Protein AF-A0A7Y2IKK6-F1 (afdb_monomer)

Solvent-accessible surface area (backbone atoms only — not comparable to full-atom values): 25258 Å² total; per-residue (Å²): 134,62,73,67,62,56,52,54,52,54,52,54,52,56,54,50,57,52,49,54,62,74,71,65,85,81,76,96,66,80,85,69,77,75,70,72,76,66,77,78,71,75,39,37,23,43,32,26,58,18,8,62,49,23,31,44,70,44,81,46,68,65,44,80,45,61,35,13,46,92,37,101,38,82,56,54,49,89,53,12,47,57,49,56,42,37,26,40,93,83,70,49,49,31,34,70,40,72,51,86,75,39,21,50,58,77,39,76,43,82,41,73,41,77,43,65,90,37,42,39,36,23,66,17,21,27,34,35,54,42,69,57,69,75,87,74,76,76,79,81,84,72,86,70,70,83,63,93,70,77,70,90,65,69,78,74,83,65,83,53,48,67,53,86,81,64,72,84,76,68,76,77,72,73,80,73,81,89,72,91,72,94,75,95,78,78,99,77,77,85,83,69,77,74,79,76,82,77,51,77,69,55,53,54,47,51,52,52,44,51,52,50,38,53,51,56,44,68,78,48,78,46,46,44,52,49,49,51,28,34,71,68,26,74,94,56,36,33,82,39,47,90,88,40,93,60,41,61,47,43,69,50,25,32,20,60,42,81,50,79,76,59,50,72,47,72,91,66,58,55,76,83,42,50,62,57,51,60,70,60,31,48,37,46,73,26,67,39,67,48,48,27,73,82,34,24,38,28,32,22,22,51,63,72,58,43,52,12,30,51,51,33,47,55,49,50,53,56,41,39,22,40,66,56,53,42,19,76,46,80,45,65,50,82,92,53,43,78,83,47,56,67,61,79,62,44,88,65,34,97,77,25,54,40,36,37,40,32,53,35,58,66,49,38,65,76,68,63,41,63,60,54,72,67,42,87,82,59,50,20,36,42,39,36,38,69,46,70,87,62,51,60,86,69,34,42,32,34,41,40,39,45,93,64,43,39,21,36,38,38,35,47,70,91,80,47,75,48,77,30,67,25,20,36,30,9,29,41,72,63,59,50,51,62,40,45,78,47,108

Structure (mmCIF, N/CA/C/O backbone):
data_AF-A0A7Y2IKK6-F1
#
_entry.id   AF-A0A7Y2IKK6-F1
#
loop_
_atom_site.group_PDB
_atom_site.id
_atom_site.type_symbol
_atom_site.label_atom_id
_atom_site.label_alt_id
_atom_site.label_comp_id
_atom_site.label_asym_id
_atom_site.label_entity_id
_atom_site.label_seq_id
_atom_site.pdbx_PDB_ins_code
_atom_site.Cartn_x
_atom_site.Cartn_y
_atom_site.Cartn_z
_atom_site.occupancy
_atom_site.B_iso_or_equiv
_atom_site.auth_seq_id
_atom_site.auth_comp_id
_atom_site.auth_asym_id
_atom_site.auth_atom_id
_atom_site.pdbx_PDB_model_num
ATOM 1 N N . MET A 1 1 ? -49.554 43.836 15.571 1.00 52.94 1 MET A N 1
ATOM 2 C CA . MET A 1 1 ? -48.126 43.746 15.196 1.00 52.94 1 MET A CA 1
ATOM 3 C C . MET A 1 1 ? -47.338 43.707 16.489 1.00 52.94 1 MET A C 1
ATOM 5 O O . MET A 1 1 ? -47.503 44.620 17.285 1.00 52.94 1 MET A O 1
ATOM 9 N N . SER A 1 2 ? -46.645 42.601 16.766 1.00 66.88 2 SER A N 1
ATOM 10 C CA . SER A 1 2 ? -46.046 42.327 18.078 1.00 66.88 2 SER A CA 1
ATOM 11 C C . SER A 1 2 ? -44.806 43.186 18.321 1.00 66.88 2 SER A C 1
ATOM 13 O O . SER A 1 2 ? -44.047 43.473 17.392 1.00 66.88 2 SER A O 1
ATOM 15 N N . GLU A 1 3 ? -44.577 43.556 19.580 1.00 68.81 3 GLU A N 1
ATOM 16 C CA . GLU A 1 3 ? -43.417 44.339 20.035 1.00 68.81 3 GLU A CA 1
ATOM 17 C C . GLU A 1 3 ? -42.070 43.719 19.612 1.00 68.81 3 GLU A C 1
ATOM 19 O O . GLU A 1 3 ? -41.108 44.445 19.363 1.00 68.81 3 GLU A O 1
ATOM 24 N N . SER A 1 4 ? -42.009 42.398 19.392 1.00 62.06 4 SER A N 1
ATOM 25 C CA . SER A 1 4 ? -40.797 41.721 18.902 1.00 62.06 4 SER A CA 1
ATOM 26 C C . SER A 1 4 ? -40.369 42.162 17.495 1.00 62.06 4 SER A C 1
ATOM 28 O O . SER A 1 4 ? -39.176 42.258 17.213 1.00 62.06 4 SER A O 1
ATOM 30 N N . THR A 1 5 ? -41.320 42.495 16.617 1.00 70.06 5 THR A N 1
ATOM 31 C CA . THR A 1 5 ? -41.021 42.961 15.251 1.00 70.06 5 THR A CA 1
ATOM 32 C C . THR A 1 5 ? -40.448 44.377 15.229 1.00 70.06 5 THR A C 1
ATOM 34 O O . THR A 1 5 ? -39.641 44.699 14.358 1.00 70.06 5 THR A O 1
ATOM 37 N N . ALA A 1 6 ? -40.839 45.222 16.188 1.00 79.31 6 ALA A N 1
ATOM 38 C CA . ALA A 1 6 ? -40.293 46.570 16.324 1.00 79.31 6 ALA A CA 1
ATOM 39 C C . ALA A 1 6 ? -38.853 46.530 16.858 1.00 79.31 6 ALA A C 1
ATOM 41 O O . ALA A 1 6 ? -37.988 47.244 16.352 1.00 79.31 6 ALA A O 1
ATOM 42 N N . LEU A 1 7 ? -38.580 45.629 17.808 1.00 76.62 7 LEU A N 1
ATOM 43 C CA . LEU A 1 7 ? -37.255 45.463 18.404 1.00 76.62 7 LEU A CA 1
ATOM 44 C C . LEU A 1 7 ? -36.244 44.878 17.403 1.00 76.62 7 LEU A C 1
ATOM 46 O O . LEU A 1 7 ? -35.130 45.381 17.300 1.00 76.62 7 LEU A O 1
ATOM 50 N N . ALA A 1 8 ? -36.653 43.908 16.576 1.00 73.31 8 ALA A N 1
ATOM 51 C CA . ALA A 1 8 ? -35.802 43.365 15.511 1.00 73.31 8 ALA A CA 1
ATOM 52 C C . ALA A 1 8 ? -35.443 44.411 14.436 1.00 73.31 8 ALA A C 1
ATOM 54 O O . ALA A 1 8 ? -34.316 44.435 13.945 1.00 73.31 8 ALA A O 1
ATOM 55 N N . LYS A 1 9 ? -36.375 45.314 14.094 1.00 76.69 9 LYS A N 1
ATOM 56 C CA . LYS A 1 9 ? -36.113 46.406 13.141 1.00 76.69 9 LYS A CA 1
ATOM 57 C C . LYS A 1 9 ? -35.170 47.469 13.703 1.00 76.69 9 LYS A C 1
ATOM 59 O O . LYS A 1 9 ? -34.319 47.953 12.964 1.00 76.69 9 LYS A O 1
ATOM 64 N N . ALA A 1 10 ? -35.303 47.810 14.984 1.00 79.94 10 ALA A N 1
ATOM 65 C CA . ALA A 1 10 ? -34.407 48.761 15.640 1.00 79.94 10 ALA A CA 1
ATOM 66 C C . ALA A 1 10 ? -32.967 48.224 15.713 1.00 79.94 10 ALA A C 1
ATOM 68 O O . ALA A 1 10 ? -32.022 48.953 15.427 1.00 79.94 10 ALA A O 1
ATOM 69 N N . LEU A 1 11 ? -32.806 46.929 16.001 1.00 76.50 11 LEU A N 1
ATOM 70 C CA . LEU A 1 11 ? -31.493 46.289 16.108 1.00 76.50 11 LEU A CA 1
ATOM 71 C C . LEU A 1 11 ? -30.800 46.139 14.742 1.00 76.50 11 LEU A C 1
ATOM 73 O O . LEU A 1 11 ? -29.592 46.327 14.641 1.00 76.50 11 LEU A O 1
ATOM 77 N N . ALA A 1 12 ? -31.565 45.873 13.677 1.00 74.25 12 ALA A N 1
ATOM 78 C CA . ALA A 1 12 ? -31.039 45.826 12.312 1.00 74.25 12 ALA A CA 1
ATOM 79 C C . ALA A 1 12 ? -30.603 47.207 11.789 1.00 74.25 12 ALA A C 1
ATOM 81 O O . ALA A 1 12 ? -29.602 47.298 11.084 1.00 74.25 12 ALA A O 1
ATOM 82 N N . ALA A 1 13 ? -31.319 48.278 12.151 1.00 77.88 13 ALA A N 1
ATOM 83 C CA . ALA A 1 13 ? -30.928 49.643 11.794 1.00 77.88 13 ALA A CA 1
ATOM 84 C C . ALA A 1 13 ? -29.635 50.064 12.512 1.00 77.88 13 ALA A C 1
ATOM 86 O O . ALA A 1 13 ? -28.731 50.606 11.888 1.00 77.88 13 ALA A O 1
ATOM 87 N N . GLN A 1 14 ? -29.511 49.725 13.799 1.00 76.69 14 GLN A N 1
ATOM 88 C CA . GLN A 1 14 ? -28.331 50.060 14.593 1.00 76.69 14 GLN A CA 1
ATOM 89 C C . GLN A 1 14 ? -27.068 49.305 14.137 1.00 76.69 14 GLN A C 1
ATOM 91 O O . GLN A 1 14 ? -25.981 49.870 14.146 1.00 76.69 14 GLN A O 1
ATOM 96 N N . LEU A 1 15 ? -27.212 48.060 13.666 1.00 73.06 15 LEU A N 1
ATOM 97 C CA . LEU A 1 15 ? -26.107 47.298 13.070 1.00 73.06 15 LEU A CA 1
ATOM 98 C C . LEU A 1 15 ? -25.690 47.808 11.681 1.00 73.06 15 LEU A C 1
ATOM 100 O O . LEU A 1 15 ? -24.527 47.657 11.317 1.00 73.06 15 LEU A O 1
ATOM 104 N N . GLY A 1 16 ? -26.612 48.399 10.914 1.00 71.88 16 GLY A N 1
ATOM 105 C CA . GLY A 1 16 ? -26.299 49.017 9.622 1.00 71.88 16 GLY A CA 1
ATOM 106 C C . GLY A 1 16 ? -25.433 50.267 9.778 1.00 71.88 16 GLY A C 1
ATOM 107 O O . GLY A 1 16 ? -24.399 50.383 9.124 1.00 71.88 16 GLY A O 1
ATOM 108 N N . ASP A 1 17 ? -25.801 51.141 1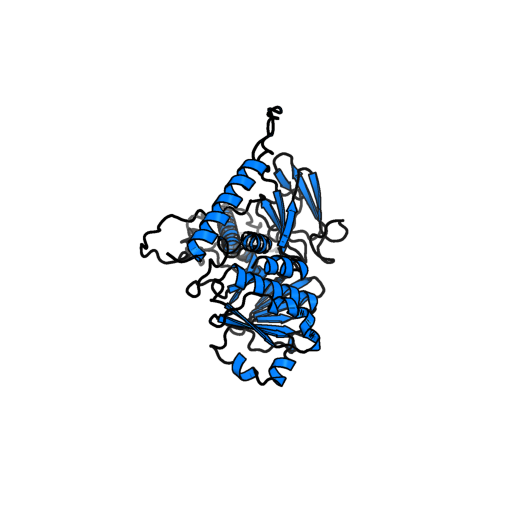0.718 1.00 69.50 17 ASP A N 1
ATOM 109 C CA . ASP A 1 17 ? -25.070 52.387 10.975 1.00 69.50 17 ASP A CA 1
ATOM 110 C C . ASP A 1 17 ? -23.669 52.136 11.567 1.00 69.50 17 ASP A C 1
ATOM 112 O O . ASP A 1 17 ? -22.717 52.847 11.235 1.00 69.50 17 ASP A O 1
ATOM 116 N N . ASP A 1 18 ? -23.503 51.101 12.401 1.00 65.31 18 ASP A N 1
ATOM 117 C CA . ASP A 1 18 ? -22.188 50.731 12.945 1.00 65.31 18 ASP A CA 1
ATOM 118 C C . ASP A 1 18 ? -21.267 50.108 11.880 1.00 65.31 18 ASP A C 1
ATOM 120 O O . ASP A 1 18 ? -20.053 50.319 11.920 1.00 65.31 18 ASP A O 1
ATOM 124 N N . LEU A 1 19 ? -21.816 49.398 10.889 1.00 57.12 19 LEU A N 1
ATOM 125 C CA . LEU A 1 19 ? -21.036 48.845 9.776 1.00 57.12 19 LEU A CA 1
ATOM 126 C C . LEU A 1 19 ? -20.521 49.939 8.836 1.00 57.12 19 LEU A C 1
ATOM 128 O O . LEU A 1 19 ? -19.344 49.919 8.480 1.00 57.12 19 LEU A O 1
ATOM 132 N N . ASP A 1 20 ? -21.344 50.934 8.509 1.00 58.97 20 ASP A N 1
ATOM 133 C CA . ASP A 1 20 ? -20.904 52.072 7.692 1.00 58.97 20 ASP A CA 1
ATOM 134 C C . ASP A 1 20 ? -19.883 52.951 8.435 1.00 58.97 20 ASP A C 1
ATOM 136 O O . ASP A 1 20 ? -18.956 53.494 7.828 1.00 58.97 20 ASP A O 1
ATOM 140 N N . ARG A 1 21 ? -19.970 53.020 9.770 1.00 63.62 21 ARG A N 1
ATOM 141 C CA . ARG A 1 21 ? -18.988 53.723 10.608 1.00 63.62 21 ARG A CA 1
ATOM 142 C C . ARG A 1 21 ? -17.651 52.988 10.721 1.00 63.62 21 ARG A C 1
ATOM 144 O O . ARG A 1 21 ? -16.614 53.638 10.833 1.00 63.62 21 ARG A O 1
ATOM 151 N N . ILE A 1 22 ? -17.659 51.656 10.682 1.00 60.38 22 ILE A N 1
ATOM 152 C CA . ILE A 1 22 ? -16.436 50.837 10.659 1.00 60.38 22 ILE A CA 1
ATOM 153 C C . ILE A 1 22 ? -15.779 50.865 9.269 1.00 60.38 22 ILE A C 1
ATOM 155 O O . ILE A 1 22 ? -14.560 50.736 9.165 1.00 60.38 22 ILE A O 1
ATOM 159 N N . LEU A 1 23 ? -16.559 51.066 8.203 1.00 58.97 23 LEU A N 1
ATOM 160 C CA . LEU A 1 23 ? -16.079 50.979 6.820 1.00 58.97 23 LEU A CA 1
ATOM 161 C C . LEU A 1 23 ? -15.727 52.332 6.170 1.00 58.97 23 LEU A C 1
ATOM 163 O O . LEU A 1 23 ? -15.160 52.341 5.077 1.00 58.97 23 LEU A O 1
ATOM 167 N N . GLY A 1 24 ? -15.997 53.469 6.819 1.00 53.56 24 GLY A N 1
ATOM 168 C CA . GLY A 1 24 ? -15.814 54.797 6.224 1.00 53.56 24 GLY A CA 1
ATOM 169 C C . GLY A 1 24 ? -14.778 55.694 6.905 1.00 53.56 24 GLY A C 1
ATOM 170 O O . GLY A 1 24 ? -15.163 56.526 7.718 1.00 53.56 24 GLY A O 1
ATOM 171 N N . ALA A 1 25 ? -13.498 55.569 6.527 1.00 50.59 25 ALA A N 1
ATOM 172 C CA . ALA A 1 25 ? -12.521 56.666 6.348 1.00 50.59 25 ALA A CA 1
ATOM 173 C C . ALA A 1 25 ? -11.092 56.101 6.233 1.00 50.59 25 ALA A C 1
ATOM 175 O O . ALA A 1 25 ? -10.299 56.196 7.165 1.00 50.59 25 ALA A O 1
ATOM 176 N N . ASN A 1 26 ? -10.747 55.520 5.082 1.00 45.59 26 ASN A N 1
ATOM 177 C CA . ASN A 1 26 ? -9.344 55.413 4.688 1.00 45.59 26 ASN A CA 1
ATOM 178 C C . ASN A 1 26 ? -9.154 56.182 3.386 1.00 45.59 26 ASN A C 1
ATOM 180 O O . ASN A 1 26 ? -9.599 55.778 2.312 1.00 45.59 26 ASN A O 1
ATOM 184 N N . GLU A 1 27 ? -8.541 57.347 3.552 1.00 46.78 27 GLU A N 1
ATOM 185 C CA . GLU A 1 27 ? -8.083 58.233 2.502 1.00 46.78 27 GLU A CA 1
ATOM 186 C C . GLU A 1 27 ? -7.067 57.514 1.605 1.00 46.78 27 GLU A C 1
ATOM 188 O O . GLU A 1 27 ? -6.215 56.757 2.065 1.00 46.78 27 GLU A O 1
ATOM 193 N N . SER A 1 28 ? -7.196 57.781 0.308 1.00 53.47 28 SER A N 1
ATOM 194 C CA . SER A 1 28 ? -6.222 57.622 -0.775 1.00 53.47 28 SER A CA 1
ATOM 195 C C . SER A 1 28 ? -4.762 57.395 -0.344 1.00 53.47 28 SER A C 1
ATOM 197 O O . SER A 1 28 ? -3.953 58.323 -0.318 1.00 53.47 28 SER A O 1
ATOM 199 N N . GLY A 1 29 ? -4.412 56.138 -0.076 1.00 43.00 29 GLY A N 1
ATOM 200 C CA . GLY A 1 29 ? -3.042 55.643 0.006 1.00 43.00 29 GLY A CA 1
ATOM 201 C C . GLY A 1 29 ? -2.750 54.788 -1.222 1.00 43.00 29 GLY A C 1
ATOM 202 O O . GLY A 1 29 ? -3.541 53.909 -1.550 1.00 43.00 29 GLY A O 1
ATOM 203 N N . ASN A 1 30 ? -1.652 55.104 -1.913 1.00 42.00 30 ASN A N 1
ATOM 204 C CA . ASN A 1 30 ? -1.108 54.428 -3.094 1.00 42.00 30 ASN A CA 1
ATOM 205 C C . ASN A 1 30 ? -1.566 52.976 -3.267 1.00 42.00 30 ASN A C 1
ATOM 207 O O . ASN A 1 30 ? -1.296 52.131 -2.415 1.00 42.00 30 ASN A O 1
ATOM 211 N N . ALA A 1 31 ? -2.155 52.685 -4.428 1.00 42.94 31 ALA A N 1
ATOM 212 C CA . ALA A 1 31 ? -2.250 51.334 -4.950 1.00 42.94 31 ALA A CA 1
ATOM 213 C C . ALA A 1 31 ? -0.825 50.797 -5.150 1.00 42.94 31 ALA A C 1
ATOM 215 O O . ALA A 1 31 ? -0.240 50.915 -6.224 1.00 42.94 31 ALA A O 1
ATOM 216 N N . THR A 1 32 ? -0.239 50.244 -4.089 1.00 42.56 32 THR A N 1
ATOM 217 C CA . THR A 1 32 ? 0.792 49.226 -4.218 1.00 42.56 32 THR A CA 1
ATOM 218 C C . THR A 1 32 ? 0.184 48.150 -5.093 1.00 42.56 32 THR A C 1
ATOM 220 O O . THR A 1 32 ? -0.800 47.519 -4.701 1.00 42.56 32 THR A O 1
ATOM 223 N N . GLU A 1 33 ? 0.729 48.024 -6.299 1.00 38.72 33 GLU A N 1
ATOM 224 C CA . GLU A 1 33 ? 0.736 46.800 -7.083 1.00 38.72 33 GLU A CA 1
ATOM 225 C C . GLU A 1 33 ? 0.716 45.620 -6.109 1.00 38.72 33 GLU A C 1
ATOM 227 O O . GLU A 1 33 ? 1.711 45.320 -5.448 1.00 38.72 33 GLU A O 1
ATOM 232 N N . PHE A 1 34 ? -0.454 44.997 -5.946 1.00 42.72 34 PHE A N 1
ATOM 233 C CA . PHE A 1 34 ? -0.521 43.656 -5.404 1.00 42.72 34 PHE A CA 1
ATOM 234 C C . PHE A 1 34 ? 0.148 42.808 -6.470 1.00 42.72 34 PHE A C 1
ATOM 236 O O . PHE A 1 34 ? -0.491 42.372 -7.428 1.00 42.72 34 PHE A O 1
ATOM 243 N N . GLU A 1 35 ? 1.466 42.682 -6.337 1.00 40.56 35 GLU A N 1
ATOM 244 C CA . GLU A 1 35 ? 2.273 41.687 -7.007 1.00 40.56 35 GLU A CA 1
ATOM 245 C C . GLU A 1 35 ? 1.506 40.384 -6.805 1.00 40.56 35 GLU A C 1
ATOM 247 O O . GLU A 1 35 ? 1.377 39.891 -5.679 1.00 40.56 35 GLU A O 1
ATOM 252 N N . MET A 1 36 ? 0.832 39.923 -7.865 1.00 38.81 36 MET A N 1
ATOM 253 C CA . MET A 1 36 ? 0.113 38.663 -7.832 1.00 38.81 36 MET A CA 1
ATOM 254 C C . MET A 1 36 ? 1.153 37.645 -7.412 1.00 38.81 36 MET A C 1
ATOM 256 O O . MET A 1 36 ? 2.029 37.323 -8.214 1.00 38.81 36 MET A O 1
ATOM 260 N N . VAL A 1 37 ? 1.079 37.206 -6.151 1.00 46.06 37 VAL A N 1
ATOM 261 C CA . VAL A 1 37 ? 1.899 36.132 -5.602 1.00 46.06 37 VAL A CA 1
ATOM 262 C C . VAL A 1 37 ? 1.848 35.039 -6.649 1.00 46.06 37 VAL A C 1
ATOM 264 O O . VAL A 1 37 ? 0.772 34.495 -6.919 1.00 46.06 37 VAL A O 1
ATOM 267 N N . GLY A 1 38 ? 2.978 34.871 -7.345 1.00 46.53 38 GLY A N 1
ATOM 268 C CA . GLY A 1 38 ? 3.038 34.121 -8.587 1.00 46.53 38 GLY A CA 1
ATOM 269 C C . GLY A 1 38 ? 2.361 32.782 -8.375 1.00 46.53 38 GLY A C 1
ATOM 270 O O . GLY A 1 38 ? 2.550 32.169 -7.321 1.00 46.53 38 GLY A O 1
ATOM 271 N N . GLN A 1 39 ? 1.529 32.361 -9.336 1.00 53.12 39 GLN A N 1
ATOM 272 C CA . GLN A 1 39 ? 0.906 31.042 -9.279 1.00 53.12 39 GLN A CA 1
ATOM 273 C C . GLN A 1 39 ? 1.972 30.039 -8.831 1.00 53.12 39 GLN A C 1
ATOM 275 O O . GLN A 1 39 ? 3.044 30.026 -9.449 1.00 53.12 39 GLN A O 1
ATOM 280 N N . PRO A 1 40 ? 1.732 29.275 -7.746 1.00 56.59 40 PRO A N 1
ATOM 281 C CA . PRO A 1 40 ? 2.742 28.396 -7.190 1.00 56.59 40 PRO A CA 1
ATOM 282 C C . PRO A 1 40 ? 3.243 27.520 -8.326 1.00 56.59 40 PRO A C 1
ATOM 284 O O . PRO A 1 40 ? 2.474 26.779 -8.945 1.00 56.59 40 PRO A O 1
ATOM 287 N N . THR A 1 41 ? 4.515 27.702 -8.672 1.00 61.66 41 THR A N 1
ATOM 288 C CA . THR A 1 41 ? 5.145 26.965 -9.758 1.00 61.66 41 THR A CA 1
ATOM 289 C C . THR A 1 41 ? 4.989 25.499 -9.388 1.00 61.66 41 THR A C 1
ATOM 291 O O . THR A 1 41 ? 5.361 25.119 -8.280 1.00 61.66 41 THR A O 1
ATOM 294 N N . MET A 1 42 ? 4.357 24.699 -10.254 1.00 78.12 42 MET A N 1
ATOM 295 C CA . MET A 1 42 ? 4.122 23.279 -9.982 1.00 78.12 42 MET A CA 1
ATOM 296 C C . MET A 1 42 ? 5.472 22.593 -9.751 1.00 78.12 42 MET A C 1
ATOM 298 O O . MET A 1 42 ? 6.185 22.273 -10.703 1.00 78.12 42 MET A O 1
ATOM 302 N N . GLY A 1 43 ? 5.836 22.432 -8.480 1.00 90.69 43 GLY A N 1
ATOM 303 C CA . GLY A 1 43 ? 7.064 21.782 -8.057 1.00 90.69 43 GLY A CA 1
ATOM 304 C C . GLY A 1 43 ? 6.943 20.269 -8.165 1.00 90.69 43 GLY A C 1
ATOM 305 O O . GLY A 1 43 ? 5.843 19.715 -8.255 1.00 90.69 43 GLY A O 1
ATOM 306 N N . LEU A 1 44 ? 8.086 19.590 -8.159 1.00 95.12 44 LEU A N 1
ATOM 307 C CA . LEU A 1 44 ? 8.100 18.174 -7.825 1.00 95.12 44 LEU A CA 1
ATOM 308 C C . LEU A 1 44 ? 7.982 18.005 -6.314 1.00 95.12 44 LEU A C 1
ATOM 310 O O . LEU A 1 44 ? 8.433 18.845 -5.539 1.00 95.12 44 LEU A O 1
ATOM 314 N N . GLU A 1 45 ? 7.438 16.873 -5.901 1.00 95.00 45 GLU A N 1
ATOM 315 C CA . GLU A 1 45 ? 7.444 16.420 -4.521 1.00 95.00 45 GLU A CA 1
ATOM 316 C C . GLU A 1 45 ? 7.758 14.928 -4.447 1.00 95.00 45 GLU A C 1
ATOM 318 O O . GLU A 1 45 ? 7.389 14.143 -5.326 1.00 95.00 45 GLU A O 1
ATOM 323 N N . LEU A 1 46 ? 8.450 14.539 -3.380 1.00 95.75 46 LEU A N 1
ATOM 324 C CA . LEU A 1 46 ? 8.620 13.151 -2.995 1.00 95.75 46 LEU A CA 1
ATOM 325 C C . LEU A 1 46 ? 7.439 12.753 -2.117 1.00 95.75 46 LEU A C 1
ATOM 327 O O . LEU A 1 46 ? 7.159 13.416 -1.121 1.00 95.75 46 LEU A O 1
ATOM 331 N N . ARG A 1 47 ? 6.781 11.648 -2.453 1.00 94.69 47 ARG A N 1
ATOM 332 C CA . ARG A 1 47 ? 5.717 11.042 -1.653 1.00 94.69 47 ARG A CA 1
ATOM 333 C C . ARG A 1 47 ? 6.161 9.675 -1.169 1.00 94.69 47 ARG A C 1
ATOM 335 O O . ARG A 1 47 ? 6.554 8.840 -1.982 1.00 94.69 47 ARG A O 1
ATOM 342 N N . GLN A 1 48 ? 6.061 9.415 0.128 1.00 94.81 48 GLN A N 1
ATOM 343 C CA . GLN A 1 48 ? 6.220 8.071 0.669 1.00 94.81 48 GLN A CA 1
ATOM 344 C C . GLN A 1 48 ? 4.921 7.291 0.443 1.00 94.81 48 GLN A C 1
ATOM 346 O O . GLN A 1 48 ? 3.944 7.452 1.172 1.00 94.81 48 GLN A O 1
ATOM 351 N N . VAL A 1 49 ? 4.900 6.454 -0.593 1.00 94.25 49 VAL A N 1
ATOM 352 C CA . VAL A 1 49 ? 3.710 5.684 -0.986 1.00 94.25 49 VAL A CA 1
ATOM 353 C C . VAL A 1 49 ? 3.567 4.376 -0.218 1.00 94.25 49 VAL A C 1
ATOM 355 O O . VAL A 1 49 ? 2.470 3.838 -0.197 1.00 94.25 49 VAL A O 1
ATOM 358 N N . ALA A 1 50 ? 4.636 3.876 0.418 1.00 93.12 50 ALA A N 1
ATOM 359 C CA . ALA A 1 50 ? 4.587 2.750 1.355 1.00 93.12 50 ALA A CA 1
ATOM 360 C C . ALA A 1 50 ? 5.653 2.857 2.461 1.00 93.12 50 ALA A C 1
ATOM 362 O O . ALA A 1 50 ? 6.679 3.522 2.294 1.00 93.12 50 ALA A O 1
ATOM 363 N N . GLY A 1 51 ? 5.409 2.174 3.578 1.00 91.12 51 GLY A N 1
ATOM 364 C CA . GLY A 1 51 ? 6.193 2.184 4.815 1.00 91.12 51 GLY A CA 1
ATOM 365 C C . GLY A 1 51 ? 5.325 2.567 6.017 1.00 91.12 51 GLY A C 1
ATOM 366 O O . GLY A 1 51 ? 4.148 2.894 5.865 1.00 91.12 51 GLY A O 1
ATOM 367 N N . LEU A 1 52 ? 5.899 2.551 7.223 1.00 86.00 52 LEU A N 1
ATOM 368 C CA . LEU A 1 52 ? 5.161 2.875 8.458 1.00 86.00 52 LEU A CA 1
ATOM 369 C C . LEU A 1 52 ? 4.778 4.361 8.583 1.00 86.00 52 LEU A C 1
ATOM 371 O O . LEU A 1 52 ? 3.874 4.701 9.343 1.00 86.00 52 LEU A O 1
ATOM 375 N N . ASN A 1 53 ? 5.438 5.217 7.798 1.00 85.62 53 ASN A N 1
ATOM 376 C CA . ASN A 1 53 ? 5.185 6.654 7.681 1.00 85.62 53 ASN A CA 1
ATOM 377 C C . ASN A 1 53 ? 4.621 7.014 6.293 1.00 85.62 53 ASN A C 1
ATOM 379 O O . ASN A 1 53 ? 4.943 8.062 5.728 1.00 85.62 53 ASN A O 1
ATOM 383 N N . ALA A 1 54 ? 3.827 6.124 5.692 1.00 89.75 54 ALA A N 1
ATOM 384 C CA . ALA A 1 54 ? 3.232 6.397 4.392 1.00 89.75 54 ALA A CA 1
ATOM 385 C C . ALA A 1 54 ? 2.369 7.669 4.440 1.00 89.75 54 ALA A C 1
ATOM 387 O O . ALA A 1 54 ? 1.776 8.009 5.460 1.00 89.75 54 ALA A O 1
ATOM 388 N N . GLY A 1 55 ? 2.331 8.400 3.330 1.00 88.62 55 GLY A N 1
ATOM 389 C CA . GLY A 1 55 ? 1.666 9.700 3.242 1.00 88.62 55 GLY A CA 1
ATOM 390 C C . GLY A 1 55 ? 2.564 10.889 3.578 1.00 88.62 55 GLY A C 1
ATOM 391 O O . GLY A 1 55 ? 2.147 12.022 3.360 1.00 88.62 55 GLY A O 1
ATOM 392 N N . TYR A 1 56 ? 3.806 10.663 4.023 1.00 91.44 56 TYR A N 1
ATOM 393 C CA . TYR A 1 56 ? 4.809 11.725 4.079 1.00 91.44 56 TYR A CA 1
ATOM 394 C C . TYR A 1 56 ? 5.028 12.336 2.687 1.00 91.44 56 TYR A C 1
ATOM 396 O O . TYR A 1 56 ? 5.234 11.614 1.707 1.00 91.44 56 TYR A O 1
ATOM 404 N N . THR A 1 57 ? 5.011 13.666 2.606 1.00 92.12 57 THR A N 1
ATOM 405 C CA . THR A 1 57 ? 5.261 14.418 1.372 1.00 92.12 57 THR A CA 1
ATOM 406 C C . THR A 1 57 ? 6.305 15.496 1.604 1.00 92.12 57 THR A C 1
ATOM 408 O O . THR A 1 57 ? 6.249 16.193 2.617 1.00 92.12 57 THR A O 1
ATOM 411 N N . GLN A 1 58 ? 7.202 15.690 0.642 1.00 93.50 58 GLN A N 1
ATOM 412 C CA . GLN A 1 58 ? 8.226 16.725 0.710 1.00 93.50 58 GLN A CA 1
ATOM 413 C C . GLN A 1 58 ? 8.434 17.411 -0.640 1.00 93.50 58 GLN A C 1
ATOM 415 O O . GLN A 1 58 ? 8.660 16.715 -1.630 1.00 93.50 58 GLN A O 1
ATOM 420 N N . PRO A 1 59 ? 8.434 18.755 -0.696 1.00 94.44 59 PRO A N 1
ATOM 421 C CA . PRO A 1 59 ? 8.754 19.477 -1.919 1.00 94.44 59 PRO A CA 1
ATOM 422 C C . PRO A 1 59 ? 10.211 19.239 -2.336 1.00 94.44 59 PRO A C 1
ATOM 424 O O . PRO A 1 59 ? 11.119 19.197 -1.506 1.00 94.44 59 PRO A O 1
ATOM 427 N N . LEU A 1 60 ? 10.429 19.116 -3.640 1.00 95.69 60 LEU A N 1
ATOM 428 C CA . LEU A 1 60 ? 11.718 18.858 -4.272 1.00 95.69 60 LEU A CA 1
ATOM 429 C C . LEU A 1 60 ? 12.096 20.028 -5.195 1.00 95.69 60 LEU A C 1
ATOM 431 O O . LEU A 1 60 ? 11.894 19.938 -6.410 1.00 95.69 60 LEU A O 1
ATOM 435 N N . PRO A 1 61 ? 12.633 21.139 -4.659 1.00 95.69 61 PRO A N 1
ATOM 436 C CA . PRO A 1 61 ? 13.207 22.184 -5.502 1.00 95.69 61 PRO A CA 1
ATOM 437 C C . PRO A 1 61 ? 14.421 21.653 -6.291 1.00 95.69 61 PRO A C 1
ATOM 439 O O . PRO A 1 61 ? 15.001 20.635 -5.900 1.00 95.69 61 PRO A O 1
ATOM 442 N N . PRO A 1 62 ? 14.857 22.330 -7.369 1.00 96.56 62 PRO A N 1
ATOM 443 C CA . PRO A 1 62 ? 16.093 21.978 -8.064 1.00 96.56 62 PRO A CA 1
ATOM 444 C C . PRO A 1 62 ? 17.278 21.864 -7.096 1.00 96.56 62 PRO A C 1
ATOM 446 O O . PRO A 1 62 ? 17.492 22.736 -6.254 1.00 96.56 62 PRO A O 1
ATOM 449 N N . GLY A 1 63 ? 18.039 20.775 -7.196 1.00 97.06 63 GLY A N 1
ATOM 450 C CA . GLY A 1 63 ? 19.133 20.459 -6.282 1.00 97.06 63 GLY A CA 1
ATOM 451 C C . GLY A 1 63 ? 19.269 18.969 -5.975 1.00 97.06 63 GLY A C 1
ATOM 452 O O . GLY A 1 63 ? 18.597 18.118 -6.559 1.00 97.06 63 GLY A O 1
ATOM 453 N N . GLN A 1 64 ? 20.177 18.657 -5.053 1.00 97.12 64 GLN A N 1
ATOM 454 C CA . GLN A 1 64 ? 20.414 17.304 -4.557 1.00 97.12 64 GLN A CA 1
ATOM 455 C C . GLN A 1 64 ? 19.711 17.110 -3.211 1.00 97.12 64 GLN A C 1
ATOM 457 O O . GLN A 1 64 ? 19.879 17.917 -2.300 1.00 97.12 64 GLN A O 1
ATOM 462 N N . HIS A 1 65 ? 18.974 16.010 -3.081 1.00 96.31 65 HIS A N 1
ATOM 463 C CA . HIS A 1 65 ? 18.187 15.666 -1.900 1.00 96.31 65 HIS A CA 1
ATOM 464 C C . HIS A 1 65 ? 18.547 14.265 -1.420 1.00 96.31 65 HIS A C 1
ATOM 466 O O . HIS A 1 65 ? 18.558 13.331 -2.220 1.00 96.31 65 HIS A O 1
ATOM 472 N N . SER A 1 66 ? 18.806 14.109 -0.124 1.00 95.06 66 SER A N 1
ATOM 473 C CA . SER A 1 66 ? 19.126 12.815 0.487 1.00 95.06 66 SER A CA 1
ATOM 474 C C . SER A 1 66 ? 18.007 12.370 1.426 1.00 95.06 66 SER A C 1
ATOM 476 O O . SER A 1 66 ? 17.490 13.172 2.208 1.00 95.06 66 SER A O 1
ATOM 478 N N . PHE A 1 67 ? 17.663 11.087 1.362 1.00 94.69 67 PHE A N 1
ATOM 479 C CA . PHE A 1 67 ? 16.575 10.462 2.121 1.00 94.69 67 PHE A CA 1
ATOM 480 C C . PHE A 1 67 ? 17.051 9.182 2.804 1.00 94.69 67 PHE A C 1
ATOM 482 O O . PHE A 1 67 ? 18.122 8.672 2.475 1.00 94.69 67 PHE A O 1
ATOM 489 N N . GLY A 1 68 ? 16.231 8.639 3.707 1.00 89.12 68 GLY A N 1
ATOM 490 C CA . GLY A 1 68 ? 16.476 7.376 4.403 1.00 89.12 68 GLY A CA 1
ATOM 491 C C . GLY A 1 68 ? 17.327 7.520 5.664 1.00 89.12 68 GLY A C 1
ATOM 492 O O . GLY A 1 68 ? 17.587 8.626 6.149 1.00 89.12 68 GLY A O 1
ATOM 493 N N . ASN A 1 69 ? 17.749 6.383 6.219 1.00 83.00 69 ASN A N 1
ATOM 494 C CA . ASN A 1 69 ? 18.473 6.346 7.485 1.00 83.00 69 ASN A CA 1
ATOM 495 C C . ASN A 1 69 ? 19.794 7.142 7.398 1.00 83.00 69 ASN A C 1
ATOM 497 O O . ASN A 1 69 ? 20.561 6.981 6.447 1.00 83.00 69 ASN A O 1
ATOM 501 N N . ASN A 1 70 ? 20.068 7.971 8.411 1.00 82.12 70 ASN A N 1
ATOM 502 C CA . ASN A 1 70 ? 21.162 8.956 8.501 1.00 82.12 70 ASN A CA 1
ATOM 503 C C . ASN A 1 70 ? 20.998 10.246 7.679 1.00 82.12 70 ASN A C 1
ATOM 505 O O . ASN A 1 70 ? 21.927 11.052 7.627 1.00 82.12 70 ASN A O 1
ATOM 509 N N . SER A 1 71 ? 19.846 10.474 7.050 1.00 83.31 71 SER A N 1
ATOM 510 C CA . SER A 1 71 ? 19.513 11.804 6.534 1.00 83.31 71 SER A CA 1
ATOM 511 C C . SER A 1 71 ? 18.853 12.651 7.630 1.00 83.31 71 SER A C 1
ATOM 513 O O . SER A 1 71 ? 18.215 12.122 8.537 1.00 83.31 71 SER A O 1
ATOM 515 N N . ASN A 1 72 ? 18.946 13.980 7.532 1.00 83.06 72 ASN A N 1
ATOM 516 C CA . ASN A 1 72 ? 18.184 14.904 8.393 1.00 83.06 72 ASN A CA 1
ATOM 517 C C . ASN A 1 72 ? 16.683 14.936 8.040 1.00 83.06 72 ASN A C 1
ATOM 519 O O . ASN A 1 72 ? 15.960 15.851 8.429 1.00 83.06 72 ASN A O 1
ATOM 523 N N . ASN A 1 73 ? 16.232 13.982 7.234 1.00 84.19 73 ASN A N 1
ATOM 524 C CA . ASN A 1 73 ? 14.938 13.975 6.603 1.00 84.19 73 ASN A CA 1
ATOM 525 C C . ASN A 1 73 ? 14.061 12.900 7.257 1.00 84.19 73 ASN A C 1
ATOM 527 O O . ASN A 1 73 ? 14.487 11.748 7.334 1.00 84.19 73 ASN A O 1
ATOM 531 N N . PRO A 1 74 ? 12.844 13.236 7.712 1.00 81.00 74 PRO A N 1
ATOM 532 C CA . PRO A 1 74 ? 11.950 12.262 8.335 1.00 81.00 74 PRO A CA 1
ATOM 533 C C . PRO A 1 74 ? 11.351 11.244 7.345 1.00 81.00 74 PRO A C 1
ATOM 535 O O . PRO A 1 74 ? 10.598 10.370 7.768 1.00 81.00 74 PRO A O 1
ATOM 538 N N . ALA A 1 75 ? 11.649 11.339 6.044 1.00 83.81 75 ALA A N 1
ATOM 539 C CA . ALA A 1 75 ? 11.202 10.378 5.042 1.00 83.81 75 ALA A CA 1
ATOM 540 C C . ALA A 1 75 ? 11.758 8.964 5.305 1.00 83.81 75 ALA A C 1
ATOM 542 O O . ALA A 1 75 ? 12.954 8.707 5.132 1.00 83.81 75 ALA A O 1
ATOM 543 N N . GLY A 1 76 ? 10.866 8.026 5.634 1.00 81.75 76 GLY A N 1
ATOM 544 C CA . GLY A 1 76 ? 11.207 6.635 5.930 1.00 81.75 76 GLY A CA 1
ATOM 545 C C . GLY A 1 76 ? 11.240 6.293 7.422 1.00 81.75 76 GLY A C 1
ATOM 546 O O . GLY A 1 76 ? 10.676 6.985 8.265 1.00 81.75 76 GLY A O 1
ATOM 547 N N . ASP A 1 77 ? 11.865 5.163 7.728 1.00 84.00 77 ASP A N 1
ATOM 548 C CA . ASP A 1 77 ? 12.132 4.645 9.071 1.00 84.00 77 ASP A CA 1
ATOM 549 C C . ASP A 1 77 ? 13.615 4.238 9.203 1.00 84.00 77 ASP A C 1
ATOM 551 O O . ASP A 1 77 ? 14.406 4.379 8.266 1.00 84.00 77 ASP A O 1
ATOM 555 N N . ALA A 1 78 ? 14.012 3.698 10.360 1.00 85.25 78 ALA A N 1
ATOM 556 C CA . ALA A 1 78 ? 15.392 3.267 10.614 1.00 85.25 78 ALA A CA 1
ATOM 557 C C . ALA A 1 78 ? 15.905 2.179 9.642 1.00 85.25 78 ALA A C 1
ATOM 559 O O . ALA A 1 78 ? 17.112 1.959 9.538 1.00 85.25 78 ALA A O 1
ATOM 560 N N . GLN A 1 79 ? 15.008 1.494 8.931 1.00 87.12 79 GLN A N 1
ATOM 561 C CA . GLN A 1 79 ? 15.323 0.430 7.975 1.00 87.12 79 GLN A CA 1
ATOM 562 C C . GLN A 1 79 ? 15.275 0.919 6.521 1.00 87.12 79 GLN A C 1
ATOM 564 O O . GLN A 1 79 ? 15.669 0.191 5.604 1.00 87.12 79 GLN A O 1
ATOM 569 N N . THR A 1 80 ? 14.844 2.164 6.302 1.00 91.12 80 THR A N 1
ATOM 570 C CA . THR A 1 80 ? 14.827 2.778 4.979 1.00 91.12 80 THR A CA 1
ATOM 571 C C . THR A 1 80 ? 16.255 3.029 4.527 1.00 91.12 80 THR A C 1
ATOM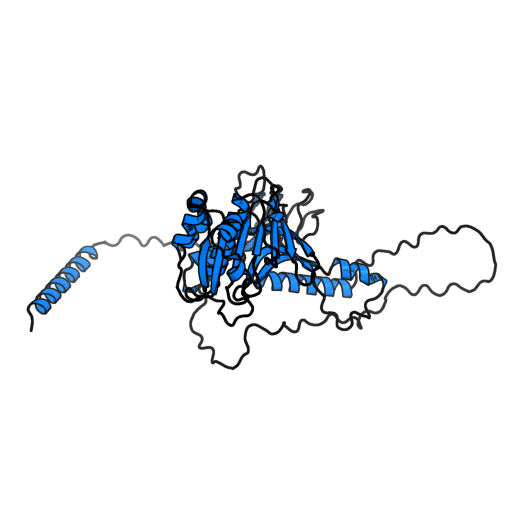 573 O O . THR A 1 80 ? 17.034 3.728 5.181 1.00 91.12 80 THR A O 1
ATOM 576 N N . ARG A 1 81 ? 16.610 2.446 3.385 1.00 92.94 81 ARG A N 1
ATOM 577 C CA . ARG A 1 81 ? 17.945 2.571 2.807 1.00 92.94 81 ARG A CA 1
ATOM 578 C C . ARG A 1 81 ? 18.186 4.008 2.357 1.00 92.94 81 ARG A C 1
ATOM 580 O O . ARG A 1 81 ? 17.293 4.594 1.743 1.00 92.94 81 ARG A O 1
ATOM 587 N N . PRO A 1 82 ? 19.372 4.571 2.633 1.00 94.00 82 PRO A N 1
ATOM 588 C CA . PRO A 1 82 ? 19.677 5.915 2.192 1.00 94.00 82 PRO A CA 1
ATOM 589 C C . PRO A 1 82 ? 19.769 5.975 0.668 1.00 94.00 82 PRO A C 1
ATOM 591 O O . PRO A 1 82 ? 20.358 5.083 0.052 1.00 94.00 82 PRO A O 1
ATOM 594 N N . PHE A 1 83 ? 19.200 7.024 0.078 1.00 95.69 83 PHE A N 1
ATOM 595 C CA . PHE A 1 83 ? 19.297 7.287 -1.355 1.00 95.69 83 PHE A CA 1
ATOM 596 C C . PHE A 1 83 ? 19.321 8.781 -1.664 1.00 95.69 83 PHE A C 1
ATOM 598 O O . PHE A 1 83 ? 18.844 9.604 -0.877 1.00 95.69 83 PHE A O 1
ATOM 605 N N . THR A 1 84 ? 19.870 9.121 -2.827 1.00 96.06 84 THR A N 1
ATOM 606 C CA . THR A 1 84 ? 20.021 10.499 -3.297 1.00 96.06 84 THR A CA 1
ATOM 607 C C . THR A 1 84 ? 19.205 10.737 -4.557 1.00 96.06 84 THR A C 1
ATOM 609 O O . THR A 1 84 ? 19.365 10.036 -5.554 1.00 96.06 84 THR A O 1
ATOM 612 N N . LEU A 1 85 ? 18.387 11.783 -4.548 1.00 97.25 85 LEU A N 1
ATOM 613 C CA . LEU A 1 85 ? 17.632 12.254 -5.701 1.00 97.25 85 LEU A CA 1
ATOM 614 C C . LEU A 1 85 ? 18.197 13.590 -6.187 1.00 97.25 85 LEU A C 1
ATOM 616 O O . LEU A 1 85 ? 18.395 14.510 -5.397 1.00 97.25 85 LEU A O 1
ATOM 620 N N . ILE A 1 86 ? 18.428 13.716 -7.490 1.00 97.56 86 ILE A N 1
ATOM 621 C CA . ILE A 1 86 ? 18.869 14.966 -8.116 1.00 97.56 86 ILE A CA 1
ATOM 622 C C . ILE A 1 86 ? 17.723 15.507 -8.961 1.00 97.56 86 ILE A C 1
ATOM 624 O O . ILE A 1 86 ? 17.259 14.821 -9.874 1.00 97.56 86 ILE A O 1
ATOM 628 N N . VAL A 1 87 ? 17.293 16.732 -8.676 1.00 97.50 87 VAL A N 1
ATOM 629 C CA . VAL A 1 87 ? 16.295 17.467 -9.458 1.00 97.50 87 VAL A CA 1
ATOM 630 C C . VAL A 1 87 ? 16.993 18.578 -10.232 1.00 97.50 87 VAL A C 1
ATOM 632 O O . VAL A 1 87 ? 17.703 19.390 -9.643 1.00 97.50 87 VAL A O 1
ATOM 635 N N . ASP A 1 88 ? 16.839 18.590 -11.554 1.00 96.44 88 ASP A N 1
ATOM 636 C CA . ASP A 1 88 ? 17.409 19.640 -12.404 1.00 96.44 88 ASP A CA 1
ATOM 637 C C . ASP A 1 88 ? 16.525 20.900 -12.467 1.00 96.44 88 ASP A C 1
ATOM 639 O O . ASP A 1 88 ? 15.430 20.950 -11.905 1.00 96.44 88 ASP A O 1
ATOM 643 N N . ALA A 1 89 ? 17.020 21.944 -13.139 1.00 95.19 89 ALA A N 1
ATOM 644 C CA . ALA A 1 89 ? 16.306 23.213 -13.296 1.00 95.19 89 ALA A CA 1
ATOM 645 C C . ALA A 1 89 ? 15.001 23.075 -14.104 1.00 95.19 89 ALA A C 1
ATOM 647 O O . ALA A 1 89 ? 14.115 23.917 -13.984 1.00 95.19 89 ALA A O 1
ATOM 648 N N . GLU A 1 90 ? 14.857 22.004 -14.892 1.00 94.38 90 GLU A N 1
ATOM 649 C CA . GLU A 1 90 ? 13.637 21.687 -15.636 1.00 94.38 90 GLU A CA 1
ATOM 650 C C . GLU A 1 90 ? 12.666 20.793 -14.845 1.00 94.38 90 GLU A C 1
ATOM 652 O O . GLU A 1 90 ? 11.733 20.235 -15.428 1.00 94.38 90 GLU A O 1
ATOM 657 N N . ASN A 1 91 ? 12.858 20.646 -13.528 1.00 94.31 91 ASN A N 1
ATOM 658 C CA . ASN A 1 91 ? 12.034 19.806 -12.658 1.00 94.31 91 ASN A CA 1
ATOM 659 C C . ASN A 1 91 ? 11.979 18.339 -13.122 1.00 94.31 91 ASN A C 1
ATOM 661 O O . ASN A 1 91 ? 10.919 17.707 -13.110 1.00 94.31 91 ASN A O 1
ATOM 665 N N . ARG A 1 92 ? 13.119 17.771 -13.533 1.00 95.44 92 ARG A N 1
ATOM 666 C CA . ARG A 1 92 ? 13.264 16.332 -13.799 1.00 95.44 92 ARG A CA 1
ATOM 667 C C . ARG A 1 92 ? 14.125 15.690 -12.724 1.00 95.44 92 ARG A C 1
ATOM 669 O O . ARG A 1 92 ? 15.207 16.177 -12.401 1.00 95.44 92 ARG A O 1
ATOM 676 N N . ALA A 1 93 ? 13.649 14.563 -12.204 1.00 97.12 93 ALA A N 1
ATOM 677 C CA . ALA A 1 93 ? 14.299 13.839 -11.122 1.00 97.12 93 ALA A CA 1
ATOM 678 C C . ALA A 1 93 ? 15.084 12.618 -11.626 1.00 97.12 93 ALA A C 1
ATOM 680 O O . ALA A 1 93 ? 14.588 11.825 -12.435 1.00 97.12 93 ALA A O 1
ATOM 681 N N . TRP A 1 94 ? 16.296 12.448 -11.101 1.00 97.44 94 TRP A N 1
ATOM 682 C CA . TRP A 1 94 ? 17.232 11.391 -11.472 1.00 97.44 94 TRP A CA 1
ATOM 683 C C . TRP A 1 94 ? 17.850 10.748 -10.232 1.00 97.44 94 TRP A C 1
ATOM 685 O O . TRP A 1 94 ? 18.166 11.435 -9.261 1.00 97.44 94 TRP A O 1
ATOM 695 N N . LEU A 1 95 ? 18.097 9.443 -10.307 1.00 96.94 95 LEU A N 1
ATOM 696 C CA . LEU A 1 95 ? 18.919 8.710 -9.345 1.00 96.94 95 LEU A CA 1
ATOM 697 C C . LEU A 1 95 ? 20.320 8.527 -9.950 1.00 96.94 95 LEU A C 1
ATOM 699 O O . LEU A 1 95 ? 20.401 8.079 -11.095 1.00 96.94 95 LEU A O 1
ATOM 703 N N . PRO A 1 96 ? 21.417 8.870 -9.247 1.00 93.19 96 PRO A N 1
ATOM 704 C CA . PRO A 1 96 ? 22.779 8.805 -9.793 1.00 93.19 96 PRO A CA 1
ATOM 705 C C . PRO A 1 96 ? 23.298 7.368 -10.008 1.00 93.19 96 PRO A C 1
ATOM 707 O O . PRO A 1 96 ? 24.237 7.171 -10.779 1.00 93.19 96 PRO A O 1
ATOM 710 N N . GLY A 1 97 ? 22.656 6.364 -9.398 1.00 90.19 97 GLY A N 1
ATOM 711 C CA . GLY A 1 97 ? 23.047 4.951 -9.457 1.00 90.19 97 GLY A CA 1
ATOM 712 C C . GLY A 1 97 ? 24.162 4.582 -8.475 1.00 90.19 97 GLY A C 1
ATOM 713 O O . GLY A 1 97 ? 24.721 5.436 -7.795 1.00 90.19 97 GLY A O 1
ATOM 714 N N . GLY A 1 98 ? 24.467 3.285 -8.364 1.00 86.12 98 GLY A N 1
ATOM 715 C CA . GLY A 1 98 ? 25.530 2.773 -7.481 1.00 86.12 98 GLY A CA 1
ATOM 716 C C . GLY A 1 98 ? 25.125 2.577 -6.014 1.00 86.12 98 GLY A C 1
ATOM 717 O O . GLY A 1 98 ? 25.851 1.933 -5.253 1.00 86.12 98 GLY A O 1
ATOM 718 N N . GLU A 1 99 ? 23.946 3.054 -5.621 1.00 87.44 99 GLU A N 1
ATOM 719 C CA . GLU A 1 99 ? 23.396 2.854 -4.282 1.00 87.44 99 GLU A CA 1
ATOM 720 C C . GLU A 1 99 ? 22.918 1.407 -4.116 1.00 87.44 99 GLU A C 1
ATOM 722 O O . GLU A 1 99 ? 22.006 0.922 -4.795 1.00 87.44 99 GLU A O 1
ATOM 727 N N . ARG A 1 100 ? 23.576 0.669 -3.215 1.00 89.69 100 ARG A N 1
ATOM 728 C CA . ARG A 1 100 ? 23.279 -0.749 -3.015 1.00 89.69 100 ARG A CA 1
ATOM 729 C C . ARG A 1 100 ? 21.889 -0.921 -2.428 1.00 89.69 100 ARG A C 1
ATOM 731 O O . ARG A 1 100 ? 21.604 -0.490 -1.316 1.00 89.69 100 ARG A O 1
ATOM 738 N N . GLY A 1 101 ? 21.067 -1.672 -3.150 1.00 88.38 101 GLY A N 1
ATOM 739 C CA . GLY A 1 101 ? 19.769 -2.089 -2.652 1.00 88.38 101 GLY A CA 1
ATOM 740 C C . GLY A 1 101 ? 18.653 -1.070 -2.852 1.00 88.38 101 GLY A C 1
ATOM 741 O O . GLY A 1 101 ? 17.564 -1.323 -2.343 1.00 88.38 101 GLY A O 1
ATOM 742 N N . ILE A 1 102 ? 18.904 0.009 -3.595 1.00 94.50 102 ILE A N 1
ATOM 743 C CA . ILE A 1 102 ? 17.853 0.852 -4.162 1.00 94.50 102 ILE A CA 1
ATOM 744 C C . ILE A 1 102 ? 17.416 0.247 -5.494 1.00 94.50 102 ILE A C 1
ATOM 746 O O . ILE A 1 102 ? 18.243 -0.199 -6.300 1.00 94.50 102 ILE A O 1
ATOM 750 N N . ARG A 1 103 ? 16.105 0.189 -5.709 1.00 94.12 103 ARG A N 1
ATOM 751 C CA . ARG A 1 103 ? 15.504 -0.326 -6.940 1.00 94.12 103 ARG A CA 1
ATOM 752 C C . ARG A 1 103 ? 14.524 0.693 -7.504 1.00 94.12 103 ARG A C 1
ATOM 754 O O . ARG A 1 103 ? 13.844 1.374 -6.748 1.00 94.12 103 ARG A O 1
ATOM 761 N N . LEU A 1 104 ? 14.417 0.765 -8.825 1.00 93.69 104 LEU A N 1
ATOM 762 C CA . LEU A 1 104 ? 13.367 1.509 -9.518 1.00 93.69 104 LEU A CA 1
ATOM 763 C C . LEU A 1 104 ? 12.481 0.494 -10.236 1.00 93.69 104 LEU A C 1
ATOM 765 O O . LEU A 1 104 ? 12.985 -0.304 -11.023 1.00 93.69 104 LEU A O 1
ATOM 769 N N . GLU A 1 105 ? 11.182 0.473 -9.935 1.00 90.06 105 GLU A N 1
ATOM 770 C CA . GLU A 1 105 ? 10.246 -0.514 -10.510 1.00 90.06 105 GLU A CA 1
ATOM 771 C C . GLU A 1 105 ? 10.669 -1.980 -10.278 1.00 90.06 105 GLU A C 1
ATOM 773 O O . GLU A 1 105 ? 10.460 -2.864 -11.113 1.00 90.06 105 GLU A O 1
ATOM 778 N N . GLY A 1 106 ? 11.302 -2.235 -9.128 1.00 86.25 106 GLY A N 1
ATOM 779 C CA . GLY A 1 106 ? 11.836 -3.547 -8.753 1.00 86.25 106 GLY A CA 1
ATOM 780 C C . GLY A 1 106 ? 13.176 -3.901 -9.410 1.00 86.25 106 GLY A C 1
ATOM 781 O O . GLY A 1 106 ? 13.772 -4.919 -9.053 1.00 86.25 106 GLY A O 1
ATOM 782 N N . LEU A 1 107 ? 13.696 -3.063 -10.311 1.00 88.88 107 LEU A N 1
ATOM 783 C CA . LEU A 1 107 ? 14.970 -3.282 -10.991 1.00 88.88 107 LEU A CA 1
ATOM 784 C C . LEU A 1 107 ? 16.122 -2.574 -10.262 1.00 88.88 107 LEU A C 1
ATOM 786 O O . LEU A 1 107 ? 15.967 -1.424 -9.846 1.00 88.88 107 LEU A O 1
ATOM 790 N N . PRO A 1 108 ? 17.289 -3.223 -10.096 1.00 90.56 108 PRO A N 1
ATOM 791 C CA . PRO A 1 108 ? 18.458 -2.580 -9.506 1.00 90.56 108 PRO A CA 1
ATOM 792 C C . PRO A 1 108 ? 18.976 -1.451 -10.402 1.00 90.56 108 PRO A C 1
ATOM 794 O O . PRO A 1 108 ? 18.995 -1.570 -11.627 1.00 90.56 108 PRO A O 1
ATOM 797 N N . ILE A 1 109 ? 19.444 -0.369 -9.782 1.00 92.12 109 ILE A N 1
ATOM 798 C CA . ILE A 1 109 ? 19.925 0.818 -10.492 1.00 92.12 109 ILE A CA 1
ATOM 799 C C . ILE A 1 109 ? 21.445 0.726 -10.670 1.00 92.12 109 ILE A C 1
ATOM 801 O O . ILE A 1 109 ? 22.211 0.907 -9.724 1.00 92.12 109 ILE A O 1
ATOM 805 N N . SER A 1 110 ? 21.900 0.445 -11.892 1.00 89.31 110 SER A N 1
ATOM 806 C CA . SER A 1 110 ? 23.331 0.309 -12.212 1.00 89.31 110 SER A CA 1
ATOM 807 C C . SER A 1 110 ? 24.017 1.617 -12.622 1.00 89.31 110 SER A C 1
ATOM 809 O O . SER A 1 110 ? 25.242 1.662 -12.684 1.00 89.31 110 SER A O 1
ATOM 811 N N . GLY A 1 111 ? 23.260 2.678 -12.902 1.00 93.06 111 GLY A N 1
ATOM 812 C CA . GLY A 1 111 ? 23.787 3.973 -13.336 1.00 93.06 111 GLY A CA 1
ATOM 813 C C . GLY A 1 111 ? 22.749 5.079 -13.196 1.00 93.06 111 GLY A C 1
ATOM 814 O O . GLY A 1 111 ? 21.742 4.898 -12.516 1.00 93.06 111 GLY A O 1
ATOM 815 N N . ARG A 1 112 ? 22.978 6.219 -13.849 1.00 95.62 112 ARG A N 1
ATOM 816 C CA . ARG A 1 112 ? 22.032 7.334 -13.797 1.00 95.62 112 ARG A CA 1
ATOM 817 C C . ARG A 1 112 ? 20.720 6.961 -14.490 1.00 95.62 112 ARG A C 1
ATOM 819 O O . ARG A 1 112 ? 20.729 6.647 -15.678 1.00 95.62 112 ARG A O 1
ATOM 826 N N . VAL A 1 113 ? 19.601 7.037 -13.772 1.00 96.25 113 VAL A N 1
ATOM 827 C CA . VAL A 1 113 ? 18.270 6.682 -14.292 1.00 96.25 113 VAL A CA 1
ATOM 828 C C . VAL A 1 113 ? 17.260 7.779 -13.958 1.00 96.25 113 VAL A C 1
ATOM 830 O O . VAL A 1 113 ? 17.249 8.303 -12.843 1.00 96.25 113 VAL A O 1
ATOM 833 N N . ALA A 1 114 ? 16.426 8.150 -14.932 1.00 96.31 114 ALA A N 1
ATOM 834 C CA . ALA A 1 114 ? 15.304 9.063 -14.717 1.00 96.31 114 ALA A CA 1
ATOM 835 C C . ALA A 1 114 ? 14.209 8.359 -13.906 1.00 96.31 114 ALA A C 1
ATOM 837 O O . ALA A 1 114 ? 13.836 7.234 -14.230 1.00 96.31 114 ALA A O 1
ATOM 838 N N . VAL A 1 115 ? 13.670 9.021 -12.881 1.00 94.94 115 VAL A N 1
ATOM 839 C CA . VAL A 1 115 ? 12.651 8.404 -12.012 1.00 94.94 115 VAL A CA 1
ATOM 840 C C . VAL A 1 115 ? 11.283 8.347 -12.695 1.00 94.94 115 VAL A C 1
ATOM 842 O O . VAL A 1 115 ? 10.598 7.329 -12.623 1.00 94.94 115 VAL A O 1
ATOM 845 N N . GLY A 1 116 ? 10.879 9.418 -13.386 1.00 91.25 116 GLY A N 1
ATOM 846 C CA . GLY A 1 116 ? 9.570 9.497 -14.042 1.00 91.25 116 GLY A CA 1
ATOM 847 C C . GLY A 1 116 ? 8.411 9.238 -13.069 1.00 91.25 116 GLY A C 1
ATOM 848 O O . GLY A 1 116 ? 8.387 9.790 -11.975 1.00 91.25 116 GLY A O 1
ATOM 849 N N . LYS A 1 117 ? 7.460 8.379 -13.466 1.00 90.38 117 LYS A N 1
ATOM 850 C CA . LYS A 1 117 ? 6.353 7.887 -12.612 1.00 90.38 117 LYS A CA 1
ATOM 851 C C . LYS A 1 117 ? 6.709 6.592 -11.866 1.00 90.38 117 LYS A C 1
ATOM 853 O O . LYS A 1 117 ? 5.817 5.855 -11.437 1.00 90.38 117 LYS A O 1
ATOM 858 N N . GLY A 1 118 ? 8.000 6.274 -11.813 1.00 92.31 118 GLY A N 1
ATOM 859 C CA . GLY A 1 118 ? 8.505 5.054 -11.221 1.00 92.31 118 GLY A CA 1
ATOM 860 C C . GLY A 1 118 ? 8.450 5.087 -9.695 1.00 92.31 118 GLY A C 1
ATOM 861 O O . GLY A 1 118 ? 8.590 6.146 -9.083 1.00 92.31 118 GLY A O 1
ATOM 862 N N . ILE A 1 119 ? 8.279 3.920 -9.077 1.00 95.19 119 ILE A N 1
ATOM 863 C CA . ILE A 1 119 ? 8.430 3.751 -7.631 1.00 95.19 119 ILE A CA 1
ATOM 864 C C . ILE A 1 119 ? 9.876 3.399 -7.300 1.00 95.19 119 ILE A C 1
ATOM 866 O O . ILE A 1 119 ? 10.416 2.396 -7.780 1.00 95.19 119 ILE A O 1
ATOM 870 N N . ILE A 1 120 ? 10.464 4.216 -6.432 1.00 96.06 120 ILE A N 1
ATOM 871 C CA . ILE A 1 120 ? 11.756 3.987 -5.797 1.00 96.06 120 ILE A CA 1
ATOM 872 C C . ILE A 1 120 ? 11.517 3.071 -4.595 1.00 96.06 120 ILE A C 1
ATOM 874 O O . ILE A 1 120 ? 10.815 3.438 -3.655 1.00 96.06 120 ILE A O 1
ATOM 878 N N . ASP A 1 121 ? 12.085 1.874 -4.627 1.00 94.44 121 ASP A N 1
ATOM 879 C CA . ASP A 1 121 ? 12.106 0.929 -3.515 1.00 94.44 121 ASP A CA 1
ATOM 880 C C . ASP A 1 121 ? 13.426 1.085 -2.752 1.00 94.44 121 ASP A C 1
ATOM 882 O O . ASP A 1 121 ? 14.513 0.851 -3.292 1.00 94.44 121 ASP A O 1
ATOM 886 N N . ALA A 1 122 ? 13.301 1.505 -1.492 1.00 93.88 122 ALA A N 1
ATOM 887 C CA . ALA A 1 122 ? 14.395 1.737 -0.561 1.00 93.88 122 ALA A CA 1
ATOM 888 C C . ALA A 1 122 ? 14.303 0.797 0.659 1.00 93.88 122 ALA A C 1
ATOM 890 O O . ALA A 1 122 ? 14.659 1.178 1.775 1.00 93.88 122 ALA A O 1
ATOM 891 N N . GLY A 1 123 ? 13.839 -0.444 0.471 1.00 91.19 123 GLY A N 1
ATOM 892 C CA . GLY A 1 123 ? 13.719 -1.445 1.535 1.00 91.19 123 GLY A CA 1
ATOM 893 C C . GLY A 1 123 ? 12.359 -1.396 2.234 1.00 91.19 123 GLY A C 1
ATOM 894 O O . GLY A 1 123 ? 11.349 -1.807 1.667 1.00 91.19 123 GLY A O 1
ATOM 895 N N . SER A 1 124 ? 12.321 -0.902 3.472 1.00 89.62 124 SER A N 1
ATOM 896 C CA . SER A 1 124 ? 11.088 -0.780 4.272 1.00 89.62 124 SER A CA 1
ATOM 897 C C . SER A 1 124 ? 10.173 0.373 3.840 1.00 89.62 124 SER A C 1
ATOM 899 O O . SER A 1 124 ? 9.072 0.514 4.371 1.00 89.62 124 SER A O 1
ATOM 901 N N . ALA A 1 125 ? 10.593 1.195 2.877 1.00 93.31 125 ALA A N 1
ATOM 902 C CA . ALA A 1 125 ? 9.809 2.308 2.361 1.00 93.31 125 ALA A CA 1
ATOM 903 C C . ALA A 1 125 ? 9.861 2.378 0.835 1.00 93.31 125 ALA A C 1
ATOM 905 O O . ALA A 1 125 ? 10.845 1.990 0.195 1.00 93.31 125 ALA A O 1
ATOM 906 N N . ARG A 1 126 ? 8.777 2.899 0.257 1.00 95.12 126 ARG A N 1
ATOM 907 C CA . ARG A 1 126 ? 8.660 3.144 -1.181 1.00 95.12 126 ARG A CA 1
ATOM 908 C C . ARG A 1 126 ? 8.277 4.582 -1.435 1.00 95.12 126 ARG A C 1
ATOM 910 O O . ARG A 1 126 ? 7.411 5.123 -0.746 1.00 95.12 126 ARG A O 1
ATOM 917 N N . PHE A 1 127 ? 8.885 5.163 -2.457 1.00 96.06 127 PHE A N 1
ATOM 918 C CA . PHE A 1 127 ? 8.728 6.568 -2.783 1.00 96.06 127 PHE A CA 1
ATOM 919 C C . PHE A 1 127 ? 8.305 6.764 -4.233 1.00 96.06 127 PHE A C 1
ATOM 921 O O . PHE A 1 127 ? 8.718 6.024 -5.124 1.00 96.06 127 PHE A O 1
ATOM 928 N N . LEU A 1 128 ? 7.493 7.788 -4.459 1.00 95.50 128 LEU A N 1
ATOM 929 C CA . LEU A 1 128 ? 7.078 8.266 -5.768 1.00 95.50 128 LEU A CA 1
ATOM 930 C C . LEU A 1 128 ? 7.477 9.733 -5.888 1.00 95.50 128 LEU A C 1
ATOM 932 O O . LEU A 1 128 ? 7.236 10.515 -4.971 1.00 95.50 128 LEU A O 1
ATOM 936 N N . VAL A 1 129 ? 8.044 10.114 -7.028 1.00 95.62 129 VAL A N 1
ATOM 937 C CA . VAL A 1 129 ? 8.211 11.525 -7.379 1.00 95.62 129 VAL A CA 1
ATOM 938 C C . VAL A 1 129 ? 7.001 11.943 -8.205 1.00 95.62 129 VAL A C 1
ATOM 940 O O . VAL A 1 129 ? 6.734 11.374 -9.263 1.00 95.62 129 VAL A O 1
ATOM 943 N N . ALA A 1 130 ? 6.242 12.912 -7.708 1.00 93.38 130 ALA A N 1
ATOM 944 C CA . ALA A 1 130 ? 5.032 13.405 -8.351 1.00 93.38 130 ALA A CA 1
ATOM 945 C C . ALA A 1 130 ? 5.099 14.923 -8.522 1.00 93.38 130 ALA A C 1
ATOM 947 O O . ALA A 1 130 ? 5.881 15.602 -7.868 1.00 93.38 130 ALA A O 1
ATOM 948 N N . GLN A 1 131 ? 4.268 15.464 -9.408 1.00 91.25 131 GLN A N 1
ATOM 949 C CA . GLN A 1 131 ? 4.030 16.904 -9.437 1.00 91.25 131 GLN A CA 1
ATOM 950 C C . GLN A 1 131 ? 3.112 17.273 -8.275 1.00 91.25 131 GLN A C 1
ATOM 952 O O . GLN A 1 131 ? 2.075 16.627 -8.090 1.00 91.25 131 GLN A O 1
ATOM 957 N N . SER A 1 132 ? 3.462 18.326 -7.544 1.00 84.88 132 SER A N 1
ATOM 958 C CA . SER A 1 132 ? 2.596 18.943 -6.548 1.00 84.88 132 SER A CA 1
ATOM 959 C C . SER A 1 132 ? 1.334 19.436 -7.243 1.00 84.88 132 SER A C 1
ATOM 961 O O . SER A 1 132 ? 1.348 20.425 -7.978 1.00 84.88 132 SER A O 1
ATOM 963 N N . ARG A 1 133 ? 0.231 18.709 -7.065 1.00 76.38 133 ARG A N 1
ATOM 964 C CA . ARG A 1 133 ? -1.080 19.132 -7.556 1.00 76.38 133 ARG A CA 1
ATOM 965 C C . ARG A 1 133 ? -1.840 19.769 -6.401 1.00 76.38 133 ARG A C 1
ATOM 967 O O . ARG A 1 133 ? -2.010 19.098 -5.383 1.00 76.38 133 ARG A O 1
ATOM 974 N N . PRO A 1 134 ? -2.339 21.009 -6.540 1.00 63.78 134 PRO A N 1
ATOM 975 C CA . PRO A 1 134 ? -3.363 21.481 -5.624 1.00 63.78 134 PRO A CA 1
ATOM 976 C C . PRO A 1 134 ? -4.583 20.551 -5.738 1.00 63.78 134 PRO A C 1
ATOM 978 O O . PRO A 1 134 ? -4.823 20.006 -6.824 1.00 63.78 134 PRO A O 1
ATOM 981 N N . PRO A 1 135 ? -5.357 20.348 -4.657 1.00 57.84 135 PRO A N 1
ATOM 982 C CA . PRO A 1 135 ? -6.597 19.589 -4.723 1.00 57.84 135 PRO A CA 1
ATOM 983 C C . PRO A 1 135 ? -7.523 20.281 -5.726 1.00 57.84 135 PRO A C 1
ATOM 985 O O . PRO A 1 135 ? -8.121 21.319 -5.454 1.00 57.84 135 PRO A O 1
ATOM 988 N N . THR A 1 136 ? -7.596 19.754 -6.946 1.00 56.38 136 THR A N 1
ATOM 989 C CA . THR A 1 136 ? -8.479 20.319 -7.960 1.00 56.38 136 THR A CA 1
ATOM 990 C C . THR A 1 136 ? -9.898 19.967 -7.558 1.00 56.38 136 THR A C 1
ATOM 992 O O . THR A 1 136 ? -10.260 18.788 -7.575 1.00 56.38 136 THR A O 1
ATOM 995 N N . ARG A 1 137 ? -10.699 20.976 -7.197 1.00 51.59 137 ARG A N 1
ATOM 996 C CA . ARG A 1 137 ? -12.146 20.825 -7.015 1.00 51.59 137 ARG A CA 1
ATOM 997 C C . ARG A 1 137 ? -12.702 20.161 -8.267 1.00 51.59 137 ARG A C 1
ATOM 999 O O . ARG A 1 137 ? -12.643 20.743 -9.354 1.00 51.59 137 ARG A O 1
ATOM 1006 N N . ARG A 1 138 ? -13.196 18.925 -8.149 1.00 52.41 138 ARG A N 1
ATOM 1007 C CA . ARG A 1 138 ? -13.878 18.276 -9.269 1.00 52.41 138 ARG A CA 1
ATOM 1008 C C . ARG A 1 138 ? -15.138 19.104 -9.495 1.00 52.41 138 ARG A C 1
ATOM 1010 O O . ARG A 1 138 ? -15.987 19.188 -8.617 1.00 52.41 138 ARG A O 1
ATOM 1017 N N . ARG A 1 139 ? -15.189 19.835 -10.610 1.00 40.97 139 ARG A N 1
ATOM 1018 C CA . ARG A 1 139 ? -16.259 20.789 -10.920 1.00 40.97 139 ARG A CA 1
ATOM 1019 C C . ARG A 1 139 ? -17.588 20.026 -10.954 1.00 40.97 139 ARG A C 1
ATOM 1021 O O . ARG A 1 139 ? -17.873 19.335 -11.927 1.00 40.97 139 ARG A O 1
ATOM 1028 N N . GLY A 1 140 ? -18.353 20.104 -9.867 1.00 45.94 140 GLY A N 1
ATOM 1029 C CA . GLY A 1 140 ? -19.718 19.599 -9.814 1.00 45.94 140 GLY A CA 1
ATOM 1030 C C . GLY A 1 140 ? -20.563 20.319 -10.863 1.00 45.94 140 GLY A C 1
ATOM 1031 O O . GLY A 1 140 ? -20.429 21.530 -11.037 1.00 45.94 140 GLY A O 1
ATOM 1032 N N . GLY A 1 141 ? -21.406 19.574 -11.577 1.00 39.50 141 GLY A N 1
ATOM 1033 C CA . GLY A 1 141 ? -22.381 20.158 -12.502 1.00 39.50 141 GLY A CA 1
ATOM 1034 C C . GLY A 1 141 ? -22.103 19.913 -13.982 1.00 39.50 141 GLY A C 1
ATOM 1035 O O . GLY A 1 141 ? -22.073 20.844 -14.779 1.00 39.50 141 GLY A O 1
ATOM 1036 N N . GLY A 1 142 ? -21.960 18.651 -14.367 1.00 30.80 142 GLY A N 1
ATOM 1037 C CA . GLY A 1 142 ? -22.553 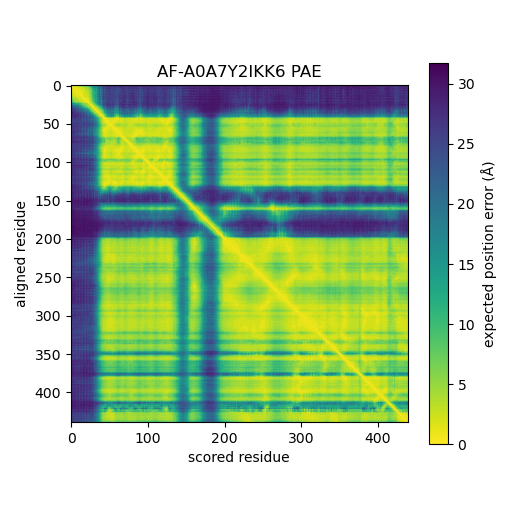18.186 -15.613 1.00 30.80 142 GLY A CA 1
ATOM 1038 C C . GLY A 1 142 ? -23.570 17.135 -15.218 1.00 30.80 142 GLY A C 1
ATOM 1039 O O . GLY A 1 142 ? -23.176 16.107 -14.674 1.00 30.80 142 GLY A O 1
ATOM 1040 N N . THR A 1 143 ? -24.857 17.405 -15.422 1.00 35.88 143 THR A N 1
ATOM 1041 C CA . THR A 1 143 ? -25.904 16.385 -15.436 1.00 35.88 143 THR A CA 1
ATOM 1042 C C . THR A 1 143 ? -25.469 15.344 -16.458 1.00 35.88 143 THR A C 1
ATOM 1044 O O . THR A 1 143 ? -25.678 15.495 -17.660 1.00 35.88 143 THR A O 1
ATOM 1047 N N . VAL A 1 144 ? -24.780 14.310 -15.980 1.00 38.84 144 VAL A N 1
ATOM 1048 C CA . VAL A 1 144 ? -24.648 13.057 -16.698 1.00 38.84 144 VAL A CA 1
ATOM 1049 C C . VAL A 1 144 ? -26.080 12.572 -16.770 1.00 38.84 144 VAL A C 1
ATOM 1051 O O . VAL A 1 144 ? -26.656 12.129 -15.778 1.00 38.84 144 VAL A O 1
ATOM 1054 N N . THR A 1 145 ? -26.705 12.785 -17.926 1.00 30.38 145 THR A N 1
ATOM 1055 C CA . THR A 1 145 ? -27.854 11.989 -18.319 1.00 30.38 145 THR A CA 1
ATOM 1056 C C . THR A 1 145 ? -27.471 10.562 -17.983 1.00 30.38 145 THR A C 1
ATOM 1058 O O . THR A 1 145 ? -26.435 10.075 -18.433 1.00 30.38 145 THR A O 1
ATOM 1061 N N . THR A 1 146 ? -28.268 9.932 -17.130 1.00 37.75 146 THR A N 1
ATOM 1062 C CA . THR A 1 146 ? -28.251 8.502 -16.862 1.00 37.75 146 THR A CA 1
ATOM 1063 C C . THR A 1 146 ? -28.636 7.773 -18.149 1.00 37.75 146 THR A C 1
ATOM 1065 O O . THR A 1 146 ? -29.661 7.109 -18.250 1.00 37.75 146 THR A O 1
ATOM 1068 N N . GLY A 1 147 ? -27.796 7.904 -19.177 1.00 31.97 147 GLY A N 1
ATOM 1069 C CA . GLY A 1 147 ? -27.548 6.806 -20.073 1.00 31.97 147 GLY A CA 1
ATOM 1070 C C . GLY A 1 147 ? -27.128 5.656 -19.177 1.00 31.97 147 GLY A C 1
ATOM 1071 O O . GLY A 1 147 ? -26.313 5.819 -18.271 1.00 31.97 147 GLY A O 1
ATOM 1072 N N . THR A 1 148 ? -27.772 4.525 -19.384 1.00 33.34 148 THR A N 1
ATOM 1073 C CA . THR A 1 148 ? -27.421 3.212 -18.863 1.00 33.34 148 THR A CA 1
ATOM 1074 C C . THR A 1 148 ? -26.011 2.829 -19.325 1.00 33.34 148 THR A C 1
ATOM 1076 O O . THR A 1 148 ? -25.843 1.914 -20.126 1.00 33.34 148 THR A O 1
ATOM 1079 N N . ASP A 1 149 ? -25.009 3.578 -18.876 1.00 33.88 149 ASP A N 1
ATOM 1080 C CA . ASP A 1 149 ? -23.601 3.317 -19.087 1.00 33.88 149 ASP A CA 1
ATOM 1081 C C . ASP A 1 149 ? -23.104 2.628 -17.820 1.00 33.88 149 ASP A C 1
ATOM 1083 O O . ASP A 1 149 ? -23.048 3.170 -16.715 1.00 33.88 149 ASP A O 1
ATOM 1087 N N . THR A 1 150 ? -22.915 1.333 -17.983 1.00 33.91 150 THR A N 1
ATOM 1088 C CA . THR A 1 150 ? -22.618 0.350 -16.958 1.00 33.91 150 THR A CA 1
ATOM 1089 C C . THR A 1 150 ? -21.264 0.612 -16.296 1.00 33.91 150 THR A C 1
ATOM 1091 O O . THR A 1 150 ? -20.264 0.075 -16.759 1.00 33.91 150 THR A O 1
ATOM 1094 N N . GLY A 1 151 ? -21.253 1.356 -15.185 1.00 35.06 151 GLY A N 1
ATOM 1095 C CA . GLY A 1 151 ? -20.240 1.301 -14.119 1.00 35.06 151 GLY A CA 1
ATOM 1096 C C . GLY A 1 151 ? -18.778 1.568 -14.523 1.00 35.06 151 GLY A C 1
ATOM 1097 O O . GLY A 1 151 ? -18.463 1.851 -15.678 1.00 35.06 151 GLY A O 1
ATOM 1098 N N . PRO A 1 152 ? -17.826 1.480 -13.579 1.00 42.50 152 PRO A N 1
ATOM 1099 C CA . PRO A 1 152 ? -16.416 1.455 -13.931 1.00 42.50 152 PRO A CA 1
ATOM 1100 C C . PRO A 1 152 ? -16.149 0.192 -14.756 1.00 42.50 152 PRO A C 1
ATOM 1102 O O . PRO A 1 152 ? -16.173 -0.929 -14.245 1.00 42.50 152 PRO A O 1
ATOM 1105 N N . SER A 1 153 ? -15.977 0.410 -16.061 1.00 42.75 153 SER A N 1
ATOM 1106 C CA . SER A 1 153 ? -15.171 -0.381 -16.987 1.00 42.75 153 SER A CA 1
ATOM 1107 C C . SER A 1 153 ? -15.117 -1.882 -16.672 1.00 42.75 153 SER A C 1
ATOM 1109 O O . SER A 1 153 ? -14.268 -2.377 -15.925 1.00 42.75 153 SER A O 1
ATOM 1111 N N . GLY A 1 154 ? -15.929 -2.664 -17.398 1.00 40.28 154 GLY A N 1
ATOM 1112 C CA . GLY A 1 154 ? -15.470 -3.998 -17.802 1.00 40.28 154 GLY A CA 1
ATOM 1113 C C . GLY A 1 154 ? -14.016 -3.887 -18.284 1.00 40.28 154 GLY A C 1
ATOM 1114 O O . GLY A 1 154 ? -13.674 -2.832 -18.829 1.00 40.28 154 GLY A O 1
ATOM 1115 N N . PRO A 1 155 ? -13.155 -4.895 -18.027 1.00 47.94 155 PRO A N 1
ATOM 1116 C CA . PRO A 1 155 ? -11.711 -4.776 -18.219 1.00 47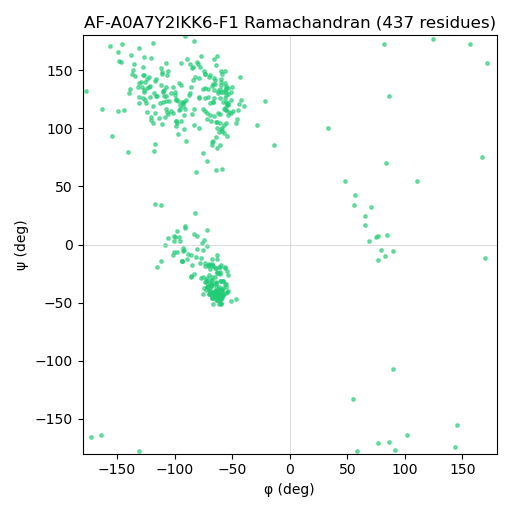.94 155 PRO A CA 1
ATOM 1117 C C . PRO A 1 155 ? -11.489 -4.097 -19.556 1.00 47.94 155 PRO A C 1
ATOM 1119 O O . PRO A 1 155 ? -11.955 -4.636 -20.568 1.00 47.94 155 PRO A O 1
ATOM 1122 N N . LEU A 1 156 ? -10.902 -2.883 -19.536 1.00 52.69 156 LEU A N 1
ATOM 1123 C CA . LEU A 1 156 ? -10.534 -2.160 -20.753 1.00 52.69 156 LEU A CA 1
ATOM 1124 C C . LEU A 1 156 ? -10.004 -3.238 -21.677 1.00 52.69 156 LEU A C 1
ATOM 1126 O O . LEU A 1 156 ? -9.123 -3.986 -21.244 1.00 52.69 156 LEU A O 1
ATOM 1130 N N . ARG A 1 157 ? -10.628 -3.433 -22.848 1.00 61.22 157 ARG A N 1
ATOM 1131 C CA . ARG A 1 157 ? -10.177 -4.445 -23.806 1.00 61.22 157 ARG A CA 1
ATOM 1132 C C . ARG A 1 157 ? -8.784 -4.009 -24.231 1.00 61.22 157 ARG A C 1
ATOM 1134 O O . ARG A 1 157 ? -8.623 -3.310 -25.225 1.00 61.22 157 ARG A O 1
ATOM 1141 N N . GLN A 1 158 ? -7.798 -4.356 -23.413 1.00 67.75 158 GLN A N 1
ATOM 1142 C CA . GLN A 1 158 ? -6.421 -4.024 -23.647 1.00 67.75 158 GLN A CA 1
ATOM 1143 C C . GLN A 1 158 ? -6.077 -4.731 -24.949 1.00 67.75 158 GLN A C 1
ATOM 1145 O O . GLN A 1 158 ? -6.463 -5.898 -25.130 1.00 67.75 158 GLN A O 1
ATOM 1150 N N . PRO A 1 159 ? -5.448 -4.020 -25.894 1.00 76.69 159 PRO A N 1
ATOM 1151 C CA . PRO A 1 159 ? -5.044 -4.633 -27.139 1.00 76.69 159 PRO A CA 1
ATOM 1152 C C . PRO A 1 159 ? -4.211 -5.868 -26.797 1.00 76.69 159 PRO A C 1
ATOM 1154 O O . PRO A 1 159 ? -3.213 -5.788 -26.083 1.00 76.69 159 PRO A O 1
ATOM 1157 N N . ARG A 1 160 ? -4.681 -7.037 -27.244 1.00 86.94 160 ARG A N 1
ATOM 1158 C CA . ARG A 1 160 ? -3.974 -8.289 -26.990 1.00 86.94 160 ARG A CA 1
ATOM 1159 C C . ARG A 1 160 ? -2.634 -8.258 -27.713 1.00 86.94 160 ARG A C 1
ATOM 1161 O O . ARG A 1 160 ? -2.567 -7.845 -28.873 1.00 86.94 160 ARG A O 1
ATOM 1168 N N . ILE A 1 161 ? -1.588 -8.736 -27.051 1.00 87.75 161 ILE A N 1
ATOM 1169 C CA . ILE A 1 161 ? -0.266 -8.881 -27.653 1.00 87.75 161 ILE A CA 1
ATOM 1170 C C . ILE A 1 161 ? -0.367 -10.003 -28.692 1.00 87.75 161 ILE A C 1
ATOM 1172 O O . ILE A 1 161 ? -0.589 -11.163 -28.339 1.00 87.75 161 ILE A O 1
ATOM 1176 N N . ARG A 1 162 ? -0.255 -9.648 -29.976 1.00 89.00 162 ARG A N 1
ATOM 1177 C CA . ARG A 1 162 ? -0.326 -10.603 -31.087 1.00 89.00 162 ARG A CA 1
ATOM 1178 C C . ARG A 1 162 ? 0.968 -11.396 -31.191 1.00 89.00 162 ARG A C 1
ATOM 1180 O O . ARG A 1 162 ? 2.015 -10.828 -31.491 1.00 89.00 162 ARG A O 1
ATOM 1187 N N . VAL A 1 163 ? 0.881 -12.709 -30.996 1.00 83.50 163 VAL A N 1
ATOM 1188 C CA . VAL A 1 163 ? 2.032 -13.616 -31.130 1.00 83.50 163 VAL A CA 1
ATOM 1189 C C . VAL A 1 163 ? 2.352 -13.902 -32.606 1.00 83.50 163 VAL A C 1
ATOM 1191 O O . VAL A 1 163 ? 3.505 -14.121 -32.961 1.00 83.50 163 VAL A O 1
ATOM 1194 N N . ALA A 1 164 ? 1.345 -13.848 -33.488 1.00 70.75 164 ALA A N 1
ATOM 1195 C CA . ALA A 1 164 ? 1.473 -14.191 -34.911 1.00 70.75 164 ALA A CA 1
ATOM 1196 C C . ALA A 1 164 ? 2.348 -13.229 -35.739 1.00 70.75 164 ALA A C 1
ATOM 1198 O O . ALA A 1 164 ? 2.797 -13.609 -36.816 1.00 70.75 164 ALA A O 1
ATOM 1199 N N . ASP A 1 165 ? 2.608 -12.021 -35.238 1.00 62.44 165 ASP A N 1
ATOM 1200 C CA . ASP A 1 165 ? 3.454 -11.033 -35.920 1.00 62.44 165 ASP A CA 1
ATOM 1201 C C . ASP A 1 165 ? 4.958 -11.306 -35.699 1.00 62.44 165 ASP A C 1
ATOM 1203 O O . ASP A 1 165 ? 5.806 -10.605 -36.252 1.00 62.44 165 ASP A O 1
ATOM 1207 N N . TYR A 1 166 ? 5.310 -12.311 -34.886 1.00 66.31 166 TYR A N 1
ATOM 1208 C CA . TYR A 1 166 ? 6.697 -12.668 -34.605 1.00 66.31 166 TYR A CA 1
ATOM 1209 C C . TYR A 1 166 ? 7.192 -13.730 -35.591 1.00 66.31 166 TYR A C 1
ATOM 1211 O O . TYR A 1 166 ? 6.934 -14.925 -35.443 1.00 66.31 166 TYR A O 1
ATOM 1219 N N . VAL A 1 167 ? 7.916 -13.285 -36.616 1.00 60.78 167 VAL A N 1
ATOM 1220 C CA . VAL A 1 167 ? 8.748 -14.171 -37.432 1.00 60.78 167 VAL A CA 1
ATOM 1221 C C . VAL A 1 167 ? 10.024 -14.433 -36.641 1.00 60.78 167 VAL A C 1
ATOM 1223 O O . VAL A 1 167 ? 10.669 -13.484 -36.204 1.00 60.78 167 VAL A O 1
ATOM 1226 N N . ASP A 1 168 ? 10.382 -15.701 -36.443 1.00 60.31 168 ASP A N 1
ATOM 1227 C CA . ASP A 1 168 ? 11.684 -16.073 -35.891 1.00 60.31 168 ASP A CA 1
ATOM 1228 C C . ASP A 1 168 ? 12.770 -15.559 -36.847 1.00 60.31 168 ASP A C 1
ATOM 1230 O O . ASP A 1 168 ? 13.034 -16.149 -37.896 1.00 60.31 168 ASP A O 1
ATOM 1234 N N . VAL A 1 169 ? 13.326 -14.386 -36.532 1.00 58.31 169 VAL A N 1
ATOM 1235 C CA . VAL A 1 169 ? 14.399 -13.749 -37.309 1.00 58.31 169 VAL A CA 1
ATOM 1236 C C . VAL A 1 169 ? 15.755 -14.365 -36.965 1.00 58.31 169 VAL A C 1
ATOM 1238 O O . VAL A 1 169 ? 16.782 -13.873 -37.433 1.00 58.31 169 VAL A O 1
ATOM 1241 N N . SER A 1 170 ? 15.788 -15.441 -36.165 1.00 57.12 170 SER A N 1
ATOM 1242 C CA . SER A 1 170 ? 17.015 -16.202 -35.968 1.00 57.12 170 SER A CA 1
ATOM 1243 C C . SER A 1 170 ? 17.578 -16.546 -37.344 1.00 57.12 170 SER A C 1
ATOM 1245 O O . SER A 1 170 ? 16.853 -17.111 -38.175 1.00 57.12 170 SER A O 1
ATOM 1247 N N . PRO A 1 171 ? 18.838 -16.176 -37.641 1.00 51.72 171 PRO A N 1
ATOM 1248 C CA . PRO A 1 171 ? 19.426 -16.481 -38.929 1.00 51.72 171 PRO A CA 1
ATOM 1249 C C . PRO A 1 171 ? 19.309 -17.988 -39.120 1.00 51.72 171 PRO A C 1
ATOM 1251 O O . PRO A 1 171 ? 19.872 -18.759 -38.343 1.00 51.72 171 PRO A O 1
ATOM 1254 N N . LYS A 1 172 ? 18.531 -18.413 -40.124 1.00 53.91 172 LYS A N 1
ATOM 1255 C CA . LYS A 1 172 ? 18.516 -19.803 -40.574 1.00 53.91 172 LYS A CA 1
ATOM 1256 C C . LYS A 1 172 ? 19.952 -20.128 -40.942 1.00 53.91 172 LYS A C 1
ATOM 1258 O O . LYS A 1 172 ? 20.395 -19.792 -42.038 1.00 53.91 172 LYS A O 1
ATOM 1263 N N . VAL A 1 173 ? 20.682 -20.737 -40.013 1.00 64.19 173 VAL A N 1
ATOM 1264 C CA . VAL A 1 173 ? 21.992 -21.302 -40.293 1.00 64.19 173 VAL A CA 1
ATOM 1265 C C . VAL A 1 173 ? 21.748 -22.258 -41.458 1.00 64.19 173 VAL A C 1
ATOM 1267 O O . VAL A 1 173 ? 20.926 -23.172 -41.316 1.00 64.19 173 VAL A O 1
ATOM 1270 N N . PRO A 1 174 ? 22.337 -22.011 -42.642 1.00 57.75 174 PRO A N 1
ATOM 1271 C CA . PRO A 1 174 ? 22.127 -22.886 -43.779 1.00 57.75 174 PRO A CA 1
ATOM 1272 C C . PRO A 1 174 ? 22.515 -24.304 -43.351 1.00 57.75 174 PRO A C 1
ATOM 1274 O O . PRO A 1 174 ? 23.523 -24.465 -42.653 1.00 57.75 174 PRO A O 1
ATOM 1277 N N . PRO A 1 175 ? 21.714 -25.327 -43.699 1.00 56.78 175 PRO A N 1
ATOM 1278 C CA . PRO A 1 175 ? 22.020 -26.694 -43.315 1.00 56.78 175 PRO A CA 1
ATOM 1279 C C . PRO A 1 175 ? 23.437 -27.010 -43.790 1.00 56.78 175 PRO A C 1
ATOM 1281 O O . PRO A 1 175 ? 23.743 -26.880 -44.976 1.00 56.78 175 PRO A O 1
ATOM 1284 N N . ALA A 1 176 ? 24.316 -27.352 -42.846 1.00 58.88 176 ALA A N 1
ATOM 1285 C CA . ALA A 1 176 ? 25.697 -27.677 -43.159 1.00 58.88 176 ALA A CA 1
ATOM 1286 C C . ALA A 1 176 ? 25.721 -28.773 -44.242 1.00 58.88 176 ALA A C 1
ATOM 1288 O O . ALA A 1 176 ? 24.952 -29.739 -44.141 1.00 58.88 176 ALA A O 1
ATOM 1289 N N . PRO A 1 177 ? 26.565 -28.645 -45.283 1.00 53.72 177 PRO A N 1
ATOM 1290 C CA . PRO A 1 177 ? 26.637 -29.634 -46.346 1.00 53.72 177 PRO A CA 1
ATOM 1291 C C . PRO A 1 177 ? 26.944 -31.006 -45.746 1.00 53.72 177 PRO A C 1
ATOM 1293 O O . PRO A 1 177 ? 27.899 -31.182 -44.984 1.00 53.72 177 PRO A O 1
ATOM 1296 N N . THR A 1 178 ? 26.096 -31.975 -46.080 1.00 52.00 178 THR A N 1
ATOM 1297 C CA . THR A 1 178 ? 26.126 -33.343 -45.572 1.00 52.00 178 THR A CA 1
ATOM 1298 C C . THR A 1 178 ? 27.376 -34.045 -46.099 1.00 52.00 178 THR A C 1
ATOM 1300 O O . THR A 1 178 ? 27.359 -34.698 -47.135 1.00 52.00 178 THR A O 1
ATOM 1303 N N . THR A 1 179 ? 28.500 -33.887 -45.404 1.00 48.28 179 THR A N 1
ATOM 1304 C CA . THR A 1 179 ? 29.716 -34.651 -45.688 1.00 48.28 179 THR A CA 1
ATOM 1305 C C . THR A 1 179 ? 29.804 -35.808 -44.707 1.00 48.28 179 THR A C 1
ATOM 1307 O O . THR A 1 179 ? 30.080 -35.671 -43.517 1.00 48.28 179 THR A O 1
ATOM 1310 N N . SER A 1 180 ? 29.527 -37.000 -45.223 1.00 50.50 180 SER A N 1
ATOM 1311 C CA . SER A 1 180 ? 29.770 -38.256 -44.537 1.00 50.50 180 SER A CA 1
ATOM 1312 C C . SER A 1 180 ? 31.275 -38.443 -44.318 1.00 50.50 180 SER A C 1
ATOM 1314 O O . SER A 1 180 ? 31.990 -38.801 -45.254 1.00 50.50 180 SER A O 1
ATOM 1316 N N . ARG A 1 181 ? 31.768 -38.258 -43.089 1.00 45.72 181 ARG A N 1
ATOM 1317 C CA . ARG A 1 181 ? 32.882 -39.064 -42.556 1.00 45.72 181 ARG A CA 1
ATOM 1318 C C . ARG A 1 181 ? 32.999 -38.956 -41.038 1.00 45.72 181 ARG A C 1
ATOM 1320 O O . ARG A 1 181 ? 33.290 -37.918 -40.460 1.00 45.72 181 ARG A O 1
ATOM 1327 N N . ILE A 1 182 ? 32.801 -40.111 -40.421 1.00 54.69 182 ILE A N 1
ATOM 1328 C CA . ILE A 1 182 ? 32.985 -40.428 -39.010 1.00 54.69 182 ILE A CA 1
ATOM 1329 C C . ILE A 1 182 ? 34.405 -40.060 -38.555 1.00 54.69 182 ILE A C 1
ATOM 1331 O O . ILE A 1 182 ? 35.367 -40.663 -39.027 1.00 54.69 182 ILE A O 1
ATOM 1335 N N . ARG A 1 183 ? 34.533 -39.181 -37.552 1.00 44.44 183 ARG A N 1
ATOM 1336 C CA . ARG A 1 183 ? 35.599 -39.254 -36.536 1.00 44.44 183 ARG A CA 1
ATOM 1337 C C . ARG A 1 183 ? 35.072 -38.820 -35.166 1.00 44.44 183 ARG A C 1
ATOM 1339 O O . ARG A 1 183 ? 34.696 -37.677 -34.946 1.00 44.44 183 ARG A O 1
ATOM 1346 N N . ARG A 1 184 ? 35.084 -39.779 -34.236 1.00 60.22 184 ARG A N 1
ATOM 1347 C CA . ARG A 1 184 ? 34.920 -39.600 -32.787 1.00 60.22 184 ARG A CA 1
ATOM 1348 C C . ARG A 1 184 ? 35.976 -38.616 -32.257 1.00 60.22 184 ARG A C 1
ATOM 1350 O O . ARG A 1 184 ? 37.156 -38.953 -32.309 1.00 60.22 184 ARG A O 1
ATOM 1357 N N . ARG A 1 185 ? 35.578 -37.464 -31.700 1.00 44.56 185 ARG A N 1
ATOM 1358 C CA . ARG A 1 185 ? 36.314 -36.734 -30.640 1.00 44.56 185 ARG A CA 1
ATOM 1359 C C . ARG A 1 185 ? 35.546 -35.489 -30.173 1.00 44.56 185 ARG A C 1
ATOM 1361 O O . ARG A 1 185 ? 35.155 -34.676 -30.994 1.00 44.56 185 ARG A O 1
ATOM 1368 N N . GLY A 1 186 ? 35.421 -35.331 -28.852 1.00 44.94 186 GLY A N 1
ATOM 1369 C CA . GLY A 1 186 ? 35.254 -34.027 -28.194 1.00 44.94 186 GLY A CA 1
ATOM 1370 C C . GLY A 1 186 ? 33.839 -33.453 -28.122 1.00 44.94 186 GLY A C 1
ATOM 1371 O O . GLY A 1 186 ? 33.557 -32.429 -28.726 1.00 44.94 186 GLY A O 1
ATOM 1372 N N . LYS A 1 187 ? 32.963 -34.050 -27.306 1.00 45.84 187 LYS A N 1
ATOM 1373 C CA . LYS A 1 187 ? 31.689 -33.438 -26.898 1.00 45.84 187 LYS A CA 1
ATOM 1374 C C . LYS A 1 187 ? 31.959 -32.352 -25.845 1.00 45.84 187 LYS A C 1
ATOM 1376 O O . LYS A 1 187 ? 31.832 -32.601 -24.653 1.00 45.84 187 LYS A O 1
ATOM 1381 N N . ARG A 1 188 ? 32.406 -31.176 -26.284 1.00 51.91 188 ARG A N 1
ATOM 1382 C CA . ARG A 1 188 ? 32.452 -29.936 -25.495 1.00 51.91 188 ARG A CA 1
ATOM 1383 C C . ARG A 1 188 ? 32.401 -28.753 -26.456 1.00 51.91 188 ARG A C 1
ATOM 1385 O O . ARG A 1 188 ? 33.437 -28.286 -26.904 1.00 51.91 188 ARG A O 1
ATOM 1392 N N . THR A 1 189 ? 31.200 -28.260 -26.707 1.00 42.19 189 THR A N 1
ATOM 1393 C CA . THR A 1 189 ? 30.966 -26.853 -27.025 1.00 42.19 189 THR A CA 1
ATOM 1394 C C . THR A 1 189 ? 29.584 -26.514 -26.503 1.00 42.19 189 THR A C 1
ATOM 1396 O O . THR A 1 189 ? 28.576 -27.109 -26.870 1.00 42.19 189 THR A O 1
ATOM 1399 N N . SER A 1 190 ? 29.605 -25.626 -25.524 1.00 46.84 190 SER A N 1
ATOM 1400 C CA . SER A 1 190 ? 28.475 -24.940 -24.939 1.00 46.84 190 SER A CA 1
ATOM 1401 C C . SER A 1 190 ? 27.716 -24.174 -26.021 1.00 46.84 190 SER A C 1
ATOM 1403 O O . SER A 1 190 ? 28.151 -23.090 -26.407 1.00 46.84 190 SER A O 1
ATOM 1405 N N . ASP A 1 191 ? 26.578 -24.703 -26.466 1.00 41.66 191 ASP A N 1
ATOM 1406 C CA . ASP A 1 191 ? 25.485 -23.859 -26.949 1.00 41.66 191 ASP A CA 1
ATOM 1407 C C . ASP A 1 191 ? 24.974 -23.109 -25.723 1.00 41.66 191 ASP A C 1
ATOM 1409 O O . ASP A 1 191 ? 24.160 -23.601 -24.941 1.00 41.66 191 ASP A O 1
ATOM 1413 N N . ARG A 1 192 ? 25.586 -21.955 -25.461 1.00 44.53 192 ARG A N 1
ATOM 1414 C CA . ARG A 1 192 ? 25.066 -20.999 -24.499 1.00 44.53 192 ARG A CA 1
ATOM 1415 C C . ARG A 1 192 ? 24.026 -20.214 -25.297 1.00 44.53 192 ARG A C 1
ATOM 1417 O O . ARG A 1 192 ? 24.452 -19.423 -26.134 1.00 44.53 192 ARG A O 1
ATOM 1424 N N . PRO A 1 193 ? 22.713 -20.470 -25.133 1.00 50.88 193 PRO A N 1
ATOM 1425 C CA . PRO A 1 193 ? 21.708 -19.678 -25.824 1.00 50.88 193 PRO A CA 1
ATOM 1426 C C . PRO A 1 193 ? 21.983 -18.214 -25.491 1.00 50.88 193 PRO A C 1
ATOM 1428 O O . PRO A 1 193 ? 22.075 -17.862 -24.309 1.00 50.88 193 PRO A O 1
ATOM 1431 N N . GLU A 1 194 ? 22.204 -17.388 -26.516 1.00 48.12 194 GLU A N 1
ATOM 1432 C CA . GLU A 1 194 ? 22.225 -15.949 -26.301 1.00 48.12 194 GLU A CA 1
ATOM 1433 C C . GLU A 1 194 ? 20.898 -15.576 -25.636 1.00 48.12 194 GLU A C 1
ATOM 1435 O O . GLU A 1 194 ? 19.841 -16.058 -26.063 1.00 48.12 194 GLU A O 1
ATOM 1440 N N . PRO A 1 195 ? 20.927 -14.795 -24.546 1.00 54.88 195 PRO A N 1
ATOM 1441 C CA . PRO A 1 195 ? 19.700 -14.332 -23.936 1.00 54.88 195 PRO A CA 1
ATOM 1442 C C . PRO A 1 195 ? 18.961 -13.511 -24.993 1.00 54.88 195 PRO A C 1
ATOM 1444 O O . PRO A 1 195 ? 19.422 -12.447 -25.395 1.00 54.88 195 PRO A O 1
ATOM 1447 N N . VAL A 1 196 ? 17.824 -14.025 -25.466 1.00 57.34 196 VAL A N 1
ATOM 1448 C CA . VAL A 1 196 ? 16.888 -13.288 -26.320 1.00 57.34 196 VAL A CA 1
ATOM 1449 C C . VAL A 1 196 ? 16.213 -12.243 -25.427 1.00 57.34 196 VAL A C 1
ATOM 1451 O O . VAL A 1 196 ? 15.078 -12.408 -24.987 1.00 57.34 196 VAL A O 1
ATOM 1454 N N . THR A 1 197 ? 16.969 -11.214 -25.046 1.00 58.34 197 THR A N 1
ATOM 1455 C CA . THR A 1 197 ? 16.538 -10.133 -24.148 1.00 58.34 197 THR A CA 1
ATOM 1456 C C . THR A 1 197 ? 15.970 -8.936 -24.896 1.00 58.34 197 THR A C 1
ATOM 1458 O O . THR A 1 197 ? 15.460 -8.023 -24.256 1.00 58.34 197 THR A O 1
ATOM 1461 N N . SER A 1 198 ? 16.019 -8.923 -26.228 1.00 65.44 198 SER A N 1
ATOM 1462 C CA . SER A 1 198 ? 15.498 -7.824 -27.038 1.00 65.44 198 SER A CA 1
ATOM 1463 C C . SER A 1 198 ? 14.761 -8.338 -28.273 1.00 65.44 198 SER A C 1
ATOM 1465 O O . SER A 1 198 ? 15.210 -9.240 -28.980 1.00 65.44 198 SER A O 1
ATOM 1467 N N . GLY A 1 199 ? 13.579 -7.776 -28.517 1.00 80.69 199 GLY A N 1
ATOM 1468 C CA . GLY A 1 199 ? 12.744 -8.092 -29.667 1.00 80.69 199 GLY A CA 1
ATOM 1469 C C . GLY A 1 199 ? 11.361 -7.448 -29.544 1.00 80.69 199 GLY A C 1
ATOM 1470 O O . GLY A 1 199 ? 10.888 -7.232 -28.428 1.00 80.69 199 GLY A O 1
ATOM 1471 N N . PRO A 1 200 ? 10.656 -7.222 -30.667 1.00 85.00 200 PRO A N 1
ATOM 1472 C CA . PRO A 1 200 ? 9.412 -6.444 -30.697 1.00 85.00 200 PRO A CA 1
ATOM 1473 C C . PRO A 1 200 ? 8.288 -7.037 -29.833 1.00 85.00 200 PRO A C 1
ATOM 1475 O O . PRO A 1 200 ? 7.390 -6.322 -29.395 1.00 85.00 200 PRO A O 1
ATOM 1478 N N . LEU A 1 201 ? 8.317 -8.350 -29.580 1.00 86.56 201 LEU A N 1
ATOM 1479 C CA . LEU A 1 201 ? 7.369 -9.010 -28.683 1.00 86.56 201 LEU A CA 1
ATOM 1480 C C . LEU A 1 201 ? 7.664 -8.709 -27.201 1.00 86.56 201 LEU A C 1
ATOM 1482 O O . LEU A 1 201 ? 6.721 -8.521 -26.435 1.00 86.56 201 LEU A O 1
ATOM 1486 N N . ILE A 1 202 ? 8.941 -8.628 -26.803 1.00 89.12 202 ILE A N 1
ATOM 1487 C CA . ILE A 1 202 ? 9.331 -8.216 -25.445 1.00 89.12 202 ILE A CA 1
ATOM 1488 C C . ILE A 1 202 ? 9.014 -6.738 -25.234 1.00 89.12 202 ILE A C 1
ATOM 1490 O O . ILE A 1 202 ? 8.448 -6.399 -24.203 1.00 89.12 202 ILE A O 1
ATOM 1494 N N . ASP A 1 203 ? 9.264 -5.879 -26.222 1.00 89.50 203 ASP A N 1
ATOM 1495 C CA . ASP A 1 203 ? 8.951 -4.448 -26.115 1.00 89.50 203 ASP A CA 1
ATOM 1496 C C . ASP A 1 203 ? 7.445 -4.219 -25.892 1.00 89.50 203 ASP A C 1
ATOM 1498 O O . ASP A 1 203 ? 7.050 -3.532 -24.950 1.00 89.50 203 ASP A O 1
ATOM 1502 N N . LYS A 1 204 ? 6.589 -4.898 -26.673 1.00 91.06 204 LYS A N 1
ATOM 1503 C CA . LYS A 1 204 ? 5.126 -4.880 -26.472 1.00 91.06 204 LYS A CA 1
ATOM 1504 C C . LYS A 1 204 ? 4.709 -5.441 -25.109 1.00 91.06 204 LYS A C 1
ATOM 1506 O O . LYS A 1 204 ? 3.744 -4.964 -24.515 1.00 91.06 204 LYS A O 1
ATOM 1511 N N . LEU A 1 205 ? 5.400 -6.469 -24.614 1.00 92.12 205 LEU A N 1
ATOM 1512 C CA . LEU A 1 205 ? 5.151 -7.021 -23.282 1.00 92.12 205 LEU A CA 1
ATOM 1513 C C . LEU A 1 205 ? 5.505 -6.014 -22.183 1.00 92.12 205 LEU A C 1
ATOM 1515 O O . LEU A 1 205 ? 4.741 -5.875 -21.230 1.00 92.12 205 LEU A O 1
ATOM 1519 N N . LEU A 1 206 ? 6.630 -5.311 -22.314 1.00 90.94 206 LEU A N 1
ATOM 1520 C CA . LEU A 1 206 ? 7.061 -4.282 -21.371 1.00 90.94 206 LEU A CA 1
ATOM 1521 C C . LEU A 1 206 ? 6.093 -3.092 -21.359 1.00 90.94 206 LEU A C 1
ATOM 1523 O O . LEU A 1 206 ? 5.705 -2.654 -20.279 1.00 90.94 206 LEU A O 1
ATOM 1527 N N . GLU A 1 207 ? 5.626 -2.640 -22.524 1.00 91.62 207 GLU A N 1
ATOM 1528 C CA . GLU A 1 207 ? 4.613 -1.580 -22.647 1.00 91.62 207 GLU A CA 1
ATOM 1529 C C . GLU A 1 207 ? 3.272 -1.989 -22.009 1.00 91.62 207 GLU A C 1
ATOM 1531 O O . GLU A 1 207 ? 2.676 -1.242 -21.222 1.00 91.62 207 GLU A O 1
ATOM 1536 N N . ALA A 1 208 ? 2.805 -3.211 -22.292 1.00 92.69 208 ALA A N 1
ATOM 1537 C CA . ALA A 1 208 ? 1.589 -3.751 -21.686 1.00 92.69 208 ALA A CA 1
ATOM 1538 C C . ALA A 1 208 ? 1.730 -3.886 -20.163 1.00 92.69 208 ALA A C 1
ATOM 1540 O O . ALA A 1 208 ? 0.799 -3.570 -19.419 1.00 92.69 208 ALA A O 1
ATOM 1541 N N . ARG A 1 209 ? 2.907 -4.315 -19.691 1.00 93.06 209 ARG A N 1
ATOM 1542 C CA . ARG A 1 209 ? 3.232 -4.407 -18.266 1.00 93.06 209 ARG A CA 1
ATOM 1543 C C . ARG A 1 209 ? 3.201 -3.035 -17.606 1.00 93.06 209 ARG A C 1
ATOM 1545 O O . ARG A 1 209 ? 2.583 -2.897 -16.556 1.00 93.06 209 ARG A O 1
ATOM 1552 N N . GLU A 1 210 ? 3.839 -2.028 -18.196 1.00 91.06 210 GLU A N 1
ATOM 1553 C CA . GLU A 1 210 ? 3.836 -0.662 -17.665 1.00 91.06 210 GLU A CA 1
ATOM 1554 C C . GLU A 1 210 ? 2.410 -0.110 -17.584 1.00 91.06 210 GLU A C 1
ATOM 1556 O O . GLU A 1 210 ? 1.997 0.392 -16.539 1.00 91.06 210 GLU A O 1
ATOM 1561 N N . THR A 1 211 ? 1.611 -0.310 -18.633 1.00 92.44 211 THR A N 1
ATOM 1562 C CA . THR A 1 211 ? 0.190 0.062 -18.642 1.00 92.44 211 THR A CA 1
ATOM 1563 C C . THR A 1 211 ? -0.584 -0.632 -17.519 1.00 92.44 211 THR A C 1
ATOM 1565 O O . THR A 1 211 ? -1.371 0.009 -16.822 1.00 92.44 211 THR A O 1
ATOM 1568 N N . ALA A 1 212 ? -0.350 -1.928 -17.301 1.00 93.31 212 ALA A N 1
ATOM 1569 C CA . ALA A 1 212 ? -0.987 -2.689 -16.229 1.00 93.31 212 ALA A CA 1
ATOM 1570 C C . ALA A 1 212 ? -0.558 -2.211 -14.829 1.00 93.31 212 ALA A C 1
ATOM 1572 O O . ALA A 1 212 ? -1.412 -2.078 -13.952 1.00 93.31 212 ALA A O 1
ATOM 1573 N N . VAL A 1 213 ? 0.727 -1.895 -14.625 1.00 92.69 213 VAL A N 1
ATOM 1574 C CA . VAL A 1 213 ? 1.242 -1.303 -13.375 1.00 92.69 213 VAL A CA 1
ATOM 1575 C C . VAL A 1 213 ? 0.562 0.037 -13.096 1.00 92.69 213 VAL A C 1
ATOM 1577 O O . VAL A 1 213 ? 0.044 0.249 -11.999 1.00 92.69 213 VAL A O 1
ATOM 1580 N N . GLN A 1 214 ? 0.529 0.934 -14.085 1.00 91.50 214 GLN A N 1
ATOM 1581 C CA . GLN A 1 214 ? -0.093 2.251 -13.933 1.00 91.50 214 GLN A CA 1
ATOM 1582 C C . GLN A 1 214 ? -1.596 2.127 -13.677 1.00 91.50 214 GLN A C 1
ATOM 1584 O O . GLN A 1 214 ? -2.129 2.821 -12.813 1.00 91.50 214 GLN A O 1
ATOM 1589 N N . HIS A 1 215 ? -2.271 1.198 -14.360 1.00 91.56 215 HIS A N 1
ATOM 1590 C CA . HIS A 1 215 ? -3.679 0.919 -14.111 1.00 91.56 215 HIS A CA 1
ATOM 1591 C C . HIS A 1 215 ? -3.913 0.449 -12.669 1.00 91.56 215 HIS A C 1
ATOM 1593 O O . HIS A 1 215 ? -4.732 1.046 -11.975 1.00 91.56 215 HIS A O 1
ATOM 1599 N N . ALA A 1 216 ? -3.153 -0.540 -12.186 1.00 91.94 216 ALA A N 1
ATOM 1600 C CA . ALA A 1 216 ? -3.269 -1.049 -10.816 1.00 91.94 216 ALA A CA 1
ATOM 1601 C C . ALA A 1 216 ? -3.035 0.045 -9.757 1.00 91.94 216 ALA A C 1
ATOM 1603 O O . ALA A 1 216 ? -3.781 0.132 -8.787 1.00 91.94 216 ALA A O 1
ATOM 1604 N N . ARG A 1 217 ? -2.044 0.922 -9.962 1.00 92.12 217 ARG A N 1
ATOM 1605 C CA . ARG A 1 217 ? -1.785 2.068 -9.071 1.00 92.12 217 ARG A CA 1
ATOM 1606 C C . ARG A 1 217 ? -2.881 3.129 -9.138 1.00 92.12 217 ARG A C 1
ATOM 1608 O O . ARG A 1 217 ? -3.175 3.748 -8.131 1.00 92.12 217 ARG A O 1
ATOM 1615 N N . SER A 1 218 ? -3.498 3.338 -10.301 1.00 90.75 218 SER A N 1
ATOM 1616 C CA . SER A 1 218 ? -4.558 4.343 -10.462 1.00 90.75 218 SER A CA 1
ATOM 1617 C C . SER A 1 218 ? -5.895 3.952 -9.826 1.00 90.75 218 SER A C 1
ATOM 1619 O O . SER A 1 218 ? -6.731 4.822 -9.605 1.00 90.75 218 SER A O 1
ATOM 1621 N N . GLN A 1 219 ? -6.109 2.661 -9.540 1.00 90.38 219 GLN A N 1
ATOM 1622 C CA . GLN A 1 219 ? -7.341 2.173 -8.909 1.00 90.38 219 GLN A CA 1
ATOM 1623 C C . GLN A 1 219 ? -7.476 2.598 -7.445 1.00 90.38 219 GLN A C 1
ATOM 1625 O O . GLN A 1 219 ? -8.595 2.700 -6.950 1.00 90.38 219 GLN A O 1
ATOM 1630 N N . PHE A 1 220 ? -6.358 2.847 -6.762 1.00 90.50 220 PHE A N 1
ATOM 1631 C CA . PHE A 1 220 ? -6.339 3.178 -5.343 1.00 90.50 220 PHE A CA 1
ATOM 1632 C C . PHE A 1 220 ? -5.471 4.415 -5.128 1.00 90.50 220 PHE A C 1
ATOM 1634 O O . PHE A 1 220 ? -4.288 4.375 -5.475 1.00 90.50 220 PHE A O 1
ATOM 1641 N N . PRO A 1 221 ? -6.016 5.502 -4.556 1.00 92.25 221 PRO A N 1
ATOM 1642 C CA . PRO A 1 221 ? -5.211 6.665 -4.222 1.00 92.25 221 PRO A CA 1
ATOM 1643 C C . PRO A 1 221 ? -4.042 6.281 -3.315 1.00 92.25 221 PRO A C 1
ATOM 1645 O O . PRO A 1 221 ? -4.187 5.466 -2.399 1.00 92.25 221 PRO A O 1
ATOM 1648 N N . ASP A 1 222 ? -2.872 6.867 -3.569 1.00 91.06 222 ASP A N 1
ATOM 1649 C CA . ASP A 1 222 ? -1.739 6.694 -2.665 1.00 91.06 222 ASP A CA 1
ATOM 1650 C C . ASP A 1 222 ? -2.027 7.355 -1.297 1.00 91.06 222 ASP A C 1
ATOM 1652 O O . ASP A 1 222 ? -2.893 8.228 -1.197 1.00 91.06 222 ASP A O 1
ATOM 1656 N N . PRO A 1 223 ? -1.327 6.972 -0.216 1.00 91.56 223 PRO A N 1
ATOM 1657 C CA . PRO A 1 223 ? -1.606 7.511 1.116 1.00 91.56 223 PRO A CA 1
ATOM 1658 C C . PRO A 1 223 ? -1.496 9.042 1.221 1.00 91.56 223 PRO A C 1
ATOM 1660 O O . PRO A 1 223 ? -2.245 9.654 1.979 1.00 91.56 223 PRO A O 1
ATOM 1663 N N . GLY A 1 224 ? -0.621 9.677 0.433 1.00 89.88 224 GLY A N 1
ATOM 1664 C CA . GLY A 1 224 ? -0.530 11.137 0.363 1.00 89.88 224 GLY A CA 1
ATOM 1665 C C . GLY A 1 224 ? -1.757 11.755 -0.311 1.00 89.88 224 GLY A C 1
ATOM 1666 O O . GLY A 1 224 ? -2.264 12.779 0.142 1.00 89.88 224 GLY A O 1
ATOM 1667 N N . GLN A 1 225 ? -2.292 11.103 -1.346 1.00 91.38 225 GLN A N 1
ATOM 1668 C CA . GLN A 1 225 ? -3.561 11.498 -1.966 1.00 91.38 225 GLN A CA 1
ATOM 1669 C C . GLN A 1 225 ? -4.742 11.336 -1.009 1.00 91.38 225 GLN A C 1
ATOM 1671 O O . GLN A 1 225 ? -5.587 12.222 -0.970 1.00 91.38 225 GLN A O 1
ATOM 1676 N N . LEU A 1 226 ? -4.793 10.262 -0.212 1.00 92.25 226 LEU A N 1
ATOM 1677 C CA . LEU A 1 226 ? -5.844 10.083 0.800 1.00 92.25 226 LEU A CA 1
ATOM 1678 C C . LEU A 1 226 ? -5.842 11.225 1.822 1.00 92.25 226 LEU A C 1
ATOM 1680 O O . LEU A 1 226 ? -6.901 11.768 2.128 1.00 92.25 226 LEU A O 1
ATOM 1684 N N . ILE A 1 227 ? -4.658 11.636 2.291 1.00 91.62 227 ILE A N 1
ATOM 1685 C CA . ILE A 1 227 ? -4.509 12.809 3.164 1.00 91.62 227 ILE A CA 1
ATOM 1686 C C . ILE A 1 227 ? -5.034 14.057 2.453 1.00 91.62 227 ILE A C 1
ATOM 1688 O O . ILE A 1 227 ? -5.874 14.765 2.997 1.00 91.62 227 ILE A O 1
ATOM 1692 N N . GLN A 1 228 ? -4.592 14.316 1.220 1.00 90.75 228 GLN A N 1
ATOM 1693 C CA . GLN A 1 228 ? -5.035 15.483 0.449 1.00 90.75 228 GLN A CA 1
ATOM 1694 C C . GLN A 1 228 ? -6.555 15.505 0.235 1.00 90.75 228 GLN A C 1
ATOM 1696 O O . GLN A 1 228 ? -7.162 16.567 0.337 1.00 90.75 228 GLN A O 1
ATOM 1701 N N . MET A 1 229 ? -7.170 14.352 -0.036 1.00 92.31 229 MET A N 1
ATOM 1702 C CA . MET A 1 229 ? -8.620 14.216 -0.188 1.00 92.31 229 MET A CA 1
ATOM 1703 C C . MET A 1 229 ? -9.348 14.536 1.115 1.00 92.31 229 MET A C 1
ATOM 1705 O O . MET A 1 229 ? -10.279 15.334 1.097 1.00 92.31 229 MET A O 1
ATOM 1709 N N . ALA A 1 230 ? -8.892 13.979 2.240 1.00 91.50 230 ALA A N 1
ATOM 1710 C CA . ALA A 1 230 ? -9.493 14.248 3.541 1.00 91.50 230 ALA A CA 1
ATOM 1711 C C . ALA A 1 230 ? -9.368 15.726 3.941 1.00 91.50 230 ALA A C 1
ATOM 1713 O O . ALA A 1 230 ? -10.342 16.348 4.354 1.00 91.50 230 ALA A O 1
ATOM 1714 N N . LEU A 1 231 ? -8.186 16.321 3.745 1.00 90.38 231 LEU A N 1
ATOM 1715 C CA . LEU A 1 231 ? -7.947 17.737 4.029 1.00 90.38 231 LEU A CA 1
ATOM 1716 C C . LEU A 1 231 ? -8.764 18.672 3.120 1.00 90.38 231 LEU A C 1
ATOM 1718 O O . LEU A 1 231 ? -9.073 19.792 3.526 1.00 90.38 231 LEU A O 1
ATOM 1722 N N . ALA A 1 232 ? -9.102 18.238 1.901 1.00 90.12 232 ALA A N 1
ATOM 1723 C CA . ALA A 1 232 ? -9.939 18.995 0.971 1.00 90.12 232 ALA A CA 1
ATOM 1724 C C . ALA A 1 232 ? -11.441 18.949 1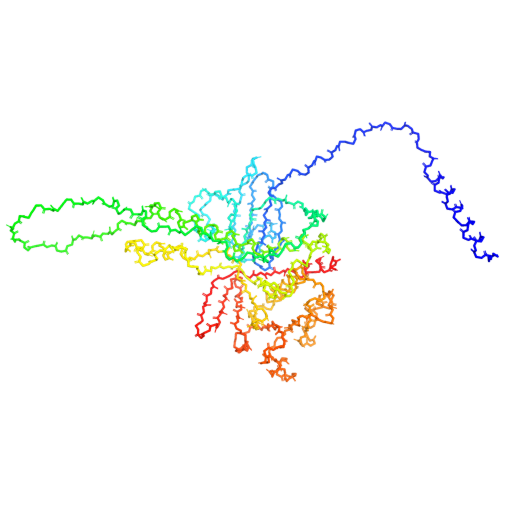.323 1.00 90.12 232 ALA A C 1
ATOM 1726 O O . ALA A 1 232 ? -12.210 19.748 0.787 1.00 90.12 232 ALA A O 1
ATOM 1727 N N . GLY A 1 233 ? -11.851 18.066 2.240 1.00 88.31 233 GLY A N 1
ATOM 1728 C CA . GLY A 1 233 ? -13.199 18.005 2.803 1.00 88.31 233 GLY A CA 1
ATOM 1729 C C . GLY A 1 233 ? -14.181 17.078 2.064 1.00 88.31 233 GLY A C 1
ATOM 1730 O O . GLY A 1 233 ? -13.808 16.399 1.104 1.00 88.31 233 GLY A O 1
ATOM 1731 N N . PRO A 1 234 ? -15.457 17.036 2.504 1.00 86.25 234 PRO A N 1
ATOM 1732 C CA . PRO A 1 234 ? -16.449 16.036 2.080 1.00 86.25 234 PRO A CA 1
ATOM 1733 C C . PRO A 1 234 ? -16.700 15.945 0.570 1.00 86.25 234 PRO A C 1
ATOM 1735 O O . PRO A 1 234 ? -16.878 14.846 0.055 1.00 86.25 234 PRO A O 1
ATOM 1738 N N . ASP A 1 235 ? -16.625 17.063 -0.162 1.00 87.62 235 ASP A N 1
ATOM 1739 C CA . ASP A 1 235 ? -16.779 17.109 -1.630 1.00 87.62 235 ASP A CA 1
ATOM 1740 C C . ASP A 1 235 ? -15.727 16.260 -2.379 1.00 87.62 235 ASP A C 1
ATOM 1742 O O . ASP A 1 235 ? -15.887 15.929 -3.558 1.00 87.62 235 ASP A O 1
ATOM 1746 N N . HIS A 1 236 ? -14.618 15.938 -1.710 1.00 88.62 236 HIS A N 1
ATOM 1747 C CA . HIS A 1 236 ? -13.496 15.175 -2.244 1.00 88.62 236 HIS A CA 1
ATOM 1748 C C . HIS A 1 236 ? -13.434 13.739 -1.712 1.00 88.62 236 HIS A C 1
ATOM 1750 O 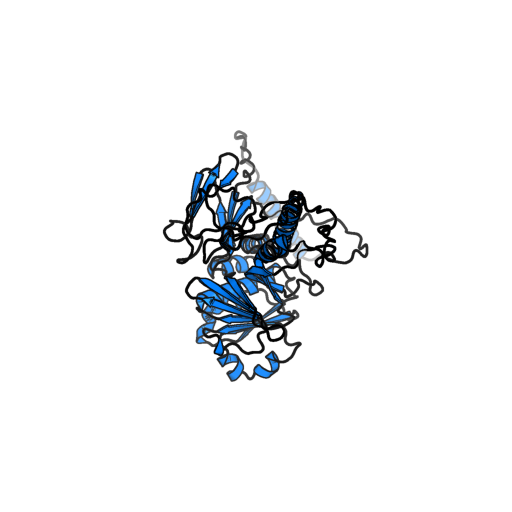O . HIS A 1 236 ? -12.500 13.018 -2.068 1.00 88.62 236 HIS A O 1
ATOM 1756 N N . MET A 1 237 ? -14.428 13.294 -0.943 1.00 91.62 237 MET A N 1
ATOM 1757 C CA . MET A 1 237 ? -14.493 11.966 -0.324 1.00 91.62 237 MET A CA 1
ATOM 1758 C C . MET A 1 237 ? -15.712 11.169 -0.808 1.00 91.62 237 MET A C 1
ATOM 1760 O O . MET A 1 237 ? -16.557 11.683 -1.534 1.00 91.62 237 MET A O 1
ATOM 1764 N N . GLY A 1 238 ? -15.789 9.895 -0.417 1.00 89.75 238 GLY A N 1
ATOM 1765 C CA . GLY A 1 238 ? -16.993 9.078 -0.591 1.00 89.75 238 GLY A CA 1
ATOM 1766 C C . GLY A 1 238 ? -17.330 8.687 -2.029 1.00 89.75 238 GLY A C 1
ATOM 1767 O O . GLY A 1 238 ? -18.500 8.561 -2.378 1.00 89.75 238 GLY A O 1
ATOM 1768 N N . HIS A 1 239 ? -16.318 8.491 -2.877 1.00 89.12 239 HIS A N 1
ATOM 1769 C CA . HIS A 1 239 ? -16.517 8.167 -4.298 1.00 89.12 239 HIS A CA 1
ATOM 1770 C C . HIS A 1 239 ? -16.821 6.689 -4.575 1.00 89.12 239 HIS A C 1
ATOM 1772 O O . HIS A 1 239 ? -17.151 6.366 -5.714 1.00 89.12 239 HIS A O 1
ATOM 1778 N N . ILE A 1 240 ? -16.673 5.798 -3.589 1.00 92.12 240 ILE A N 1
ATOM 1779 C CA . ILE A 1 240 ? -16.904 4.353 -3.727 1.00 92.12 240 ILE A CA 1
ATOM 1780 C C . ILE A 1 240 ? -18.188 3.971 -2.987 1.00 92.12 240 ILE A C 1
ATOM 1782 O O . ILE A 1 240 ? -18.236 3.978 -1.761 1.00 92.12 240 ILE A O 1
ATOM 1786 N N . SER A 1 241 ? -19.228 3.617 -3.735 1.00 91.19 241 SER A N 1
ATOM 1787 C CA . SER A 1 241 ? -20.546 3.249 -3.204 1.00 91.19 241 SER A CA 1
ATOM 1788 C C . SER A 1 241 ? -20.655 1.744 -2.911 1.00 91.19 241 SER A C 1
ATOM 1790 O O . SER A 1 241 ? -19.952 0.963 -3.545 1.00 91.19 241 SER A O 1
ATOM 1792 N N . PRO A 1 242 ? -21.596 1.284 -2.059 1.00 90.44 242 PRO A N 1
ATOM 1793 C CA . PRO A 1 242 ? -21.778 -0.139 -1.728 1.00 90.44 242 PRO A CA 1
ATOM 1794 C C . PRO A 1 242 ? -21.978 -1.107 -2.907 1.00 90.44 242 PRO A C 1
ATOM 1796 O O . PRO A 1 242 ? -21.732 -2.301 -2.772 1.00 90.44 242 PRO A O 1
ATOM 1799 N N . GLY A 1 243 ? -22.427 -0.614 -4.066 1.00 89.12 243 GLY A N 1
ATOM 1800 C CA . GLY A 1 243 ? -22.569 -1.412 -5.291 1.00 89.12 243 GLY A CA 1
ATOM 1801 C C . GLY A 1 243 ? -21.294 -1.523 -6.137 1.00 89.12 243 GLY A C 1
ATOM 1802 O O . GLY A 1 243 ? -21.268 -2.287 -7.104 1.00 89.12 243 GLY A O 1
ATOM 1803 N N . ASP A 1 244 ? -20.247 -0.765 -5.809 1.00 92.00 244 ASP A N 1
ATOM 1804 C CA . ASP A 1 244 ? -18.996 -0.770 -6.557 1.00 92.00 244 ASP A CA 1
ATOM 1805 C C . ASP A 1 244 ? -18.141 -1.986 -6.203 1.00 92.00 244 ASP A C 1
ATOM 1807 O O . ASP A 1 244 ? -18.007 -2.376 -5.048 1.00 92.00 244 ASP A O 1
ATOM 1811 N N . LYS A 1 245 ? -17.452 -2.546 -7.203 1.00 90.88 245 LYS A N 1
ATOM 1812 C CA . LYS A 1 245 ? -16.534 -3.686 -7.005 1.00 90.88 245 LYS A CA 1
ATOM 1813 C C . LYS A 1 245 ? -15.359 -3.379 -6.074 1.00 90.88 245 LYS A C 1
ATOM 1815 O O . LYS A 1 245 ? -14.709 -4.306 -5.604 1.00 90.88 245 LYS A O 1
ATOM 1820 N N . SER A 1 246 ? -15.056 -2.099 -5.877 1.00 92.12 246 SER A N 1
ATOM 1821 C CA . SER A 1 246 ? -13.987 -1.635 -4.994 1.00 92.12 246 SER A CA 1
ATOM 1822 C C . SER A 1 246 ? -14.482 -1.327 -3.579 1.00 92.12 246 SER A C 1
ATOM 1824 O O . SER A 1 246 ? -13.673 -0.967 -2.727 1.00 92.12 246 SER A O 1
ATOM 1826 N N . PHE A 1 247 ? -15.785 -1.439 -3.306 1.00 94.06 247 PHE A N 1
ATOM 1827 C CA . PHE A 1 247 ? -16.323 -1.212 -1.969 1.00 94.06 247 PHE A CA 1
ATOM 1828 C C . PHE A 1 247 ? -15.812 -2.274 -0.993 1.00 94.06 247 PHE A C 1
ATOM 1830 O O . PHE A 1 247 ? -15.783 -3.459 -1.314 1.00 94.06 247 PHE A O 1
ATOM 1837 N N . GLY A 1 248 ? -15.342 -1.847 0.181 1.00 92.69 248 GLY A N 1
ATOM 1838 C CA . GLY A 1 248 ? -14.695 -2.734 1.156 1.00 92.69 248 GLY A CA 1
ATOM 1839 C C . GLY A 1 248 ? -13.323 -3.281 0.725 1.00 92.69 248 GLY A C 1
ATOM 1840 O O . GLY A 1 248 ? -12.725 -4.065 1.467 1.00 92.69 248 GLY A O 1
ATOM 1841 N N . VAL A 1 249 ? -12.799 -2.869 -0.438 1.00 94.81 249 VAL A N 1
ATOM 1842 C CA . VAL A 1 249 ? -11.463 -3.243 -0.914 1.00 94.81 249 VAL A CA 1
ATOM 1843 C C . VAL A 1 249 ? -10.462 -2.163 -0.528 1.00 94.81 249 VAL A C 1
ATOM 1845 O O . VAL A 1 249 ? -10.578 -1.013 -0.948 1.00 94.81 249 VAL A O 1
ATOM 1848 N N . VAL A 1 250 ? -9.447 -2.534 0.252 1.00 93.94 250 VAL A N 1
ATOM 1849 C CA . VAL A 1 250 ? -8.492 -1.578 0.827 1.00 93.94 250 VAL A CA 1
ATOM 1850 C C . VAL A 1 250 ? -7.059 -1.987 0.499 1.00 93.94 250 VAL A C 1
ATOM 1852 O O . VAL A 1 250 ? -6.708 -3.156 0.685 1.00 93.94 250 VAL A O 1
ATOM 1855 N N . PRO A 1 251 ? -6.199 -1.065 0.030 1.00 94.56 251 PRO A N 1
ATOM 1856 C CA . PRO A 1 251 ? -4.773 -1.330 -0.100 1.00 94.56 251 PRO A CA 1
ATOM 1857 C C . PRO A 1 251 ? -4.125 -1.393 1.287 1.00 94.56 251 PRO A C 1
ATOM 1859 O O . PRO A 1 251 ? -4.254 -0.456 2.069 1.00 94.56 251 PRO A O 1
ATOM 1862 N N . ILE A 1 252 ? -3.400 -2.477 1.569 1.00 94.69 252 ILE A N 1
ATOM 1863 C CA . ILE A 1 252 ? -2.755 -2.732 2.876 1.00 94.69 252 ILE A CA 1
ATOM 1864 C C . ILE A 1 252 ? -1.227 -2.768 2.797 1.00 94.69 252 ILE A C 1
ATOM 1866 O O . ILE A 1 252 ? -0.527 -2.619 3.799 1.00 94.69 252 ILE A O 1
ATOM 1870 N N . ALA A 1 253 ? -0.686 -2.969 1.597 1.00 94.06 253 ALA A N 1
ATOM 1871 C CA . ALA A 1 253 ? 0.744 -2.972 1.350 1.00 94.06 253 ALA A CA 1
ATOM 1872 C C . ALA A 1 253 ? 1.033 -2.638 -0.118 1.00 94.06 253 ALA A C 1
ATOM 1874 O O . ALA A 1 253 ? 0.134 -2.636 -0.953 1.00 94.06 253 ALA A O 1
ATOM 1875 N N . TYR A 1 254 ? 2.295 -2.410 -0.458 1.00 92.75 254 TYR A N 1
ATOM 1876 C CA . TYR A 1 254 ? 2.781 -2.487 -1.836 1.00 92.75 254 TYR A CA 1
ATOM 1877 C C . TYR A 1 254 ? 3.608 -3.750 -2.008 1.00 92.75 254 TYR A C 1
ATOM 1879 O O . TYR A 1 254 ? 4.325 -4.140 -1.093 1.00 92.75 254 TYR A O 1
ATOM 1887 N N . GLY A 1 255 ? 3.570 -4.376 -3.177 1.00 91.19 255 GLY A N 1
ATOM 1888 C CA . GLY A 1 255 ? 4.340 -5.588 -3.434 1.00 91.19 255 GLY A CA 1
ATOM 1889 C C . GLY A 1 255 ? 4.291 -6.024 -4.884 1.00 91.19 255 GLY A C 1
ATOM 1890 O O . GLY A 1 255 ? 3.893 -5.262 -5.766 1.00 91.19 255 GLY A O 1
ATOM 1891 N N . ASP A 1 256 ? 4.722 -7.256 -5.098 1.00 90.62 256 ASP A N 1
ATOM 1892 C CA . ASP A 1 256 ? 4.762 -7.880 -6.410 1.00 90.62 256 ASP A CA 1
ATOM 1893 C C . ASP A 1 256 ? 3.471 -8.671 -6.648 1.00 90.62 256 ASP A C 1
ATOM 1895 O O . ASP A 1 256 ? 3.111 -9.559 -5.870 1.00 90.62 256 ASP A O 1
ATOM 1899 N N . LEU A 1 257 ? 2.754 -8.342 -7.722 1.00 89.38 257 LEU A N 1
ATOM 1900 C CA . LEU A 1 257 ? 1.506 -8.997 -8.107 1.00 89.38 257 LEU A CA 1
ATOM 1901 C C . LEU A 1 257 ? 1.754 -9.871 -9.342 1.00 89.38 257 LEU A C 1
ATOM 1903 O O . LEU A 1 257 ? 2.076 -9.336 -10.407 1.00 89.38 257 LEU A O 1
ATOM 1907 N N . PRO A 1 258 ? 1.588 -11.202 -9.245 1.00 90.44 258 PRO A N 1
ATOM 1908 C CA . PRO A 1 258 ? 1.548 -12.055 -10.424 1.00 90.44 258 PRO A CA 1
ATOM 1909 C C . PRO A 1 258 ? 0.451 -11.573 -11.370 1.00 90.44 258 PRO A C 1
ATOM 1911 O O . PRO A 1 258 ? -0.677 -11.322 -10.941 1.00 90.44 258 PRO A O 1
ATOM 1914 N N . TRP A 1 259 ? 0.767 -11.459 -12.655 1.00 92.88 259 TRP A N 1
ATOM 1915 C CA . TRP A 1 259 ? -0.213 -11.106 -13.676 1.00 92.88 259 TRP A CA 1
ATOM 1916 C C . TRP A 1 259 ? -0.045 -12.002 -14.894 1.00 92.88 259 TRP A C 1
ATOM 1918 O O . TRP A 1 259 ? 1.024 -12.555 -15.141 1.00 92.88 259 TRP A O 1
ATOM 1928 N N . SER A 1 260 ? -1.126 -12.152 -15.652 1.00 92.88 260 SER A N 1
ATOM 1929 C CA . SER A 1 260 ? -1.103 -12.870 -16.920 1.00 92.88 260 SER A CA 1
ATOM 1930 C C . SER A 1 260 ? -1.077 -11.847 -18.048 1.00 92.88 260 SER A C 1
ATOM 1932 O O . SER A 1 260 ? -2.084 -11.156 -18.235 1.00 92.88 260 SER A O 1
ATOM 1934 N N . PRO A 1 261 ? 0.018 -11.746 -18.821 1.00 93.50 261 PRO A N 1
ATOM 1935 C CA . PRO A 1 261 ? 0.047 -10.844 -19.957 1.00 93.50 261 PRO A CA 1
ATOM 1936 C C . PRO A 1 261 ? -1.046 -11.196 -20.980 1.00 93.50 261 PRO A C 1
ATOM 1938 O O . PRO A 1 261 ? -1.323 -12.382 -21.201 1.00 93.50 261 PRO A O 1
ATOM 1941 N N . PRO A 1 262 ? -1.684 -10.199 -21.620 1.00 93.25 262 PRO A N 1
ATOM 1942 C CA . PRO A 1 262 ? -2.842 -10.415 -22.480 1.00 93.25 262 PRO A CA 1
ATOM 1943 C C . PRO A 1 262 ? -2.432 -10.882 -23.887 1.00 93.25 262 PRO A C 1
ATOM 1945 O O . PRO A 1 262 ? -2.687 -10.196 -24.874 1.00 93.25 262 PRO A O 1
ATOM 1948 N N . PHE A 1 263 ? -1.794 -12.047 -24.012 1.00 92.25 263 PHE A N 1
ATOM 1949 C CA . PHE A 1 263 ? -1.495 -12.642 -25.320 1.00 92.25 263 PHE A CA 1
ATOM 1950 C C . PHE A 1 263 ? -2.770 -13.121 -26.027 1.00 92.25 263 PHE A C 1
ATOM 1952 O O . PHE A 1 263 ? -3.716 -13.595 -25.395 1.00 92.25 263 PHE A O 1
ATOM 1959 N N . ASP A 1 264 ? -2.804 -13.028 -27.357 1.00 92.38 264 ASP A N 1
ATOM 1960 C CA . ASP A 1 264 ? -3.893 -13.593 -28.159 1.00 92.38 264 ASP A CA 1
ATOM 1961 C C . ASP A 1 264 ? -3.862 -15.128 -28.216 1.00 92.38 264 ASP A C 1
ATOM 1963 O O . ASP A 1 264 ? -4.922 -15.757 -28.210 1.00 92.38 264 ASP A O 1
ATOM 1967 N N . ARG A 1 265 ? -2.656 -15.708 -28.254 1.00 90.25 265 ARG A N 1
ATOM 1968 C CA . ARG A 1 265 ? -2.372 -17.148 -28.322 1.00 90.25 265 ARG A CA 1
ATOM 1969 C C . ARG A 1 265 ? -1.165 -17.504 -27.437 1.00 90.25 265 ARG A C 1
ATOM 1971 O O . ARG A 1 265 ? -0.052 -17.628 -27.952 1.00 90.25 265 ARG A O 1
ATOM 1978 N N . PRO A 1 266 ? -1.343 -17.631 -26.108 1.00 89.75 266 PRO A N 1
ATOM 1979 C CA . PRO A 1 266 ? -0.238 -17.890 -25.177 1.00 89.75 266 PRO A CA 1
ATOM 1980 C C . PRO A 1 266 ? 0.470 -19.234 -25.429 1.00 89.75 266 PRO A C 1
ATOM 1982 O O . PRO A 1 266 ? 1.646 -19.379 -25.119 1.00 89.75 266 PRO A O 1
ATOM 1985 N N . ASP A 1 267 ? -0.216 -20.198 -26.045 1.00 90.50 267 ASP A N 1
ATOM 1986 C CA . ASP A 1 267 ? 0.315 -21.497 -26.476 1.00 90.50 267 ASP A CA 1
ATOM 1987 C C . ASP A 1 267 ? 1.351 -21.395 -27.608 1.00 90.50 267 ASP A C 1
ATOM 1989 O O . ASP A 1 267 ? 2.116 -22.329 -27.834 1.00 90.50 267 ASP A O 1
ATOM 1993 N N . ARG A 1 268 ? 1.392 -20.262 -28.320 1.00 89.75 268 ARG A N 1
ATOM 1994 C CA . ARG A 1 268 ? 2.284 -20.041 -29.467 1.00 89.75 268 ARG A CA 1
ATOM 1995 C C . ARG A 1 268 ? 3.526 -19.219 -29.147 1.00 89.75 268 ARG A C 1
ATOM 1997 O O . ARG A 1 268 ? 4.248 -18.847 -30.070 1.00 89.75 268 ARG A O 1
ATOM 2004 N N . ILE A 1 269 ? 3.771 -18.904 -27.876 1.00 88.88 269 ILE A N 1
ATOM 2005 C CA . ILE A 1 269 ? 4.974 -18.169 -27.473 1.00 88.88 269 ILE A CA 1
ATOM 2006 C C . ILE A 1 269 ? 6.207 -19.005 -27.864 1.00 88.88 269 ILE A C 1
ATOM 2008 O O . ILE A 1 269 ? 6.283 -20.174 -27.476 1.00 88.88 269 ILE A O 1
ATOM 2012 N N . PRO A 1 270 ? 7.177 -18.446 -28.616 1.00 88.06 270 PRO A N 1
ATOM 2013 C CA . PRO A 1 270 ? 8.386 -19.174 -28.984 1.00 88.06 270 PRO A CA 1
ATOM 2014 C C . PRO A 1 270 ? 9.106 -19.717 -27.747 1.00 88.06 270 PRO A C 1
ATOM 2016 O O . PRO A 1 270 ? 9.301 -18.988 -26.774 1.00 88.06 270 PRO A O 1
ATOM 2019 N N . GLY A 1 271 ? 9.543 -20.980 -27.795 1.00 87.44 271 GLY A N 1
ATOM 2020 C CA . GLY A 1 271 ? 10.221 -21.652 -26.677 1.00 87.44 271 GLY A CA 1
ATOM 2021 C C . GLY A 1 271 ? 11.341 -20.823 -26.021 1.00 87.44 271 GLY A C 1
ATOM 2022 O O . GLY A 1 271 ? 11.324 -20.683 -24.797 1.00 87.44 271 GLY A O 1
ATOM 2023 N N . PRO A 1 272 ? 12.254 -20.196 -26.794 1.00 85.94 272 PRO A N 1
ATOM 2024 C CA . PRO A 1 272 ? 13.303 -19.331 -26.242 1.00 85.94 272 PRO A CA 1
ATOM 2025 C C . PRO A 1 272 ? 12.792 -18.111 -25.454 1.00 85.94 272 PRO A C 1
ATOM 2027 O O . PRO A 1 272 ? 13.506 -17.596 -24.599 1.00 85.94 272 PRO A O 1
ATOM 2030 N N . MET A 1 273 ? 11.563 -17.651 -25.710 1.00 86.12 273 MET A N 1
ATOM 2031 C CA . MET A 1 273 ? 10.981 -16.456 -25.087 1.00 86.12 273 MET A CA 1
ATOM 2032 C C . MET A 1 273 ? 10.157 -16.751 -23.834 1.00 86.12 273 MET A C 1
ATOM 2034 O O . MET A 1 273 ? 9.861 -15.828 -23.078 1.00 86.12 273 MET A O 1
ATOM 2038 N N . VAL A 1 274 ? 9.798 -18.012 -23.576 1.00 90.25 274 VAL A N 1
ATOM 2039 C CA . VAL A 1 274 ? 8.954 -18.392 -22.428 1.00 90.25 274 VAL A CA 1
ATOM 2040 C C . VAL A 1 274 ? 9.554 -17.904 -21.109 1.00 90.25 274 VAL A C 1
ATOM 2042 O O . VAL A 1 274 ? 8.835 -17.354 -20.277 1.00 90.25 274 VAL A O 1
ATOM 2045 N N . VAL A 1 275 ? 10.873 -18.032 -20.939 1.00 89.81 275 VAL A N 1
ATOM 2046 C CA . VAL A 1 275 ? 11.574 -17.585 -19.725 1.00 89.81 275 VAL A CA 1
ATOM 2047 C C . VAL A 1 275 ? 11.486 -16.065 -19.560 1.00 89.81 275 VAL A C 1
ATOM 2049 O O . VAL A 1 275 ? 11.169 -15.593 -18.472 1.00 89.81 275 VAL A O 1
ATOM 2052 N N . ALA A 1 276 ? 11.702 -15.296 -20.631 1.00 88.44 276 ALA A N 1
ATOM 2053 C CA . ALA A 1 276 ? 11.595 -13.836 -20.593 1.00 88.44 276 ALA A CA 1
ATOM 2054 C C . ALA A 1 276 ? 10.154 -13.383 -20.293 1.00 88.44 276 ALA A C 1
ATOM 2056 O O . ALA A 1 276 ? 9.930 -12.504 -19.462 1.00 88.44 276 ALA A O 1
ATOM 2057 N N . VAL A 1 277 ? 9.155 -14.037 -20.897 1.00 91.56 277 VAL A N 1
ATOM 2058 C CA . VAL A 1 277 ? 7.740 -13.769 -20.603 1.00 91.56 277 VAL A CA 1
ATOM 2059 C C . VAL A 1 277 ? 7.422 -14.046 -19.134 1.00 91.56 277 VAL A C 1
ATOM 2061 O O . VAL A 1 277 ? 6.792 -13.217 -18.478 1.00 91.56 277 VAL A O 1
ATOM 2064 N N . GLN A 1 278 ? 7.883 -15.176 -18.592 1.00 91.50 278 GLN A N 1
ATOM 2065 C CA . GLN A 1 278 ? 7.694 -15.521 -17.180 1.00 91.50 278 GLN A CA 1
ATOM 2066 C C . GLN A 1 278 ? 8.354 -14.496 -16.248 1.00 91.50 278 GLN A C 1
ATOM 2068 O O . GLN A 1 278 ? 7.726 -14.067 -15.283 1.00 91.50 278 GLN A O 1
ATOM 2073 N N . GLN A 1 279 ? 9.569 -14.036 -16.566 1.00 89.81 279 GLN A N 1
ATOM 2074 C CA . GLN A 1 279 ? 10.270 -12.997 -15.799 1.00 89.81 279 GLN A CA 1
ATOM 2075 C C . GLN A 1 279 ? 9.509 -11.663 -15.763 1.00 89.81 279 GLN A C 1
ATOM 2077 O O . GLN A 1 279 ? 9.561 -10.951 -14.763 1.00 89.81 279 GLN A O 1
ATOM 2082 N N . HIS A 1 280 ? 8.761 -11.340 -16.820 1.00 90.50 280 HIS A N 1
ATOM 2083 C CA . HIS A 1 280 ? 7.938 -10.132 -16.894 1.00 90.50 280 HIS A CA 1
ATOM 2084 C C . HIS A 1 280 ? 6.469 -10.349 -16.501 1.00 90.50 280 HIS A C 1
ATOM 2086 O O . HIS A 1 280 ? 5.696 -9.392 -16.507 1.00 90.50 280 HIS A O 1
ATOM 2092 N N . SER A 1 281 ? 6.080 -11.557 -16.077 1.00 92.38 281 SER A N 1
ATOM 2093 C CA . SER A 1 281 ? 4.722 -11.897 -15.607 1.00 92.38 281 SER A CA 1
ATOM 2094 C C . SER A 1 281 ? 4.476 -11.510 -14.138 1.00 92.38 281 SER A C 1
ATOM 2096 O O . SER A 1 281 ? 3.630 -12.078 -13.447 1.00 92.38 281 SER A O 1
ATOM 2098 N N . VAL A 1 282 ? 5.194 -10.490 -13.655 1.00 91.69 282 VAL A N 1
ATOM 2099 C CA . VAL A 1 282 ? 5.025 -9.885 -12.328 1.00 91.69 282 VAL A CA 1
ATOM 2100 C C . VAL A 1 282 ? 4.945 -8.361 -12.458 1.00 91.69 282 VAL A C 1
ATOM 2102 O O . VAL A 1 282 ? 5.825 -7.724 -13.049 1.00 91.69 282 VAL A O 1
ATOM 2105 N N . LEU A 1 283 ? 3.893 -7.766 -11.895 1.00 92.25 283 LEU A N 1
ATOM 2106 C CA . LEU A 1 283 ? 3.752 -6.320 -11.729 1.00 92.25 283 LEU A CA 1
ATOM 2107 C C . LEU A 1 283 ? 4.473 -5.921 -10.443 1.00 92.25 283 LEU A C 1
ATOM 2109 O O . LEU A 1 283 ? 4.060 -6.320 -9.356 1.00 92.25 283 LEU A O 1
ATOM 2113 N N . ALA A 1 284 ? 5.564 -5.171 -10.577 1.00 90.44 284 ALA A N 1
ATOM 2114 C CA . ALA A 1 284 ? 6.367 -4.756 -9.435 1.00 90.44 284 ALA A CA 1
ATOM 2115 C C . ALA A 1 284 ? 5.762 -3.526 -8.756 1.00 90.44 284 ALA A C 1
ATOM 2117 O O . ALA A 1 284 ? 5.258 -2.617 -9.420 1.00 90.44 284 ALA A O 1
ATOM 2118 N N . SER A 1 285 ? 5.862 -3.473 -7.429 1.00 89.88 285 SER A N 1
ATOM 2119 C CA .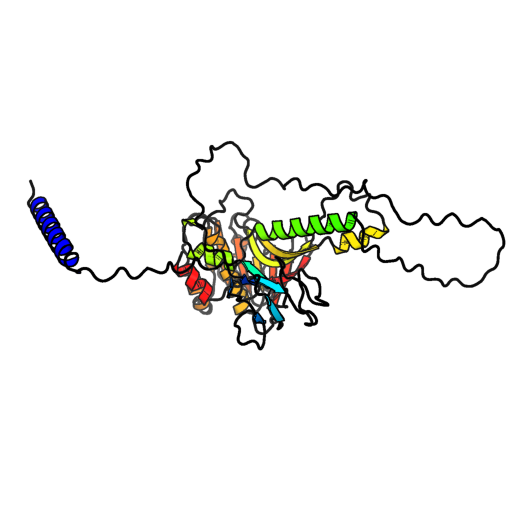 SER A 1 285 ? 5.433 -2.320 -6.629 1.00 89.88 285 SER A CA 1
ATOM 2120 C C . SER A 1 285 ? 4.040 -1.802 -6.981 1.00 89.88 285 SER A C 1
ATOM 2122 O O . SER A 1 285 ? 3.850 -0.623 -7.280 1.00 89.88 285 SER A O 1
ATOM 2124 N N . VAL A 1 286 ? 3.050 -2.684 -6.941 1.00 93.19 286 VAL A N 1
ATOM 2125 C CA . VAL A 1 286 ? 1.637 -2.305 -7.039 1.00 93.19 286 VAL A CA 1
ATOM 2126 C C . VAL A 1 286 ? 0.955 -2.446 -5.677 1.00 93.19 286 VAL A C 1
ATOM 2128 O O . VAL A 1 286 ? 1.439 -3.222 -4.843 1.00 93.19 286 VAL A O 1
ATOM 2131 N N . PRO A 1 287 ? -0.147 -1.715 -5.426 1.00 93.50 287 PRO A N 1
ATOM 2132 C CA . PRO A 1 287 ? -0.951 -1.917 -4.231 1.00 93.50 287 PRO A CA 1
ATOM 2133 C C . PRO A 1 287 ? -1.410 -3.375 -4.127 1.00 93.50 287 PRO A C 1
ATOM 2135 O O . PRO A 1 287 ? -1.959 -3.945 -5.070 1.00 93.50 287 PRO A O 1
ATOM 2138 N N . LEU A 1 288 ? -1.170 -3.979 -2.970 1.00 93.31 288 LEU A N 1
ATOM 2139 C CA . LEU A 1 288 ? -1.749 -5.246 -2.561 1.00 93.31 288 LEU A CA 1
ATOM 2140 C C . LEU A 1 288 ? -2.957 -4.939 -1.686 1.00 93.31 288 LEU A C 1
ATOM 2142 O O . LEU A 1 288 ? -2.847 -4.228 -0.684 1.00 93.31 288 LEU A O 1
ATOM 2146 N N . THR A 1 289 ? -4.105 -5.469 -2.082 1.00 94.31 289 THR A N 1
ATOM 2147 C CA . THR A 1 289 ? -5.392 -5.144 -1.479 1.00 94.31 289 THR A CA 1
ATOM 2148 C C . THR A 1 289 ? -5.971 -6.330 -0.730 1.00 94.31 289 THR A C 1
ATOM 2150 O O . THR A 1 289 ? -5.749 -7.483 -1.104 1.00 94.31 289 THR A O 1
ATOM 2153 N N . VAL A 1 290 ? -6.772 -6.037 0.286 1.00 93.88 290 VAL A N 1
ATOM 2154 C CA . VAL A 1 290 ? -7.675 -6.998 0.920 1.00 93.88 290 VAL A CA 1
ATOM 2155 C C . VAL A 1 290 ? -9.112 -6.617 0.597 1.00 93.88 290 VAL A C 1
ATOM 2157 O O . VAL A 1 290 ? -9.417 -5.443 0.416 1.00 93.88 290 VAL A O 1
ATOM 2160 N N . ASP A 1 291 ? -9.974 -7.619 0.507 1.00 93.88 291 ASP A N 1
ATOM 2161 C CA . ASP A 1 291 ? -11.409 -7.453 0.316 1.00 93.88 291 ASP A CA 1
ATOM 2162 C C . ASP A 1 291 ? -12.108 -7.884 1.605 1.00 93.88 291 ASP A C 1
ATOM 2164 O O . ASP A 1 291 ? -12.180 -9.081 1.900 1.00 93.88 291 ASP A O 1
ATOM 2168 N N . LEU A 1 292 ? -12.557 -6.894 2.379 1.00 93.62 292 LEU A N 1
ATOM 2169 C CA . LEU A 1 292 ? -13.148 -7.097 3.700 1.00 93.62 292 LEU A CA 1
ATOM 2170 C C . LEU A 1 292 ? -14.599 -7.590 3.635 1.00 93.62 292 LEU A C 1
ATOM 2172 O O . LEU A 1 292 ? -15.091 -8.117 4.627 1.00 93.62 292 LEU A O 1
ATOM 2176 N N . LEU A 1 293 ? -15.267 -7.484 2.480 1.00 90.88 293 LEU A N 1
ATOM 2177 C CA . LEU A 1 293 ? -16.577 -8.111 2.257 1.00 90.88 293 LEU A CA 1
ATOM 2178 C C . LEU A 1 293 ? -16.442 -9.620 2.090 1.00 90.88 293 LEU A C 1
ATOM 2180 O O . LEU A 1 293 ? -17.328 -10.387 2.446 1.00 90.88 293 LEU A O 1
ATOM 2184 N N . ASN A 1 294 ? -15.318 -10.047 1.521 1.00 89.00 294 ASN A N 1
ATOM 2185 C CA . ASN A 1 294 ? -15.069 -11.442 1.218 1.00 89.00 294 ASN A CA 1
ATOM 2186 C C . ASN A 1 294 ? -14.185 -12.138 2.252 1.00 89.00 294 ASN A C 1
ATOM 2188 O O . ASN A 1 294 ? -13.837 -13.295 2.022 1.00 89.00 294 ASN A O 1
ATOM 2192 N N . GLY A 1 295 ? -13.824 -11.516 3.373 1.00 90.00 295 GLY A N 1
ATOM 2193 C CA . GLY A 1 295 ? -13.174 -12.196 4.494 1.00 90.00 295 GLY A CA 1
ATOM 2194 C C . GLY A 1 295 ? -12.353 -11.284 5.398 1.00 90.00 295 GLY A C 1
ATOM 2195 O O . GLY A 1 295 ? -12.119 -10.116 5.108 1.00 90.00 295 GLY A O 1
ATOM 2196 N N . HIS A 1 296 ? -11.880 -11.856 6.501 1.00 93.56 296 HIS A N 1
ATOM 2197 C CA . HIS A 1 296 ? -11.144 -11.119 7.525 1.00 93.56 296 HIS A CA 1
ATOM 2198 C C . HIS A 1 296 ? -9.654 -10.981 7.184 1.00 93.56 296 HIS A C 1
ATOM 2200 O O . HIS A 1 296 ? -9.062 -11.840 6.514 1.00 93.56 296 HIS A O 1
ATOM 2206 N N . LEU A 1 297 ? -9.047 -9.914 7.698 1.00 95.81 297 LEU A N 1
ATOM 2207 C CA . LEU A 1 297 ? -7.618 -9.635 7.630 1.00 95.81 297 LEU A CA 1
ATOM 2208 C C . LEU A 1 297 ? -6.967 -9.943 8.980 1.00 95.81 297 LEU A C 1
ATOM 2210 O O . LEU A 1 297 ? -7.437 -9.469 10.008 1.00 95.81 297 LEU A O 1
ATOM 2214 N N . GLY A 1 298 ? -5.870 -10.694 8.977 1.00 96.38 298 GLY A N 1
ATOM 2215 C CA . GLY A 1 298 ? -4.936 -10.748 10.102 1.00 96.38 298 GLY A CA 1
ATOM 2216 C C . GLY A 1 298 ? -3.763 -9.795 9.872 1.00 96.38 298 GLY A C 1
ATOM 2217 O O . GLY A 1 298 ? -3.250 -9.717 8.757 1.00 96.38 298 GLY A O 1
ATOM 2218 N N . ILE A 1 299 ? -3.314 -9.086 10.900 1.00 97.12 299 ILE A N 1
ATOM 2219 C CA . ILE A 1 299 ? -2.103 -8.263 10.888 1.00 97.12 299 ILE A CA 1
ATOM 2220 C C . ILE A 1 299 ? -1.229 -8.741 12.042 1.00 97.12 299 ILE A C 1
ATOM 2222 O O . ILE A 1 299 ? -1.665 -8.747 13.189 1.00 97.12 299 ILE A O 1
ATOM 2226 N N . VAL A 1 300 ? -0.011 -9.161 11.723 1.00 96.12 300 VAL A N 1
ATOM 2227 C CA . VAL A 1 300 ? 0.919 -9.765 12.679 1.00 96.12 300 VAL A CA 1
ATOM 2228 C C . VAL A 1 300 ? 2.188 -8.953 12.726 1.00 96.12 300 VAL A C 1
ATOM 2230 O O . VAL A 1 300 ? 2.718 -8.620 11.670 1.00 96.12 300 VAL A O 1
ATOM 2233 N N . GLY A 1 301 ? 2.726 -8.700 13.911 1.00 94.38 301 GLY A N 1
ATOM 2234 C CA . GLY A 1 301 ? 4.068 -8.145 14.049 1.00 94.38 301 GLY A CA 1
ATOM 2235 C C . GLY A 1 301 ? 4.207 -7.195 15.223 1.00 94.38 301 GLY A C 1
ATOM 2236 O O . GLY A 1 301 ? 3.466 -7.253 16.199 1.00 94.38 301 GLY A O 1
ATOM 2237 N N . GLU A 1 302 ? 5.176 -6.284 15.127 1.00 92.44 302 GLU A N 1
ATOM 2238 C CA . GLU A 1 302 ? 5.356 -5.261 16.155 1.00 92.44 302 GLU A CA 1
ATOM 2239 C C . GLU A 1 302 ? 4.088 -4.404 16.287 1.00 92.44 302 GLU A C 1
ATOM 2241 O O . GLU A 1 302 ? 3.552 -3.893 15.298 1.00 92.44 302 GLU A O 1
ATOM 2246 N N . ARG A 1 303 ? 3.625 -4.215 17.527 1.00 92.31 303 ARG A N 1
ATOM 2247 C CA . ARG A 1 303 ? 2.365 -3.530 17.841 1.00 92.31 303 ARG A CA 1
ATOM 2248 C C . ARG A 1 303 ? 2.234 -2.167 17.157 1.00 92.31 303 ARG A C 1
ATOM 2250 O O . ARG A 1 303 ? 1.219 -1.898 16.519 1.00 92.31 303 ARG A O 1
ATOM 2257 N N . GLY A 1 304 ? 3.264 -1.322 17.244 1.00 91.25 304 GLY A N 1
ATOM 2258 C CA . GLY A 1 304 ? 3.247 0.013 16.636 1.00 91.25 304 GLY A CA 1
ATOM 2259 C C . GLY A 1 304 ? 3.048 -0.027 15.118 1.00 91.25 304 GLY A C 1
ATOM 2260 O O . GLY A 1 304 ? 2.284 0.771 14.569 1.00 91.25 304 GLY A O 1
ATOM 2261 N N . ALA A 1 305 ? 3.671 -1.000 14.450 1.00 91.44 305 ALA A N 1
ATOM 2262 C CA . ALA A 1 305 ? 3.537 -1.207 13.016 1.00 91.44 305 ALA A CA 1
ATOM 2263 C C . ALA A 1 305 ? 2.142 -1.725 12.636 1.00 91.44 305 ALA A C 1
ATOM 2265 O O . ALA A 1 305 ? 1.539 -1.229 11.684 1.00 91.44 305 ALA A O 1
ATOM 2266 N N . CYS A 1 306 ? 1.594 -2.665 13.406 1.00 94.81 306 CYS A N 1
ATOM 2267 C CA . CYS A 1 306 ? 0.251 -3.187 13.162 1.00 94.81 306 CYS A CA 1
ATOM 2268 C C . CYS A 1 306 ? -0.819 -2.098 13.315 1.00 94.81 306 CYS A C 1
ATOM 2270 O O . CYS A 1 306 ? -1.677 -1.941 12.447 1.00 94.81 306 CYS A O 1
ATOM 2272 N N . LEU A 1 307 ? -0.718 -1.282 14.369 1.00 94.69 307 LEU A N 1
ATOM 2273 C CA . LEU A 1 307 ? -1.613 -0.145 14.590 1.00 94.69 307 LEU A CA 1
ATOM 2274 C C . LEU A 1 307 ? -1.483 0.916 13.491 1.00 94.69 307 LEU A C 1
ATOM 2276 O O . LEU A 1 307 ? -2.472 1.557 13.143 1.00 94.69 307 LEU A O 1
ATOM 2280 N N . ALA A 1 308 ? -0.287 1.117 12.929 1.00 93.44 308 ALA A N 1
ATOM 2281 C CA . ALA A 1 308 ? -0.095 2.021 11.795 1.00 93.44 308 ALA A CA 1
ATOM 2282 C C . ALA A 1 308 ? -0.889 1.570 10.564 1.00 93.44 308 ALA A C 1
ATOM 2284 O O . ALA A 1 308 ? -1.543 2.401 9.929 1.00 93.44 308 ALA A O 1
ATOM 2285 N N . VAL A 1 309 ? -0.876 0.268 10.264 1.00 95.81 309 VAL A N 1
ATOM 2286 C CA . VAL A 1 309 ? -1.662 -0.307 9.163 1.00 95.81 309 VAL A CA 1
ATOM 2287 C C . VAL A 1 309 ? -3.157 -0.246 9.456 1.00 95.81 309 VAL A C 1
ATOM 2289 O O . VAL A 1 309 ? -3.929 0.179 8.603 1.00 95.81 309 VAL A O 1
ATOM 2292 N N . ALA A 1 310 ? -3.583 -0.580 10.675 1.00 96.56 310 ALA A N 1
ATOM 2293 C CA . ALA A 1 310 ? -4.992 -0.493 11.059 1.00 96.56 310 ALA A CA 1
ATOM 2294 C C . ALA A 1 310 ? -5.552 0.934 10.926 1.00 96.56 310 ALA A C 1
ATOM 2296 O O . ALA A 1 310 ? -6.637 1.126 10.376 1.00 96.56 310 ALA A O 1
ATOM 2297 N N . ARG A 1 311 ? -4.772 1.941 11.345 1.00 96.12 311 ARG A N 1
ATOM 2298 C CA . ARG A 1 311 ? -5.094 3.364 11.156 1.00 96.12 311 ARG A CA 1
ATOM 2299 C C . ARG A 1 311 ? -5.224 3.726 9.681 1.00 96.12 311 ARG A C 1
ATOM 2301 O O . ARG A 1 311 ? -6.184 4.392 9.300 1.00 96.12 311 ARG A O 1
ATOM 2308 N N . GLN A 1 312 ? -4.305 3.252 8.840 1.00 95.62 312 GLN A N 1
ATOM 2309 C CA . GLN A 1 312 ? -4.392 3.467 7.397 1.00 95.62 312 GLN A CA 1
ATOM 2310 C C . GLN A 1 312 ? -5.642 2.832 6.786 1.00 95.62 312 GLN A C 1
ATOM 2312 O O . GLN A 1 312 ? -6.305 3.494 5.989 1.00 95.62 312 GLN A O 1
ATOM 2317 N N . ILE A 1 313 ? -6.008 1.615 7.190 1.00 96.62 313 ILE A N 1
ATOM 2318 C CA . ILE A 1 313 ? -7.210 0.940 6.690 1.00 96.62 313 ILE A CA 1
ATOM 2319 C C . ILE A 1 313 ? -8.475 1.713 7.076 1.00 96.62 313 ILE A C 1
ATOM 2321 O O . ILE A 1 313 ? -9.311 1.977 6.212 1.00 96.62 313 ILE A O 1
ATOM 2325 N N . ALA A 1 314 ? -8.603 2.115 8.345 1.00 95.69 314 ALA A N 1
ATOM 2326 C CA . ALA A 1 314 ? -9.758 2.874 8.827 1.00 95.69 314 ALA A CA 1
ATOM 2327 C C . ALA A 1 314 ? -9.923 4.199 8.067 1.00 95.69 314 ALA A C 1
ATOM 2329 O O . ALA A 1 314 ? -11.013 4.525 7.595 1.00 95.69 314 ALA A O 1
ATOM 2330 N N . VAL A 1 315 ? -8.824 4.939 7.896 1.00 94.75 315 VAL A N 1
ATOM 2331 C CA . VAL A 1 315 ? -8.835 6.205 7.160 1.00 94.75 315 VAL A CA 1
ATOM 2332 C C . VAL A 1 315 ? -9.146 5.983 5.681 1.00 94.75 315 VAL A C 1
ATOM 2334 O O . VAL A 1 315 ? -9.980 6.695 5.131 1.00 94.75 315 VAL A O 1
ATOM 2337 N N . ALA A 1 316 ? -8.532 4.990 5.033 1.00 94.94 316 ALA A N 1
ATOM 2338 C CA . ALA A 1 316 ? -8.795 4.690 3.628 1.00 94.94 316 ALA A CA 1
ATOM 2339 C C . ALA A 1 316 ? -10.273 4.350 3.394 1.00 94.94 316 ALA A C 1
ATOM 2341 O O . ALA A 1 316 ? -10.891 4.917 2.497 1.00 94.94 316 ALA A O 1
ATOM 2342 N N . LEU A 1 317 ? -10.863 3.493 4.232 1.00 95.06 317 LEU A N 1
ATOM 2343 C CA . LEU A 1 317 ? -12.286 3.160 4.153 1.00 95.06 317 LEU A CA 1
ATOM 2344 C C . LEU A 1 317 ? -13.170 4.396 4.308 1.00 95.06 317 LEU A C 1
ATOM 2346 O O . LEU A 1 317 ? -14.100 4.571 3.524 1.00 95.06 317 LEU A O 1
ATOM 2350 N N . ARG A 1 318 ? -12.863 5.264 5.277 1.00 93.56 318 ARG A N 1
ATOM 2351 C CA . ARG A 1 318 ? -13.652 6.471 5.548 1.00 93.56 318 ARG A CA 1
ATOM 2352 C C . ARG A 1 318 ? -13.551 7.524 4.453 1.00 93.56 318 ARG A C 1
ATOM 2354 O O . ARG A 1 318 ? -14.551 8.129 4.106 1.00 93.56 318 ARG A O 1
ATOM 2361 N N . VAL A 1 319 ? -12.354 7.744 3.915 1.00 94.00 319 VAL A N 1
ATOM 2362 C CA . VAL A 1 319 ? -12.114 8.744 2.863 1.00 94.00 319 VAL A CA 1
ATOM 2363 C C . VAL A 1 319 ? -12.710 8.288 1.532 1.00 94.00 319 VAL A C 1
ATOM 2365 O O . VAL A 1 319 ? -13.213 9.103 0.759 1.00 94.00 319 VAL A O 1
ATOM 2368 N N . LEU A 1 320 ? -12.655 6.987 1.239 1.00 94.06 320 LEU A N 1
ATOM 2369 C CA . LEU A 1 320 ? -13.115 6.450 -0.040 1.00 94.06 320 LEU A CA 1
ATOM 2370 C C . LEU A 1 320 ? -14.618 6.153 -0.075 1.00 94.06 320 LEU A C 1
ATOM 2372 O O . LEU A 1 320 ? -15.197 6.223 -1.158 1.00 94.06 320 LEU A O 1
ATOM 2376 N N . SER A 1 321 ? -15.246 5.860 1.065 1.00 93.12 321 SER A N 1
ATOM 2377 C CA . SER A 1 321 ? -16.661 5.459 1.142 1.00 93.12 321 SER A CA 1
ATOM 2378 C C . SER A 1 321 ? -17.543 6.582 1.701 1.00 93.12 321 SER A C 1
ATOM 2380 O O . SER A 1 321 ? -17.060 7.381 2.503 1.00 93.12 321 SER A O 1
ATOM 2382 N N . PRO A 1 322 ? -18.825 6.687 1.303 1.00 91.12 322 PRO A N 1
ATOM 2383 C CA . PRO A 1 322 ? -19.761 7.620 1.925 1.00 91.12 322 PRO A CA 1
ATOM 2384 C C . PRO A 1 322 ? -19.877 7.397 3.442 1.00 91.12 322 PRO A C 1
ATOM 2386 O O . PRO A 1 322 ? -19.741 6.269 3.925 1.00 91.12 322 PRO A O 1
ATOM 2389 N N . PHE A 1 323 ? -20.143 8.466 4.195 1.00 86.81 323 PHE A N 1
ATOM 2390 C CA . PHE A 1 323 ? -20.096 8.467 5.664 1.00 86.81 323 PHE A CA 1
ATOM 2391 C C . PHE A 1 323 ? -21.028 7.445 6.341 1.00 86.81 323 PHE A C 1
ATOM 2393 O O . PHE A 1 323 ? -20.681 6.915 7.393 1.00 86.81 323 PHE A O 1
ATOM 2400 N N . ASP A 1 324 ? -22.167 7.133 5.734 1.00 88.44 324 ASP A N 1
ATOM 2401 C CA . ASP A 1 324 ? -23.193 6.215 6.242 1.00 88.44 324 ASP A CA 1
ATOM 2402 C C . ASP A 1 324 ? -22.959 4.745 5.846 1.00 88.44 324 ASP A C 1
ATOM 2404 O O . ASP A 1 324 ? -23.632 3.838 6.332 1.00 88.44 324 ASP A O 1
ATOM 2408 N N . THR A 1 325 ? -21.984 4.476 4.973 1.00 91.75 325 THR A N 1
ATOM 2409 C CA . THR A 1 325 ? -21.818 3.149 4.351 1.00 91.75 325 THR A CA 1
ATOM 2410 C C . THR A 1 325 ? -20.849 2.226 5.071 1.00 91.75 325 THR A C 1
ATOM 2412 O O . THR A 1 325 ? -20.862 1.024 4.815 1.00 91.75 325 THR A O 1
ATOM 2415 N N . VAL A 1 326 ? -20.031 2.742 5.987 1.00 92.88 326 VAL A N 1
ATOM 2416 C CA . VAL A 1 326 ? -19.084 1.956 6.789 1.00 92.88 326 VAL A CA 1
ATOM 2417 C C . VAL A 1 326 ? -19.252 2.342 8.252 1.00 92.88 326 VAL A C 1
ATOM 2419 O O . VAL A 1 326 ? -19.366 3.526 8.573 1.00 92.88 326 VAL A O 1
ATOM 2422 N N . SER A 1 327 ? -19.215 1.365 9.150 1.00 93.44 327 SER A N 1
ATOM 2423 C CA . SER A 1 327 ? -19.182 1.588 10.597 1.00 93.44 327 SER A CA 1
ATOM 2424 C C . SER A 1 327 ? -17.966 0.892 11.200 1.00 93.44 327 SER A C 1
ATOM 2426 O O . SER A 1 327 ? -17.570 -0.179 10.740 1.00 93.44 327 SER A O 1
ATOM 2428 N N . PHE A 1 328 ? -17.336 1.510 12.198 1.00 94.38 328 PHE A N 1
ATOM 2429 C CA . PHE A 1 328 ? -16.208 0.910 12.904 1.00 94.38 328 PHE A CA 1
ATOM 2430 C C . PHE A 1 328 ? -16.613 0.477 14.309 1.00 94.38 328 PHE A C 1
ATOM 2432 O O . PHE A 1 328 ? -17.254 1.228 15.040 1.00 94.38 328 PHE A O 1
ATOM 2439 N N . ALA A 1 329 ? -16.187 -0.720 14.694 1.00 93.06 329 ALA A N 1
ATOM 2440 C CA . ALA A 1 329 ? -16.296 -1.229 16.053 1.00 93.06 329 ALA A CA 1
ATOM 2441 C C . ALA A 1 329 ? -14.926 -1.712 16.533 1.00 93.06 329 ALA A C 1
ATOM 2443 O O . ALA A 1 329 ? -14.091 -2.131 15.728 1.00 93.06 329 ALA A O 1
ATOM 2444 N N . LEU A 1 330 ? -14.703 -1.674 17.845 1.00 94.12 330 LEU A N 1
ATOM 2445 C CA . LEU A 1 330 ? -13.464 -2.116 18.472 1.00 94.12 330 LEU A CA 1
ATOM 2446 C C . LEU A 1 330 ? -13.746 -3.174 19.531 1.00 94.12 330 LEU A C 1
ATOM 2448 O O . LEU A 1 330 ? -14.623 -3.014 20.375 1.00 94.12 330 LEU A O 1
ATOM 2452 N N . LEU A 1 331 ? -12.939 -4.225 19.503 1.00 93.75 331 LEU A N 1
ATOM 2453 C CA . LEU A 1 331 ? -12.810 -5.199 20.566 1.00 93.75 331 LEU A CA 1
ATOM 2454 C C . LEU A 1 331 ? -11.360 -5.223 21.045 1.00 93.75 331 LEU A C 1
ATOM 2456 O O . LEU A 1 331 ? -10.476 -5.716 20.343 1.00 93.75 331 LEU A O 1
ATOM 2460 N N . ASN A 1 332 ? -11.117 -4.735 22.252 1.00 93.06 332 ASN A N 1
ATOM 2461 C CA . ASN A 1 332 ? -9.777 -4.621 22.811 1.00 93.06 332 ASN A CA 1
ATOM 2462 C C . ASN A 1 332 ? -9.775 -4.846 24.335 1.00 93.06 332 ASN A C 1
ATOM 2464 O O . ASN A 1 332 ? -10.825 -4.985 24.959 1.00 93.06 332 ASN A O 1
ATOM 2468 N N . ASP A 1 333 ? -8.583 -4.924 24.932 1.00 90.25 333 ASP A N 1
ATOM 2469 C CA . ASP A 1 333 ? -8.423 -4.904 26.394 1.00 90.25 333 ASP A CA 1
ATOM 2470 C C . ASP A 1 333 ? -8.383 -3.457 26.910 1.00 90.25 333 ASP A C 1
ATOM 2472 O O . ASP A 1 333 ? -7.856 -2.583 26.217 1.00 90.25 333 ASP A O 1
ATOM 2476 N N . GLU A 1 334 ? -8.809 -3.205 28.150 1.00 84.62 334 GLU A N 1
ATOM 2477 C CA . GLU A 1 334 ? -8.755 -1.868 28.767 1.00 84.62 334 GLU A CA 1
ATOM 2478 C C . GLU A 1 334 ? -7.336 -1.278 28.737 1.00 84.62 334 GLU A C 1
ATOM 2480 O O . GLU A 1 334 ? -7.149 -0.088 28.480 1.00 84.62 334 GLU A O 1
ATOM 2485 N N . ALA A 1 335 ? -6.317 -2.125 28.913 1.00 83.00 335 ALA A N 1
ATOM 2486 C CA . ALA A 1 335 ? -4.910 -1.722 28.861 1.00 83.00 335 ALA A CA 1
ATOM 2487 C C . ALA A 1 335 ? -4.470 -1.182 27.485 1.00 83.00 335 ALA A C 1
ATOM 2489 O O . ALA A 1 335 ? -3.494 -0.442 27.392 1.00 83.00 335 ALA A O 1
ATOM 2490 N N . THR A 1 336 ? -5.179 -1.557 26.420 1.00 85.06 336 THR A N 1
ATOM 2491 C CA . THR A 1 336 ? -4.865 -1.196 25.027 1.00 85.06 336 THR A CA 1
ATOM 2492 C C . THR A 1 336 ? -5.730 -0.060 24.487 1.00 85.06 336 THR A C 1
ATOM 2494 O O . THR A 1 336 ? -5.445 0.472 23.419 1.00 85.06 336 THR A O 1
ATOM 2497 N N . THR A 1 337 ? -6.766 0.352 25.222 1.00 87.50 337 THR A N 1
ATOM 2498 C CA . THR A 1 337 ? -7.704 1.415 24.824 1.00 87.50 337 THR A CA 1
ATOM 2499 C C . THR A 1 337 ? -7.039 2.738 24.434 1.00 87.50 337 THR A C 1
ATOM 2501 O O . THR A 1 337 ? -7.455 3.320 23.430 1.00 87.50 337 THR A O 1
ATOM 2504 N N . PRO A 1 338 ? -5.975 3.220 25.112 1.00 90.88 338 PRO A N 1
ATOM 2505 C CA . PRO A 1 338 ? -5.334 4.478 24.725 1.00 90.88 338 PRO A CA 1
ATOM 2506 C C . PRO A 1 338 ? -4.785 4.492 23.289 1.00 90.88 338 PRO A C 1
ATOM 2508 O O . PRO A 1 338 ? -4.806 5.538 22.638 1.00 90.88 338 PRO A O 1
ATOM 2511 N N . ASP A 1 339 ? -4.345 3.340 22.770 1.00 92.00 339 ASP A N 1
ATOM 2512 C CA . ASP A 1 339 ? -3.816 3.210 21.405 1.00 92.00 339 ASP A CA 1
ATOM 2513 C C . ASP A 1 339 ? -4.904 3.378 20.331 1.00 92.00 339 ASP A C 1
ATOM 2515 O O . ASP A 1 339 ? -4.606 3.707 19.178 1.00 92.00 339 ASP A O 1
ATOM 2519 N N . TRP A 1 340 ? -6.165 3.173 20.716 1.00 95.19 340 TRP A N 1
ATOM 2520 C CA . TRP A 1 340 ? -7.338 3.211 19.848 1.00 95.19 340 TRP A CA 1
ATOM 2521 C C . TRP A 1 340 ? -8.233 4.427 20.058 1.00 95.19 340 TRP A C 1
ATOM 2523 O O . TRP A 1 340 ? -9.183 4.594 19.307 1.00 95.19 340 TRP A O 1
ATOM 2533 N N . ALA A 1 341 ? -7.903 5.329 20.986 1.00 93.56 341 ALA A N 1
ATOM 2534 C CA . ALA A 1 341 ? -8.708 6.522 21.278 1.00 93.56 341 ALA A CA 1
ATOM 2535 C C . ALA A 1 341 ? -8.975 7.423 20.049 1.00 93.56 341 ALA A C 1
ATOM 2537 O O . ALA A 1 341 ? -9.888 8.244 20.041 1.00 93.56 341 ALA A O 1
ATOM 2538 N N . TRP A 1 342 ? -8.175 7.303 18.984 1.00 93.88 342 TRP A N 1
ATOM 2539 C CA . TRP A 1 342 ? -8.432 7.984 17.711 1.00 93.88 342 TRP A CA 1
ATOM 2540 C C . TRP A 1 342 ? -9.676 7.439 16.993 1.00 93.88 342 TRP A C 1
ATOM 2542 O O . TRP A 1 342 ? -10.345 8.199 16.304 1.00 93.88 342 TRP A O 1
ATOM 2552 N N . LEU A 1 343 ? -10.005 6.157 17.155 1.00 94.06 343 LEU A N 1
ATOM 2553 C CA . LEU A 1 343 ? -11.134 5.510 16.492 1.00 94.06 343 LEU A CA 1
ATOM 2554 C C . LEU A 1 343 ? -12.475 6.022 17.030 1.00 94.06 343 LEU A C 1
ATOM 2556 O O . LEU A 1 343 ? -13.407 6.178 16.250 1.00 94.06 343 LEU A O 1
ATOM 2560 N N . ASP A 1 344 ? -12.544 6.378 18.315 1.00 90.94 344 ASP A N 1
ATOM 2561 C CA . ASP A 1 344 ? -13.731 6.998 18.927 1.00 90.94 344 ASP A CA 1
ATOM 2562 C C . ASP A 1 344 ? -14.062 8.367 18.314 1.00 90.94 344 ASP A C 1
ATOM 2564 O O . ASP A 1 344 ? -15.205 8.814 18.346 1.00 90.94 344 ASP A O 1
ATOM 2568 N N . ASN A 1 345 ? -13.054 9.033 17.741 1.00 91.38 345 ASN A N 1
ATOM 2569 C CA . ASN A 1 345 ? -13.202 10.322 17.072 1.00 91.38 345 ASN A CA 1
ATOM 2570 C C . ASN A 1 345 ? -13.482 10.179 15.567 1.00 91.38 345 ASN A C 1
ATOM 2572 O O . ASN A 1 345 ? -13.689 11.186 14.895 1.00 91.38 345 ASN A O 1
ATOM 2576 N N . MET A 1 346 ? -13.471 8.961 15.014 1.00 89.88 346 MET A N 1
ATOM 2577 C CA . MET A 1 346 ? -13.849 8.749 13.617 1.00 89.88 346 MET A CA 1
ATOM 2578 C C . MET A 1 346 ? -15.366 8.889 13.464 1.00 89.88 346 MET A C 1
ATOM 2580 O O . MET A 1 346 ? -16.108 8.269 14.230 1.00 89.88 346 MET A O 1
ATOM 2584 N N . PRO A 1 347 ? -15.849 9.618 12.442 1.00 85.44 347 PRO A N 1
ATOM 2585 C CA . PRO A 1 347 ? -17.270 9.652 12.128 1.00 85.44 347 PRO A CA 1
ATOM 2586 C C . PRO A 1 347 ? -17.796 8.237 11.873 1.00 85.44 347 PRO A C 1
ATOM 2588 O O . PRO A 1 347 ? -17.363 7.563 10.935 1.00 85.44 347 PRO A O 1
ATOM 2591 N N . ASN A 1 348 ? -18.716 7.794 12.726 1.00 81.69 348 ASN A N 1
ATOM 2592 C CA . ASN A 1 348 ? -19.337 6.478 12.681 1.00 81.69 348 ASN A CA 1
ATOM 2593 C C . ASN A 1 348 ? -20.853 6.647 12.644 1.00 81.69 348 ASN A C 1
ATOM 2595 O O . ASN A 1 348 ? -21.421 7.269 13.539 1.00 81.69 348 ASN A O 1
ATOM 2599 N N . ASP A 1 349 ? -21.489 6.069 11.626 1.00 79.38 349 ASP A N 1
ATOM 2600 C CA . ASP A 1 349 ? -22.944 5.989 11.534 1.00 79.38 349 ASP A CA 1
ATOM 2601 C C . ASP A 1 349 ? -23.412 4.539 11.704 1.00 79.38 349 ASP A C 1
ATOM 2603 O O . ASP A 1 349 ? -22.722 3.586 11.325 1.00 79.38 349 ASP A O 1
ATOM 2607 N N . ILE A 1 350 ? -24.586 4.370 12.302 1.00 71.38 350 ILE A N 1
ATOM 2608 C CA . ILE A 1 350 ? -25.172 3.071 12.620 1.00 71.38 350 ILE A CA 1
ATOM 2609 C C . ILE A 1 350 ? -26.011 2.645 11.410 1.00 71.38 350 ILE A C 1
ATOM 2611 O O . ILE A 1 350 ? -27.197 2.946 11.329 1.00 71.38 350 ILE A O 1
ATOM 2615 N N . GLY A 1 351 ? -25.399 1.957 10.444 1.00 71.94 351 GLY A N 1
ATOM 2616 C CA . GLY A 1 351 ? -26.129 1.496 9.251 1.00 71.94 351 GLY A CA 1
ATOM 2617 C C . GLY A 1 351 ? -25.289 0.946 8.098 1.00 71.94 351 GLY A C 1
ATOM 2618 O O . GLY A 1 351 ? -25.839 0.325 7.190 1.00 71.94 351 GLY A O 1
ATOM 2619 N N . GLY A 1 352 ? -23.971 1.139 8.139 1.00 83.81 352 GLY A N 1
ATOM 2620 C CA . GLY A 1 352 ? -23.047 0.684 7.102 1.00 83.81 352 GLY A CA 1
ATOM 2621 C C . GLY A 1 352 ? -22.454 -0.709 7.323 1.00 83.81 352 GLY A C 1
ATOM 2622 O O . GLY A 1 352 ? -22.682 -1.345 8.350 1.00 83.81 352 GLY A O 1
ATOM 2623 N N . LEU A 1 353 ? -21.610 -1.140 6.379 1.00 87.62 353 LEU A N 1
ATOM 2624 C CA . LEU A 1 353 ? -20.744 -2.313 6.500 1.00 87.62 353 LEU A CA 1
ATOM 2625 C C . LEU A 1 353 ? -19.978 -2.251 7.832 1.00 87.62 353 LEU A C 1
ATOM 2627 O O . LEU A 1 353 ? -19.148 -1.347 7.995 1.00 87.62 353 LEU A O 1
ATOM 2631 N N . PRO A 1 354 ? -20.223 -3.180 8.772 1.00 91.75 354 PRO A N 1
ATOM 2632 C CA . PRO A 1 354 ? -19.489 -3.196 10.021 1.00 91.75 354 PRO A CA 1
ATOM 2633 C C . PRO A 1 354 ? -18.068 -3.698 9.778 1.00 91.75 354 PRO A C 1
ATOM 2635 O O . PRO A 1 354 ? -17.850 -4.765 9.199 1.00 91.75 354 PRO A O 1
ATOM 2638 N N . ILE A 1 355 ? -17.100 -2.901 10.221 1.00 94.25 355 ILE A N 1
ATOM 2639 C CA . ILE A 1 355 ? -15.683 -3.239 10.240 1.00 94.25 355 ILE A CA 1
ATOM 2640 C C . ILE A 1 355 ? -15.242 -3.334 11.695 1.00 94.25 355 ILE A C 1
ATOM 2642 O O . ILE A 1 355 ? -15.142 -2.331 12.405 1.00 94.25 355 ILE A O 1
ATOM 2646 N N . LEU A 1 356 ? -14.987 -4.561 12.137 1.00 94.62 356 LEU A N 1
ATOM 2647 C CA . LEU A 1 356 ? -14.597 -4.863 13.506 1.00 94.62 356 LEU A CA 1
ATOM 2648 C C . LEU A 1 356 ? -13.073 -4.949 13.630 1.00 94.62 356 LEU A C 1
ATOM 2650 O O . LEU A 1 356 ? -12.443 -5.843 13.065 1.00 94.62 356 LEU A O 1
ATOM 2654 N N . PHE A 1 357 ? -12.483 -4.056 14.416 1.00 95.94 357 PHE A N 1
ATOM 2655 C CA . PHE A 1 357 ? -11.091 -4.150 14.842 1.00 95.94 357 PHE A CA 1
ATOM 2656 C C . PHE A 1 357 ? -10.988 -5.011 16.098 1.00 95.94 357 PHE A C 1
ATOM 2658 O O . PHE A 1 357 ? -11.721 -4.804 17.062 1.00 95.94 357 PHE A O 1
ATOM 2665 N N . ILE A 1 358 ? -10.076 -5.978 16.088 1.00 95.38 358 ILE A N 1
ATOM 2666 C CA . ILE A 1 358 ? -9.838 -6.907 17.192 1.00 95.38 358 ILE A CA 1
ATOM 2667 C C . ILE A 1 358 ? -8.368 -6.800 17.582 1.00 95.38 358 ILE A C 1
ATOM 2669 O O . ILE A 1 358 ? -7.496 -7.180 16.803 1.00 95.38 358 ILE A O 1
ATOM 2673 N N . ASP A 1 359 ? -8.100 -6.304 18.786 1.00 94.31 359 ASP A N 1
ATOM 2674 C CA . ASP A 1 359 ? -6.753 -6.207 19.353 1.00 94.31 359 ASP A CA 1
ATOM 2675 C C . ASP A 1 359 ? -6.498 -7.404 20.280 1.00 94.31 359 ASP A C 1
ATOM 2677 O O . ASP A 1 359 ? -6.902 -7.424 21.448 1.00 94.31 359 ASP A O 1
ATOM 2681 N N . GLY A 1 360 ? -5.876 -8.439 19.716 1.00 89.94 360 GLY A N 1
ATOM 2682 C CA . GLY A 1 360 ? -5.544 -9.685 20.392 1.00 89.94 360 GLY A CA 1
ATOM 2683 C C . GLY A 1 360 ? -6.673 -10.719 20.388 1.00 89.94 360 GLY A C 1
ATOM 2684 O O . GLY A 1 360 ? -7.791 -10.499 20.871 1.00 89.94 360 GLY A O 1
ATOM 2685 N N . MET A 1 361 ? -6.364 -11.936 19.943 1.00 84.81 361 MET A N 1
ATOM 2686 C CA . MET A 1 361 ? -7.354 -13.018 19.834 1.00 84.81 361 MET A CA 1
ATOM 2687 C C . MET A 1 361 ? -7.884 -13.540 21.169 1.00 84.81 361 MET A C 1
ATOM 2689 O O . MET A 1 361 ? -8.969 -14.134 21.238 1.00 84.81 361 MET A O 1
ATOM 2693 N N . ARG A 1 362 ? -7.182 -13.241 22.265 1.00 84.88 362 ARG A N 1
ATOM 2694 C CA . ARG A 1 362 ? -7.684 -13.471 23.623 1.00 84.88 362 ARG A CA 1
ATOM 2695 C C . ARG A 1 362 ? -9.037 -12.787 23.849 1.00 84.88 362 ARG A C 1
ATOM 2697 O O . ARG A 1 362 ? -9.878 -13.356 24.545 1.00 84.88 362 ARG A O 1
ATOM 2704 N N . GLN A 1 363 ? -9.276 -11.622 23.245 1.00 83.56 363 GLN A N 1
ATOM 2705 C CA . GLN A 1 363 ? -10.540 -10.902 23.403 1.00 83.56 363 GLN A CA 1
ATOM 2706 C C . GLN A 1 363 ? -11.700 -11.606 22.696 1.00 83.56 363 GLN A C 1
ATOM 2708 O O . GLN A 1 363 ? -12.801 -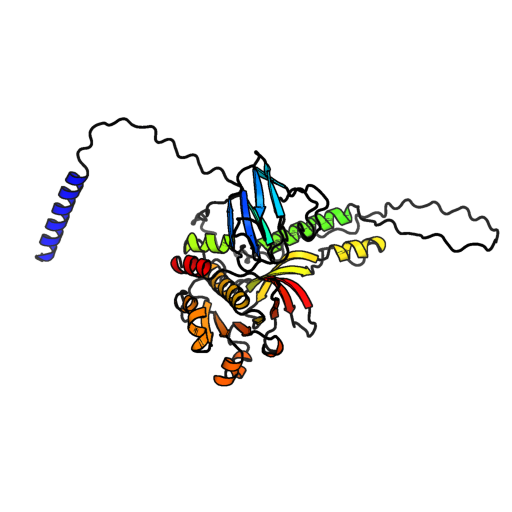11.664 23.240 1.00 83.56 363 GLN A O 1
ATOM 2713 N N . VAL A 1 364 ? -11.457 -12.235 21.544 1.00 83.69 364 VAL A N 1
ATOM 2714 C CA . VAL A 1 364 ? -12.481 -13.027 20.839 1.00 83.69 364 VAL A CA 1
ATOM 2715 C C . VAL A 1 364 ? -12.938 -14.206 21.690 1.00 83.69 364 VAL A C 1
ATOM 2717 O O . VAL A 1 364 ? -14.134 -14.474 21.785 1.00 83.69 364 VAL A O 1
ATOM 2720 N N . ALA A 1 365 ? -11.993 -14.905 22.327 1.00 82.81 365 ALA A N 1
ATOM 2721 C CA . ALA A 1 365 ? -12.304 -16.027 23.207 1.00 82.81 365 ALA A CA 1
ATOM 2722 C C . ALA A 1 365 ? -13.061 -15.575 24.466 1.00 82.81 365 ALA A C 1
ATOM 2724 O O . ALA A 1 365 ? -14.077 -16.178 24.804 1.00 82.81 365 ALA A O 1
ATOM 2725 N N . LYS A 1 366 ? -12.603 -14.498 25.123 1.00 85.38 366 LYS A N 1
ATOM 2726 C CA . LYS A 1 366 ? -13.255 -13.927 26.316 1.00 85.38 366 LYS A CA 1
ATOM 2727 C C . LYS A 1 366 ? -14.703 -13.504 26.050 1.00 85.38 366 LYS A C 1
ATOM 2729 O O . LYS A 1 366 ? -15.556 -13.726 26.899 1.00 85.38 366 LYS A O 1
ATOM 2734 N N . ASN A 1 367 ? -14.974 -12.936 24.875 1.00 83.94 367 ASN A N 1
ATOM 2735 C CA . ASN A 1 367 ? -16.289 -12.403 24.510 1.00 83.94 367 ASN A CA 1
ATOM 2736 C C . ASN A 1 367 ? -17.152 -13.389 23.701 1.00 83.94 367 ASN A C 1
ATOM 2738 O O . ASN A 1 367 ? -18.212 -13.017 23.210 1.00 83.94 367 ASN A O 1
ATOM 2742 N N . GLY A 1 368 ? -16.710 -14.640 23.518 1.00 83.00 368 GLY A N 1
ATOM 2743 C CA . GLY A 1 368 ? -17.485 -15.660 22.800 1.00 83.00 368 GLY A CA 1
ATOM 2744 C C . GLY A 1 368 ? -17.717 -15.374 21.308 1.00 83.00 368 GLY A C 1
ATOM 2745 O O . GLY A 1 368 ? -18.562 -16.011 20.688 1.00 83.00 368 GLY A O 1
ATOM 2746 N N . MET A 1 369 ? -16.955 -14.464 20.692 1.00 83.75 369 MET A N 1
ATOM 2747 C CA . MET A 1 369 ? -17.230 -13.957 19.336 1.00 83.75 369 MET A CA 1
ATOM 2748 C C . MET A 1 369 ? -16.715 -14.848 18.195 1.00 83.75 369 MET A C 1
ATOM 2750 O O . MET A 1 369 ? -16.760 -14.461 17.028 1.00 83.75 369 MET A O 1
ATOM 2754 N N . ARG A 1 370 ? -16.238 -16.063 18.494 1.00 82.00 370 ARG A N 1
ATOM 2755 C CA . ARG A 1 370 ? -15.769 -17.005 17.458 1.00 82.00 370 ARG A CA 1
ATOM 2756 C C . ARG A 1 370 ? -16.864 -17.371 16.459 1.00 82.00 370 ARG A C 1
ATOM 2758 O O . ARG A 1 370 ? -16.575 -17.512 15.274 1.00 82.00 370 ARG A O 1
ATOM 2765 N N . GLN A 1 371 ? -18.094 -17.539 16.943 1.00 81.88 371 GLN A N 1
ATOM 2766 C CA . GLN A 1 371 ? -19.223 -17.893 16.089 1.00 81.88 371 GLN A CA 1
ATOM 2767 C C . GLN A 1 371 ? -19.575 -16.742 15.142 1.00 81.88 371 GLN A C 1
ATOM 2769 O O . GLN A 1 371 ? -19.659 -16.968 13.944 1.00 81.88 371 GLN A O 1
ATOM 2774 N N . MET A 1 372 ? -19.640 -15.512 15.656 1.00 81.81 372 MET A N 1
ATOM 2775 C CA . MET A 1 372 ? -19.892 -14.308 14.858 1.00 81.81 372 MET A CA 1
ATOM 2776 C C . MET A 1 372 ? -18.851 -14.122 13.743 1.00 81.81 372 MET A C 1
ATOM 2778 O O . MET A 1 372 ? -19.212 -13.885 12.602 1.00 81.81 372 MET A O 1
ATOM 2782 N N . LEU A 1 373 ? -17.558 -14.320 14.031 1.00 81.62 373 LEU A N 1
ATOM 2783 C CA . LEU A 1 373 ? -16.500 -14.266 13.005 1.00 81.62 373 LEU A CA 1
ATOM 2784 C C . LEU A 1 373 ? -16.564 -15.404 11.974 1.00 81.62 373 LEU A C 1
ATOM 2786 O O . LEU A 1 373 ? -15.839 -15.384 10.987 1.00 81.62 373 LEU A O 1
ATOM 2790 N N . SER A 1 374 ? -17.365 -16.437 12.225 1.00 81.12 374 SER A N 1
ATOM 2791 C CA . SER A 1 374 ? -17.575 -17.531 11.274 1.00 81.12 374 SER A CA 1
ATOM 2792 C C . SER A 1 374 ? -18.807 -17.301 10.393 1.00 81.12 374 SER A C 1
ATOM 2794 O O . SER A 1 374 ? -18.972 -17.993 9.388 1.00 81.12 374 SER A O 1
ATOM 2796 N N . GLU A 1 375 ? -19.677 -16.358 10.760 1.00 79.94 375 GLU A N 1
ATOM 2797 C CA . GLU A 1 375 ? -20.885 -16.026 10.012 1.00 79.94 375 GLU A CA 1
ATOM 2798 C C . GLU A 1 375 ? -20.527 -15.148 8.807 1.00 79.94 375 GLU A C 1
ATOM 2800 O O . GLU A 1 375 ? -19.876 -14.114 8.931 1.00 79.94 375 GLU A O 1
ATOM 2805 N N . ALA A 1 376 ? -20.947 -15.577 7.613 1.00 60.28 376 ALA A N 1
ATOM 2806 C CA . ALA A 1 376 ? -20.558 -14.949 6.348 1.00 60.28 376 ALA A CA 1
ATOM 2807 C C . ALA A 1 376 ? -21.064 -13.502 6.181 1.00 60.28 376 ALA A C 1
ATOM 2809 O O . ALA A 1 376 ? -20.490 -12.755 5.394 1.00 60.28 376 ALA A O 1
ATOM 2810 N N . ASP A 1 377 ? -22.094 -13.112 6.938 1.00 63.62 377 ASP A N 1
ATOM 2811 C CA . ASP A 1 377 ? -22.750 -11.803 6.848 1.00 63.62 377 ASP A CA 1
ATOM 2812 C C . ASP A 1 377 ? -22.290 -10.815 7.941 1.00 63.62 377 ASP A C 1
ATOM 2814 O O . ASP A 1 377 ? -22.778 -9.689 8.002 1.00 63.62 377 ASP A O 1
ATOM 2818 N N . ALA A 1 378 ? -21.337 -11.197 8.802 1.00 62.78 378 ALA A N 1
ATOM 2819 C CA . ALA A 1 378 ? -20.920 -10.401 9.965 1.00 62.78 378 ALA A CA 1
ATOM 2820 C C . ALA A 1 378 ? -20.060 -9.159 9.632 1.00 62.78 378 ALA A C 1
ATOM 2822 O O . ALA A 1 378 ? -19.595 -8.463 10.536 1.00 62.78 378 ALA A O 1
ATOM 2823 N N . GLY A 1 379 ? -19.846 -8.866 8.347 1.00 78.44 379 GLY A N 1
ATOM 2824 C CA . GLY A 1 379 ? -18.949 -7.809 7.886 1.00 78.44 379 GLY A CA 1
ATOM 2825 C C . GLY A 1 379 ? -17.467 -8.183 7.970 1.00 78.44 379 GLY A C 1
ATOM 2826 O O . GLY A 1 379 ? -17.082 -9.334 8.189 1.00 78.44 379 GLY A O 1
ATOM 2827 N N . GLY A 1 380 ? -16.610 -7.190 7.742 1.00 91.06 380 GLY A N 1
ATOM 2828 C CA . GLY A 1 380 ? -15.163 -7.376 7.726 1.00 91.06 380 GLY A CA 1
ATOM 2829 C C . GLY A 1 380 ? -14.576 -7.321 9.132 1.00 91.06 380 GLY A C 1
ATOM 2830 O O . GLY A 1 380 ? -14.963 -6.477 9.933 1.00 91.06 380 GLY A O 1
ATOM 2831 N N . ALA A 1 381 ? -13.588 -8.167 9.432 1.00 94.31 381 ALA A N 1
ATOM 2832 C CA . ALA A 1 381 ? -12.827 -8.051 10.680 1.00 94.31 381 ALA A CA 1
ATOM 2833 C C . ALA A 1 381 ? -11.338 -7.894 10.396 1.00 94.31 381 ALA A C 1
ATOM 2835 O O . ALA A 1 381 ? -10.809 -8.486 9.451 1.00 94.31 381 ALA A O 1
ATOM 2836 N N . ILE A 1 382 ? -10.677 -7.098 11.228 1.00 96.38 382 ILE A N 1
ATOM 2837 C CA . ILE A 1 382 ? -9.240 -6.853 11.198 1.00 96.38 382 ILE A CA 1
ATOM 2838 C C . ILE A 1 382 ? -8.698 -7.284 12.554 1.00 96.38 382 ILE A C 1
ATOM 2840 O O . ILE A 1 382 ? -8.942 -6.631 13.567 1.00 96.38 382 ILE A O 1
ATOM 2844 N N . VAL A 1 383 ? -7.989 -8.406 12.566 1.00 95.56 383 VAL A N 1
ATOM 2845 C CA . VAL A 1 383 ? -7.399 -8.999 13.765 1.00 95.56 383 VAL A CA 1
ATOM 2846 C C . VAL A 1 383 ? -5.936 -8.606 13.831 1.00 95.56 383 VAL A C 1
ATOM 2848 O O . VAL A 1 383 ? -5.193 -8.864 12.888 1.00 95.56 383 VAL A O 1
ATOM 2851 N N . ILE A 1 384 ? -5.525 -7.998 14.936 1.00 95.69 384 ILE A N 1
ATOM 2852 C CA . ILE A 1 384 ? -4.139 -7.625 15.199 1.00 95.69 384 ILE A CA 1
ATOM 2853 C C . ILE A 1 384 ? -3.597 -8.511 16.307 1.00 95.69 384 ILE A C 1
ATOM 2855 O O . ILE A 1 384 ? -4.234 -8.642 17.351 1.00 95.69 384 ILE A O 1
ATOM 2859 N N . ASP A 1 385 ? -2.420 -9.085 16.085 1.00 94.62 385 ASP A N 1
ATOM 2860 C CA . ASP A 1 385 ? -1.707 -9.843 17.108 1.00 94.62 385 ASP A CA 1
ATOM 2861 C C . ASP A 1 385 ? -0.186 -9.739 16.915 1.00 94.62 385 ASP A C 1
ATOM 2863 O O . ASP A 1 385 ? 0.294 -9.284 15.873 1.00 94.62 385 ASP A O 1
ATOM 2867 N N . ASP A 1 386 ? 0.596 -10.123 17.920 1.00 91.94 386 ASP A N 1
ATOM 2868 C CA . ASP A 1 386 ? 2.058 -10.094 17.821 1.00 91.94 386 ASP A CA 1
ATOM 2869 C C . ASP A 1 386 ? 2.615 -11.374 17.181 1.00 91.94 386 ASP A C 1
ATOM 2871 O O . ASP A 1 386 ? 3.654 -11.334 16.513 1.00 91.94 386 ASP A O 1
ATOM 2875 N N . GLN A 1 387 ? 1.901 -12.496 17.325 1.00 91.75 387 GLN A N 1
ATOM 2876 C CA . GLN A 1 387 ? 2.303 -13.793 16.790 1.00 91.75 387 GLN A CA 1
ATOM 2877 C C . GLN A 1 387 ? 1.342 -14.340 15.730 1.00 91.75 387 GLN A C 1
ATOM 2879 O O . GLN A 1 387 ? 0.120 -14.292 15.838 1.00 91.75 387 GLN A O 1
ATOM 2884 N N . LEU A 1 388 ? 1.915 -14.981 14.707 1.00 91.44 388 LEU A N 1
ATOM 2885 C CA . LEU A 1 388 ? 1.144 -15.555 13.600 1.00 91.44 388 LEU A CA 1
ATOM 2886 C C . LEU A 1 388 ? 0.211 -16.693 14.038 1.00 91.44 388 LEU A C 1
ATOM 2888 O O . LEU A 1 388 ? -0.845 -16.872 13.442 1.00 91.44 388 LEU A O 1
ATOM 2892 N N . HIS A 1 389 ? 0.599 -17.472 15.051 1.00 90.62 389 HIS A N 1
ATOM 2893 C CA . HIS A 1 389 ? -0.193 -18.613 15.520 1.00 90.62 389 HIS A CA 1
ATOM 2894 C C . HIS A 1 389 ? -1.446 -18.202 16.299 1.00 90.62 389 HIS A C 1
ATOM 2896 O O . HIS A 1 389 ? -2.338 -19.033 16.472 1.00 90.62 389 HIS A O 1
ATOM 2902 N N . ASP A 1 390 ? -1.516 -16.945 16.737 1.00 90.81 390 ASP A N 1
ATOM 2903 C CA . ASP A 1 390 ? -2.690 -16.407 17.408 1.00 90.81 390 ASP A CA 1
ATOM 2904 C C . ASP A 1 390 ? -3.751 -15.945 16.406 1.00 90.81 390 ASP A C 1
ATOM 2906 O O . ASP A 1 390 ? -4.938 -16.019 16.714 1.00 90.81 390 ASP A O 1
ATOM 2910 N N . ILE A 1 391 ? -3.366 -15.580 15.175 1.00 91.50 391 ILE A N 1
ATOM 2911 C CA . ILE A 1 391 ? -4.309 -15.198 14.116 1.00 91.50 391 ILE A CA 1
ATOM 2912 C C . ILE A 1 391 ? -5.230 -16.369 13.755 1.00 91.50 391 ILE A C 1
ATOM 2914 O O . ILE A 1 391 ? -4.765 -17.474 13.458 1.00 91.50 391 ILE A O 1
ATOM 2918 N N . PRO A 1 392 ? -6.554 -16.149 13.714 1.00 88.56 392 PRO A N 1
ATOM 2919 C CA . PRO A 1 392 ? -7.488 -17.226 13.469 1.00 88.56 392 PRO A CA 1
ATOM 2920 C C . PRO A 1 392 ? -7.453 -17.651 11.999 1.00 88.56 392 PRO A C 1
ATOM 2922 O O . PRO A 1 392 ? -7.319 -16.837 11.086 1.00 88.56 392 PRO A O 1
ATOM 2925 N N . SER A 1 393 ? -7.676 -18.941 11.752 1.00 88.31 393 SER A N 1
ATOM 2926 C CA . SER A 1 393 ? -7.689 -19.524 10.401 1.00 88.31 393 SER A CA 1
ATOM 2927 C C . SER A 1 393 ? -8.796 -18.982 9.483 1.00 88.31 393 SER A C 1
ATOM 2929 O O . SER A 1 393 ? -8.758 -19.209 8.276 1.00 88.31 393 SER A O 1
ATOM 2931 N N . LEU A 1 394 ? -9.773 -18.260 10.040 1.00 87.62 394 LEU A N 1
ATOM 2932 C CA . LEU A 1 394 ? -10.814 -17.531 9.305 1.00 87.62 394 LEU A CA 1
ATOM 2933 C C . LEU A 1 394 ? -10.283 -16.283 8.576 1.00 87.62 394 LEU A C 1
ATOM 2935 O O . LEU A 1 394 ? -10.925 -15.805 7.638 1.00 87.62 394 LEU A O 1
ATOM 2939 N N . CYS A 1 395 ? -9.110 -15.765 8.959 1.00 91.25 395 CYS A N 1
ATOM 2940 C CA . CYS A 1 395 ? -8.437 -14.702 8.220 1.00 91.25 395 CYS A CA 1
ATOM 2941 C C . CYS A 1 395 ? -7.949 -15.248 6.874 1.00 91.25 395 CYS A C 1
ATOM 2943 O O . CYS A 1 395 ? -6.967 -15.986 6.794 1.00 91.25 395 CYS A O 1
ATOM 2945 N N . LYS A 1 396 ? -8.628 -14.868 5.785 1.00 91.19 396 LYS A N 1
ATOM 2946 C CA . LYS A 1 396 ? -8.257 -15.305 4.428 1.00 91.19 396 LYS A CA 1
ATOM 2947 C C . LYS A 1 396 ? -6.928 -14.712 3.983 1.00 91.19 396 LYS A C 1
ATOM 2949 O O . LYS A 1 396 ? -6.253 -15.283 3.132 1.00 91.19 396 LYS A O 1
ATOM 2954 N N . THR A 1 397 ? -6.594 -13.543 4.517 1.00 93.69 397 THR A N 1
ATOM 2955 C CA . THR A 1 397 ? -5.364 -12.814 4.225 1.00 93.69 397 THR A CA 1
ATOM 2956 C C . THR A 1 397 ? -4.687 -12.449 5.537 1.00 93.69 397 THR A C 1
ATOM 2958 O O . THR A 1 397 ? -5.356 -11.989 6.461 1.00 93.69 397 THR A O 1
ATOM 2961 N N . VAL A 1 398 ? -3.372 -12.637 5.616 1.00 95.50 398 VAL A N 1
ATOM 2962 C CA . VAL A 1 398 ? -2.557 -12.235 6.764 1.00 95.50 398 VAL A CA 1
ATOM 2963 C C . VAL A 1 398 ? -1.381 -11.394 6.291 1.00 95.50 398 VAL A C 1
ATOM 2965 O O . VAL A 1 398 ? -0.622 -11.809 5.419 1.00 95.50 398 VAL A O 1
ATOM 2968 N N . LEU A 1 399 ? -1.236 -10.204 6.863 1.00 96.06 399 LEU A N 1
ATOM 2969 C CA . LEU A 1 399 ? -0.091 -9.329 6.668 1.00 96.06 399 LEU A CA 1
ATOM 2970 C C . LEU A 1 399 ? 0.867 -9.495 7.849 1.00 96.06 399 LEU A C 1
ATOM 2972 O O . LEU A 1 399 ? 0.605 -8.999 8.938 1.00 96.06 399 LEU A O 1
ATOM 2976 N N . GLU A 1 400 ? 1.987 -10.172 7.627 1.00 95.25 400 GLU A N 1
ATOM 2977 C CA . GLU A 1 400 ? 3.061 -10.308 8.610 1.00 95.25 400 GLU A CA 1
ATOM 2978 C C . GLU A 1 400 ? 4.069 -9.170 8.427 1.00 95.25 400 GLU A C 1
ATOM 2980 O O . GLU A 1 400 ? 4.714 -9.063 7.386 1.00 95.25 400 GLU A O 1
ATOM 2985 N N . ILE A 1 401 ? 4.220 -8.310 9.426 1.00 93.19 401 ILE A N 1
ATOM 2986 C CA . ILE A 1 401 ? 5.141 -7.179 9.452 1.00 93.19 401 ILE A CA 1
ATOM 2987 C C . ILE A 1 401 ? 6.333 -7.548 10.328 1.00 93.19 401 ILE A C 1
ATOM 2989 O O . ILE A 1 401 ? 6.223 -7.736 11.539 1.00 93.19 401 ILE A O 1
ATOM 2993 N N . LYS A 1 402 ? 7.508 -7.639 9.714 1.00 88.94 402 LYS A N 1
ATOM 2994 C CA . LYS A 1 402 ? 8.737 -7.981 10.426 1.00 88.94 402 LYS A CA 1
ATOM 2995 C C . LYS A 1 402 ? 9.289 -6.746 11.144 1.00 88.94 402 LYS A C 1
ATOM 2997 O O . LYS A 1 402 ? 9.138 -5.640 10.628 1.00 88.94 402 LYS A O 1
ATOM 3002 N N . PRO A 1 403 ? 10.084 -6.923 12.216 1.00 80.56 403 PRO A N 1
ATOM 3003 C CA . PRO A 1 403 ? 10.800 -5.817 12.870 1.00 80.56 403 PRO A CA 1
ATOM 3004 C C . PRO A 1 403 ? 11.720 -5.023 11.925 1.00 80.56 403 PRO A C 1
ATOM 3006 O O . PRO A 1 403 ? 12.088 -3.887 12.188 1.00 80.56 403 PRO A O 1
ATOM 3009 N N . THR A 1 404 ? 12.097 -5.623 10.791 1.00 77.44 404 THR A N 1
ATOM 3010 C CA . THR A 1 404 ? 12.883 -4.961 9.735 1.00 77.44 404 THR A CA 1
ATOM 3011 C C . THR A 1 404 ? 12.067 -3.995 8.863 1.00 77.44 404 THR A C 1
ATOM 3013 O O . THR A 1 404 ? 12.607 -3.466 7.898 1.00 77.44 404 THR A O 1
ATOM 3016 N N . GLY A 1 405 ? 10.768 -3.813 9.119 1.00 74.38 405 GLY A N 1
ATOM 3017 C CA . GLY A 1 405 ? 9.858 -2.997 8.302 1.00 74.38 405 GLY A CA 1
ATOM 3018 C C . GLY A 1 405 ? 9.410 -3.662 6.993 1.00 74.38 405 GLY A C 1
ATOM 3019 O O . GLY A 1 405 ? 8.443 -3.227 6.370 1.00 74.38 405 GLY A O 1
ATOM 3020 N N . ASN A 1 406 ? 10.061 -4.755 6.584 1.00 81.31 406 ASN A N 1
ATOM 3021 C CA . ASN A 1 406 ? 9.570 -5.605 5.502 1.00 81.31 406 ASN A CA 1
ATOM 3022 C C . ASN A 1 406 ? 8.321 -6.357 5.955 1.00 81.31 406 ASN A C 1
ATOM 3024 O O . ASN A 1 406 ? 8.259 -6.830 7.090 1.00 81.31 406 ASN A O 1
ATOM 3028 N N . SER A 1 407 ? 7.375 -6.557 5.047 1.00 87.25 407 SER A N 1
ATOM 3029 C CA . SER A 1 407 ? 6.214 -7.397 5.300 1.00 87.25 407 SER A CA 1
ATOM 3030 C C . SER A 1 407 ? 6.111 -8.559 4.321 1.00 87.25 407 SER A C 1
ATOM 3032 O O . SER A 1 407 ? 6.737 -8.585 3.257 1.00 87.25 407 SER A O 1
ATOM 3034 N N . ALA A 1 408 ? 5.350 -9.561 4.731 1.00 90.19 408 ALA A N 1
ATOM 3035 C CA . ALA A 1 408 ? 4.926 -10.671 3.914 1.00 90.19 408 ALA A CA 1
ATOM 3036 C C . ALA A 1 408 ? 3.399 -10.697 3.897 1.00 90.19 408 ALA A C 1
ATOM 3038 O O . ALA A 1 408 ? 2.761 -10.706 4.947 1.00 90.19 408 ALA A O 1
ATOM 3039 N N . LEU A 1 409 ? 2.812 -10.723 2.705 1.00 90.44 409 LEU A N 1
ATOM 3040 C CA . LEU A 1 409 ? 1.389 -10.992 2.555 1.00 90.44 409 LEU A CA 1
ATOM 3041 C C . LEU A 1 409 ? 1.192 -12.486 2.325 1.00 90.44 409 LEU A C 1
ATOM 3043 O O . LEU A 1 409 ? 1.736 -13.021 1.358 1.00 90.44 409 LEU A O 1
ATOM 3047 N N . LEU A 1 410 ? 0.426 -13.130 3.199 1.00 90.81 410 LEU A N 1
ATOM 3048 C CA . LEU A 1 410 ? 0.009 -14.523 3.117 1.00 90.81 410 LEU A CA 1
ATOM 3049 C C . LEU A 1 410 ? -1.465 -14.555 2.709 1.00 90.81 410 LEU A C 1
ATOM 3051 O O . LEU A 1 410 ? -2.334 -14.128 3.464 1.00 90.81 410 LEU A O 1
ATOM 3055 N N . ASP A 1 411 ? -1.750 -15.042 1.506 1.00 85.94 411 ASP A N 1
ATOM 3056 C CA . ASP A 1 411 ? -3.122 -15.268 1.037 1.00 85.94 411 ASP A CA 1
ATOM 3057 C C . ASP A 1 411 ? -3.423 -16.771 1.071 1.00 85.94 411 ASP A C 1
ATOM 3059 O O . ASP A 1 411 ? -2.689 -17.558 0.468 1.00 85.94 411 ASP A O 1
ATOM 3063 N N . PHE A 1 412 ? -4.479 -17.163 1.790 1.00 81.75 412 PHE A N 1
ATOM 3064 C CA . PHE A 1 412 ? -4.894 -18.555 1.998 1.00 81.75 412 PHE A CA 1
ATOM 3065 C C . PHE A 1 412 ? -6.015 -19.007 1.048 1.00 81.75 412 PHE A C 1
ATOM 3067 O O . PHE A 1 412 ? -6.602 -20.083 1.223 1.00 81.75 412 PHE A O 1
ATOM 3074 N N . ARG A 1 413 ? -6.329 -18.228 0.005 1.00 70.25 413 ARG A N 1
ATOM 3075 C CA . ARG A 1 413 ? -7.306 -18.630 -1.019 1.00 70.25 413 ARG A CA 1
ATOM 3076 C C . ARG A 1 413 ? -6.926 -19.987 -1.635 1.00 70.25 413 ARG A C 1
ATOM 3078 O O . ARG A 1 413 ? -5.870 -20.150 -2.236 1.00 70.25 413 ARG A O 1
ATOM 3085 N N . ARG A 1 414 ? -7.844 -20.960 -1.545 1.00 50.50 414 ARG A N 1
ATOM 3086 C CA . ARG A 1 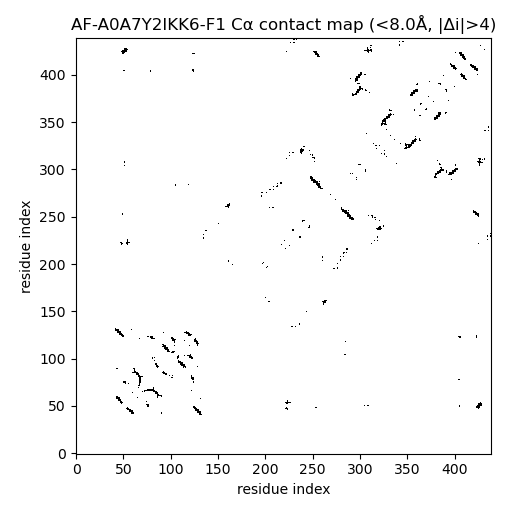414 ? -7.741 -22.312 -2.144 1.00 50.50 414 ARG A CA 1
ATOM 3087 C C . ARG A 1 414 ? -6.622 -23.208 -1.580 1.00 50.50 414 ARG A C 1
ATOM 3089 O O . ARG A 1 414 ? -6.196 -24.132 -2.265 1.00 50.50 414 ARG A O 1
ATOM 3096 N N . GLY A 1 415 ? -6.169 -22.968 -0.346 1.00 52.38 415 GLY A N 1
ATOM 3097 C CA . GLY A 1 415 ? -5.215 -23.852 0.343 1.00 52.38 415 GLY A CA 1
ATOM 3098 C C . GLY A 1 415 ? -3.761 -23.736 -0.128 1.00 52.38 415 GLY A C 1
ATOM 3099 O O . GLY A 1 415 ? -2.920 -24.516 0.311 1.00 52.38 415 GLY A O 1
ATOM 3100 N N . ALA A 1 416 ? -3.450 -22.769 -0.997 1.00 51.72 416 ALA A N 1
ATOM 3101 C CA . ALA A 1 416 ? -2.087 -22.452 -1.403 1.00 51.72 416 ALA A CA 1
ATOM 3102 C C . ALA A 1 416 ? -1.653 -21.133 -0.756 1.00 51.72 416 ALA A C 1
ATOM 3104 O O . ALA A 1 416 ? -2.188 -20.081 -1.093 1.00 51.72 416 ALA A O 1
ATOM 3105 N N . THR A 1 417 ? -0.665 -21.183 0.139 1.00 63.16 417 THR A N 1
ATOM 3106 C CA . THR A 1 417 ? -0.076 -19.977 0.730 1.00 63.16 417 THR A CA 1
ATOM 3107 C C . THR A 1 417 ? 0.761 -19.263 -0.322 1.00 63.16 417 THR A C 1
ATOM 3109 O O . THR A 1 417 ? 1.842 -19.724 -0.689 1.00 63.16 417 THR A O 1
ATOM 3112 N N . THR A 1 418 ? 0.276 -18.126 -0.817 1.00 64.81 418 THR A N 1
ATOM 3113 C CA . THR A 1 418 ? 1.110 -17.243 -1.640 1.00 64.81 418 THR A CA 1
ATOM 3114 C C . THR A 1 418 ? 1.768 -16.222 -0.727 1.00 64.81 418 THR A C 1
ATOM 3116 O O . THR A 1 418 ? 1.073 -15.361 -0.199 1.00 64.81 418 THR A O 1
ATOM 3119 N N . THR A 1 419 ? 3.088 -16.308 -0.548 1.00 67.69 419 THR A N 1
ATOM 3120 C CA . THR A 1 419 ? 3.868 -15.305 0.189 1.00 67.69 419 THR A CA 1
ATOM 3121 C C . THR A 1 419 ? 4.388 -14.247 -0.773 1.00 67.69 419 THR A C 1
ATOM 3123 O O . THR A 1 419 ? 5.103 -14.567 -1.723 1.00 67.69 419 THR A O 1
ATOM 3126 N N . ARG A 1 420 ? 4.058 -12.978 -0.527 1.00 72.56 420 ARG A N 1
ATOM 3127 C CA . ARG A 1 420 ? 4.559 -11.849 -1.324 1.00 72.56 420 ARG A CA 1
ATOM 3128 C C . ARG A 1 420 ? 5.384 -10.927 -0.452 1.00 72.56 420 ARG A C 1
ATOM 3130 O O . ARG A 1 420 ? 4.916 -10.536 0.610 1.00 72.56 420 ARG A O 1
ATOM 3137 N N . VAL A 1 421 ? 6.583 -10.565 -0.910 1.00 75.00 421 VAL A N 1
ATOM 3138 C CA . VAL A 1 421 ? 7.362 -9.502 -0.265 1.00 75.00 421 VAL A CA 1
ATOM 3139 C C . VAL A 1 421 ? 6.609 -8.198 -0.455 1.00 75.00 421 VAL A C 1
ATOM 3141 O O . VAL A 1 421 ? 6.258 -7.815 -1.576 1.00 75.00 421 VAL A O 1
ATOM 3144 N N . SER A 1 422 ? 6.351 -7.528 0.654 1.00 76.62 422 SER A N 1
ATOM 3145 C CA . SER A 1 422 ? 5.566 -6.319 0.666 1.00 76.62 422 SER A CA 1
ATOM 3146 C C . SER A 1 422 ? 6.162 -5.261 1.581 1.00 76.62 422 SER A C 1
ATOM 3148 O O . SER A 1 422 ? 7.032 -5.521 2.408 1.00 76.62 422 SER A O 1
ATOM 3150 N N . THR A 1 423 ? 5.710 -4.034 1.379 1.00 82.69 423 THR A N 1
ATOM 3151 C CA . THR A 1 423 ? 5.995 -2.906 2.254 1.00 82.69 423 THR A CA 1
ATOM 3152 C C . THR A 1 423 ? 4.652 -2.432 2.794 1.00 82.69 423 THR A C 1
ATOM 3154 O O . THR A 1 423 ? 3.787 -2.104 1.975 1.00 82.69 423 THR A O 1
ATOM 3157 N N . PRO A 1 424 ? 4.425 -2.462 4.119 1.00 80.56 424 PRO A N 1
ATOM 3158 C CA . PRO A 1 424 ? 3.117 -2.162 4.689 1.00 80.56 424 PRO A CA 1
ATOM 3159 C C . PRO A 1 424 ? 2.720 -0.709 4.417 1.00 80.56 424 PRO A C 1
ATOM 3161 O O . PRO A 1 424 ? 3.577 0.156 4.230 1.00 80.56 424 PRO A O 1
ATOM 3164 N N . LEU A 1 425 ? 1.418 -0.442 4.396 1.00 85.00 425 LEU A N 1
ATOM 3165 C CA . LEU A 1 425 ? 0.881 0.912 4.340 1.00 85.00 425 LEU A CA 1
ATOM 3166 C C . LEU A 1 425 ? 0.476 1.334 5.743 1.00 85.00 425 LEU A C 1
ATOM 3168 O O . LEU A 1 425 ? -0.557 0.901 6.229 1.00 85.00 425 LEU A O 1
ATOM 3172 N N . GLY A 1 426 ? 1.302 2.146 6.399 1.00 83.94 426 GLY A N 1
ATOM 3173 C CA . GLY A 1 426 ? 1.022 2.642 7.740 1.00 83.94 426 GLY A CA 1
ATOM 3174 C C . GLY A 1 426 ? 0.887 4.157 7.772 1.00 83.94 426 GLY A C 1
ATOM 3175 O O . GLY A 1 426 ? 1.654 4.858 7.117 1.00 83.94 426 GLY A O 1
ATOM 3176 N N . PHE A 1 427 ? -0.060 4.659 8.563 1.00 87.69 427 PHE A N 1
ATOM 3177 C CA . PHE A 1 427 ? -0.062 6.061 8.978 1.00 87.69 427 PHE A CA 1
ATOM 3178 C C . PHE A 1 427 ? 0.611 6.222 10.337 1.00 87.69 427 PHE A C 1
ATOM 3180 O O . PHE A 1 427 ? 0.613 5.304 11.157 1.00 87.69 427 PHE A O 1
ATOM 3187 N N . SER A 1 428 ? 1.122 7.419 10.630 1.00 89.19 428 SER A N 1
ATOM 3188 C CA . SER A 1 428 ? 1.513 7.807 11.991 1.00 89.19 428 SER A CA 1
ATOM 3189 C C . SER A 1 428 ? 0.286 8.248 12.801 1.00 89.19 428 SER A C 1
ATOM 3191 O O . SER A 1 428 ? -0.750 8.608 12.227 1.00 89.19 428 SER A O 1
ATOM 3193 N N . LEU A 1 429 ? 0.356 8.179 14.137 1.00 89.31 429 LEU A N 1
ATOM 3194 C CA . LEU A 1 429 ? -0.784 8.561 14.983 1.00 89.31 429 LEU A CA 1
ATOM 3195 C C . LEU A 1 429 ? -1.126 10.040 14.786 1.00 89.31 429 LEU A C 1
ATOM 3197 O O . LEU A 1 429 ? -2.300 10.391 14.712 1.00 89.31 429 LEU A O 1
ATOM 3201 N N . GLN A 1 430 ? -0.102 10.881 14.631 1.00 90.50 430 GLN A N 1
ATOM 3202 C CA . GLN A 1 430 ? -0.276 12.301 14.352 1.00 90.50 430 GLN A CA 1
ATOM 3203 C C . GLN A 1 430 ? -1.011 12.517 13.028 1.00 90.50 430 GLN A C 1
ATOM 3205 O O . GLN A 1 430 ? -2.055 13.154 13.018 1.00 90.50 430 GLN A O 1
ATOM 3210 N N . THR A 1 431 ? -0.548 11.878 11.949 1.00 88.94 431 THR A N 1
ATOM 3211 C CA . THR A 1 431 ? -1.209 11.933 10.635 1.00 88.94 431 THR A CA 1
ATOM 3212 C C . THR A 1 431 ? -2.675 11.509 10.724 1.00 88.94 431 THR A C 1
ATOM 3214 O O . THR A 1 431 ? -3.543 12.132 10.127 1.00 88.94 431 THR A O 1
ATOM 3217 N N . THR A 1 432 ? -2.962 10.464 11.504 1.00 91.62 432 THR A N 1
ATOM 3218 C CA . THR A 1 432 ? -4.334 9.973 11.700 1.00 91.62 432 THR A CA 1
ATOM 3219 C C . THR A 1 432 ? -5.200 11.032 12.387 1.00 91.62 432 THR A C 1
ATOM 3221 O O . THR A 1 432 ? -6.302 11.311 11.930 1.00 91.62 432 THR A O 1
ATOM 3224 N N . ARG A 1 433 ? -4.690 11.669 13.449 1.00 92.19 433 ARG A N 1
ATOM 3225 C CA . ARG A 1 433 ? -5.389 12.750 14.163 1.00 92.19 433 ARG A CA 1
ATOM 3226 C C . ARG A 1 433 ? -5.625 13.972 13.282 1.00 92.19 433 ARG A C 1
ATOM 3228 O O . ARG A 1 433 ? -6.718 14.526 13.314 1.00 92.19 433 ARG A O 1
ATOM 3235 N N . ASP A 1 434 ? -4.631 14.359 12.487 1.00 90.50 434 ASP A N 1
ATOM 3236 C CA . ASP A 1 434 ? -4.730 15.506 11.581 1.00 90.50 434 ASP A CA 1
ATOM 3237 C C . ASP A 1 434 ? -5.827 15.293 10.530 1.00 90.50 434 ASP A C 1
ATOM 3239 O O . ASP A 1 434 ? -6.576 16.219 10.225 1.00 90.50 434 ASP A O 1
ATOM 3243 N N . ILE A 1 435 ? -5.945 14.065 10.010 1.00 90.94 435 ILE A N 1
ATOM 3244 C CA . ILE A 1 435 ? -7.014 13.680 9.083 1.00 90.94 435 ILE A CA 1
ATOM 3245 C C . ILE A 1 435 ? -8.369 13.705 9.786 1.00 90.94 435 ILE A C 1
ATOM 3247 O O . ILE A 1 435 ? -9.289 14.343 9.288 1.00 90.94 435 ILE A O 1
ATOM 3251 N N . ILE A 1 436 ? -8.489 13.051 10.945 1.00 92.19 436 ILE A N 1
ATOM 3252 C CA . ILE A 1 436 ? -9.748 12.966 11.698 1.00 92.19 436 ILE A CA 1
ATOM 3253 C C . ILE A 1 436 ? -10.284 14.347 12.056 1.00 92.19 436 ILE A C 1
ATOM 3255 O O . ILE A 1 436 ? -11.477 14.574 11.954 1.00 92.19 436 ILE A O 1
ATOM 3259 N N . ALA A 1 437 ? -9.413 15.299 12.391 1.00 90.31 437 ALA A N 1
ATOM 3260 C CA . ALA A 1 437 ? -9.817 16.673 12.672 1.00 90.31 437 ALA A CA 1
ATOM 3261 C C . ALA A 1 437 ? -10.442 17.412 11.464 1.00 90.31 437 ALA A C 1
ATOM 3263 O O . ALA A 1 437 ? -10.900 18.546 11.621 1.00 90.31 437 ALA A O 1
ATOM 3264 N N . LYS A 1 438 ? -10.399 16.827 10.259 1.00 88.19 438 LYS A N 1
ATOM 3265 C CA . LYS A 1 438 ? -11.003 17.355 9.024 1.00 88.19 438 LYS A CA 1
ATOM 3266 C C . LYS A 1 438 ? -12.177 16.530 8.502 1.00 88.19 438 LYS A C 1
ATOM 3268 O O . LYS A 1 438 ? -12.864 17.017 7.604 1.00 88.19 438 LYS A O 1
ATOM 3273 N N . LEU A 1 439 ? -12.356 15.313 9.015 1.00 87.06 439 LEU A N 1
ATOM 3274 C CA . LEU A 1 439 ? -13.531 14.483 8.754 1.00 87.06 439 LEU A CA 1
ATOM 3275 C C . LEU A 1 439 ? -14.702 14.996 9.590 1.00 87.06 439 LEU A C 1
ATOM 3277 O O . LEU A 1 439 ? -15.827 14.966 9.046 1.00 87.06 439 LEU A O 1
#

Sequence (439 aa):
MSESTALAKALAAQLGDDLDRILGANESGNATEFEMVGQPTMGLELRQVAGLNAGYTQPLPPGQHSFGNNSNNPAGDAQTRPFTLIVDAENRAWLPGGERGIRLEGLPISGRVAVGKGIIDAGSARFLVAQSRPPTRRRGGGTVTTGTDTGPSGPLRQPRIRVADYVDVSPKVPPAPTTSRIRRRGKRTSDRPEPVTSGPLIDKLLEARETAVQHARSQFPDPGQLIQMALAGPDHMGHISPGDKSFGVVPIAYGDLPWSPPFDRPDRIPGPMVVAVQQHSVLASVPLTVDLLNGHLGIVGERGACLAVARQIAVALRVLSPFDTVSFALLNDEATTPDWAWLDNMPNDIGGLPILFIDGMRQVAKNGMRQMLSEADAGGAIVIDDQLHDIPSLCKTVLEIKPTGNSALLDFRRGATTTRVSTPLGFSLQTTRDIIAKL

Nearest PDB structures (foldseek):
  6umm-assembly1_J  TM=7.644E-01  e=2.463E-10  Mycolicibacterium smegmatis MC2 155
  6sgw-assembly1_J  TM=7.197E-01  e=1.463E-08  Mycolicibacterium smegmatis MC2 155
  6sgz-assembly1_J  TM=6.777E-01  e=3.672E-08  Mycolicibacterium smegmatis MC2 155
  8pex-assembly1_E  TM=5.651E-01  e=7.689E-03  Escherichia coli
  6xav-assembly1_A  TM=6.797E-01  e=9.661E-02  Escherichia coli K-12

pLDDT: mean 81.29, std 17.34, range [30.38, 97.56]

Radius of gyration: 28.94 Å; Cα contacts (8 Å, |Δi|>4): 759; chains: 1; bounding box: 84×99×75 Å

Foldseek 3Di:
DDPVVVVVVVVVVVVVVVVCVVVDDDPDDDPDPPPPPPDPDFFKKKAFLFAQAHLDIGTDDAAKDKDAAPDPDPHHDNLFAIFIWGAHPVRWIKGQFPRPPWAWQNHHGHGIDTNPQTWIDRFLIIMGIDTDDQPPQPDPDDPPPPPVPDDPDDDPPPPAQEPVVDDPPPPPPPPDPDDDDDDDDDPDDDPPPDQPQDDPSLVVLVVQLVVVLVVLQVVADGSNVLLSLLLVADSSFAQAEPPDPCQQKDFWWWFKDQADGRHPCPVSHPPSCPVVSNVSRIRGGGGDIDRQLQFEEEEAADPSSSLQSVLRRLSRNCRHRPLQAEAEEEQDDPVCVVSCVLVVLARGHDHHFYEYEYEFLVRCVVVVCPVLNVDSRNTGYYYYDHDPVRDDPRRQWYWYQYPSSWIWIFGCPPNDTDTITTNTHGHDPVSSNSSSVSD

Secondary structure (DSSP, 8-state):
--HHHHHHHHHHHHHHHHHHHHHS-------------------EEEEEEEBTTTT-EEEE-SEEEEESTTSSS-SS-TTBPPEEEEE-TTS-EEE-S--TT-EETTEE--S-EE-TTPEEE-BS-EEEEEE-------------------SS-SS--PPPB-STT----S--PPPPP---------------------SHHHHHHHHHHHHHHHHHHHTS--HHHHHHHHHH-GGGS----TTSTTTTEEEEEEEEEE----BS-GGGS-GGGHHHHHHHSEEEEEEEEEESSS-EEEEEE-HHHHHHHHHHHHHHHHHHS-TTTEEEEEE--GGGHHHHTTGGGS---TTSEEEEEEE-HHHHHHTTTTTGGGSTTS-EEEEEESSTTTS-TTEEEEEEE-TTS-EEEEE-GGG--EEEEEEEB---HHHHHHHHTT-

Mean predicted aligned error: 11.56 Å